Protein 3ZLB (pdb70)

Nearest PDB structures (foldseek):
  3zlb-assembly1_A  TM=1.003E+00  e=1.316E-86  Streptococcus pneumoniae D39
  4dg5-assembly1_A  TM=9.738E-01  e=1.931E-54  Staphylococcus aureus subsp. aureus MRSA252
  1php-assembly1_A  TM=9.559E-01  e=1.060E-48  Geobacillus stearothermophilus
  3uwd-assembly1_A  TM=9.551E-01  e=7.810E-48  Bacillus anthracis
  7la1-assembly1_B  TM=9.442E-01  e=4.879E-43  Mycobacterium avium 104

CATH classification: 3.40.50.1260 (+1 more: 3.40.50.1260)

Radius of gyration: 23.39 Å; Cα contacts (8 Å, |Δi|>4): 900; chains: 1; bounding box: 53×58×54 Å

Secondary structure (DSSP, 8-state):
--B-BGGGS--TT-EEEEE------EETTEES--HHHHHHHHHHHHHHHTT-EEEEE---S---SGGGSTT--SHHHHHHHHHHHTS-EE--S-SSSHHHHHHHHTPPTT-EEE---GGGGGTTT-TTTTT-HHHHHHHHHTSSSEEEE--GGGTTS--IIIIIHHTTSSEEEE-HHHHHHHIIIIIHHHSPPSSEEEEE-SS-STTTHHHHHHHHHH-SEEEE-TTHHHHHHHHTT---TT----GGGHHHHHHHHHHSTT-EE--S-EEEESSSSS-S-EEE-SSSPPPTT-EEEEE-HHHHHHHHHHHTT-SEEEEES-SS-TTSGGG-HHHHHHHHHHHTSTT-EEEE--HHHHHHHHHTT-GGGSSEE---THHHHHHHTT---HHHHTSPB-

Structure (mmCIF, N/CA/C/O backbone):
data_3ZLB
#
_entry.id   3ZLB
#
_cell.length_a   40.347
_cell.length_b   78.227
_cell.length_c   59.033
_cell.angle_alpha   90.00
_cell.angle_beta   96.34
_cell.angle_gamma   90.00
#
_symmetry.space_group_name_H-M   'P 1 21 1'
#
loop_
_entity.id
_entity.type
_entity.pdbx_description
1 polymer 'PHOSPHOGLYCERATE KINASE'
2 non-polymer 'MAGNESIUM ION'
3 non-polymer 'PHOSPHOAMINOPHOSPHONIC ACID-ADENYLATE ESTER'
4 non-polymer GLYCEROL
5 water water
#
loop_
_atom_site.group_PDB
_atom_site.id
_atom_site.type_symbol
_atom_site.label_atom_id
_atom_site.label_alt_id
_atom_site.label_comp_id
_atom_site.label_asym_id
_atom_site.label_entity_id
_atom_site.label_seq_id
_atom_site.pdbx_PDB_ins_code
_atom_site.Cartn_x
_atom_site.Cartn_y
_atom_site.Cartn_z
_atom_site.occupancy
_atom_site.B_iso_or_equiv
_atom_site.auth_seq_id
_atom_site.auth_comp_id
_atom_site.auth_asym_id
_atom_site.auth_atom_id
_atom_site.pdbx_PDB_model_num
ATOM 1 N N . MET A 1 1 ? 16.268 3.498 -21.555 1.00 42.82 1 MET A N 1
ATOM 2 C CA . MET A 1 1 ? 15.564 2.194 -21.378 1.00 38.26 1 MET A CA 1
ATOM 3 C C . MET A 1 1 ? 14.086 2.211 -21.780 1.00 37.17 1 MET A C 1
ATOM 4 O O . MET A 1 1 ? 13.417 3.246 -21.686 1.00 29.40 1 MET A O 1
ATOM 20 N N . ALA A 1 2 ? 13.573 1.045 -22.188 1.00 29.34 2 ALA A N 1
ATOM 21 C CA . ALA A 1 2 ? 12.160 0.880 -22.550 1.00 22.66 2 ALA A CA 1
ATOM 22 C C . ALA A 1 2 ? 11.229 0.807 -21.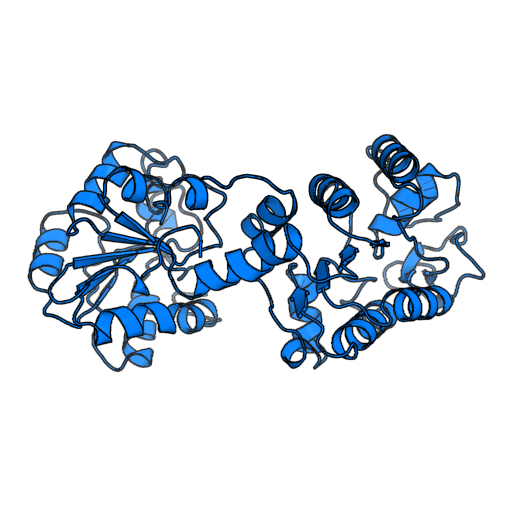315 1.00 16.62 2 ALA A C 1
ATOM 23 O O . ALA A 1 2 ? 10.061 1.190 -21.420 1.00 23.80 2 ALA A O 1
ATOM 30 N N . LYS A 1 3 ? 11.721 0.277 -20.190 1.00 15.38 3 LYS A N 1
ATOM 31 C CA . LYS A 1 3 ? 11.054 0.440 -18.891 1.00 13.04 3 LYS A CA 1
ATOM 32 C C . LYS A 1 3 ? 11.432 1.794 -18.287 1.00 17.00 3 LYS A C 1
ATOM 33 O O . LYS A 1 3 ? 12.505 2.341 -18.554 1.00 16.01 3 LYS A O 1
ATOM 52 N N . LEU A 1 4 ? 10.560 2.330 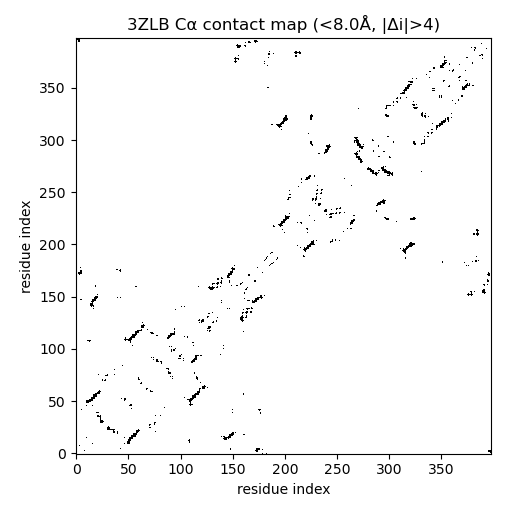-17.461 1.00 12.66 4 LEU A N 1
ATOM 53 C CA . LEU A 1 4 ? 10.919 3.466 -16.628 1.00 12.45 4 LEU A CA 1
ATOM 54 C C . LEU A 1 4 ? 12.083 3.145 -15.709 1.00 13.11 4 LEU A C 1
ATOM 55 O O . LEU A 1 4 ? 12.252 1.992 -15.252 1.00 10.87 4 LEU A O 1
ATOM 71 N N . THR A 1 5 ? 12.893 4.167 -15.433 1.00 12.10 5 THR A N 1
ATOM 72 C CA . THR A 1 5 ? 13.921 4.073 -14.406 1.00 9.53 5 THR A CA 1
ATOM 73 C C . THR A 1 5 ? 13.668 5.072 -13.303 1.00 10.65 5 THR A C 1
ATOM 74 O O . THR A 1 5 ? 12.774 5.923 -13.370 1.00 12.34 5 THR A O 1
ATOM 85 N N . VAL A 1 6 ? 14.495 4.971 -12.280 1.00 11.70 6 VAL A N 1
ATOM 86 C CA . VAL A 1 6 ? 14.352 5.807 -11.116 1.00 9.27 6 VAL A CA 1
ATOM 87 C C . VAL A 1 6 ? 14.585 7.258 -11.498 1.00 9.93 6 VAL A C 1
ATOM 88 O O . VAL A 1 6 ? 14.098 8.147 -10.826 1.00 12.39 6 VAL A O 1
ATOM 101 N N . LYS A 1 7 ? 15.298 7.510 -12.590 1.00 18.09 7 LYS A N 1
ATOM 102 C CA . LYS A 1 7 ? 15.510 8.876 -13.091 1.00 15.79 7 LYS A CA 1
ATOM 103 C C . LYS A 1 7 ? 14.291 9.477 -13.778 1.00 17.03 7 LYS A C 1
ATOM 104 O O . LYS A 1 7 ? 14.243 10.680 -14.030 1.00 17.66 7 LYS A O 1
ATOM 123 N N . ASP A 1 8 ? 13.318 8.636 -14.104 1.00 12.80 8 ASP A N 1
ATOM 124 C CA . ASP A 1 8 ? 12.103 9.029 -14.827 1.00 13.11 8 ASP A CA 1
ATOM 125 C C . ASP A 1 8 ? 10.925 9.395 -13.936 1.00 22.49 8 ASP A C 1
ATOM 126 O O . ASP A 1 8 ? 9.826 9.697 -14.439 1.00 22.64 8 ASP A O 1
ATOM 135 N N . VAL A 1 9 ? 11.134 9.375 -12.622 1.00 16.78 9 VAL A N 1
ATOM 136 C CA . VAL A 1 9 ? 10.067 9.698 -11.687 1.00 11.45 9 VAL A CA 1
ATOM 137 C C . VAL A 1 9 ? 10.495 10.744 -10.665 1.00 18.51 9 VAL A C 1
ATOM 138 O O . VAL A 1 9 ? 11.663 10.827 -10.301 1.00 20.59 9 VAL A O 1
ATOM 151 N N . ASP A 1 10 ? 9.543 11.554 -10.214 1.00 19.76 10 ASP A N 1
ATOM 152 C CA . ASP A 1 10 ? 9.814 12.592 -9.216 1.00 17.22 10 ASP A CA 1
ATOM 153 C C . ASP A 1 10 ? 9.747 12.052 -7.786 1.00 15.78 10 ASP A C 1
ATOM 154 O O . ASP A 1 10 ? 8.734 11.517 -7.355 1.00 20.15 10 ASP A O 1
ATOM 163 N N . LEU A 1 11 ? 10.839 12.196 -7.046 1.00 14.31 11 LEU A N 1
ATOM 164 C CA . LEU A 1 11 ? 10.998 11.509 -5.771 1.00 16.33 11 LEU A CA 1
ATOM 165 C C . LEU A 1 11 ? 10.916 12.424 -4.554 1.00 12.86 11 LEU A C 1
ATOM 166 O O . LEU A 1 11 ? 10.735 11.946 -3.429 1.00 15.31 11 LEU A O 1
ATOM 182 N N . LYS A 1 12 ? 11.094 13.720 -4.765 1.00 14.74 12 LYS A N 1
ATOM 183 C CA . LYS A 1 12 ? 11.159 14.689 -3.661 1.00 16.76 12 LYS A CA 1
ATOM 184 C C . LYS A 1 12 ? 9.950 14.645 -2.738 1.00 13.68 12 LYS A C 1
ATOM 185 O O . LYS A 1 12 ? 8.797 14.829 -3.159 1.00 17.67 12 LYS A O 1
ATOM 204 N N . GLY A 1 13 ? 10.207 14.372 -1.466 1.00 12.85 13 GLY A N 1
ATOM 205 C CA . GLY A 1 13 ? 9.162 14.370 -0.465 1.00 16.98 13 GLY A CA 1
ATOM 206 C C . GLY A 1 13 ? 8.364 13.082 -0.442 1.00 20.20 13 GLY A C 1
ATOM 207 O O . GLY A 1 13 ? 7.438 12.939 0.347 1.00 15.36 13 GLY A O 1
ATOM 211 N N . LYS A 1 14 ? 8.711 12.127 -1.305 1.00 15.63 14 LYS A N 1
ATOM 212 C CA . LYS A 1 14 ? 7.953 10.885 -1.382 1.00 11.62 14 LYS A CA 1
ATOM 213 C C . LYS A 1 14 ? 8.625 9.717 -0.700 1.00 11.27 14 LYS A C 1
ATOM 214 O O . LYS A 1 14 ? 9.856 9.621 -0.660 1.00 10.38 14 LYS A O 1
ATOM 233 N N . LYS A 1 15 ? 7.796 8.845 -0.135 1.00 12.45 15 LYS A N 1
ATOM 234 C CA . LYS A 1 15 ? 8.228 7.521 0.270 1.00 10.53 15 LYS A CA 1
ATOM 235 C C . LYS A 1 15 ? 8.561 6.758 -1.010 1.00 10.24 15 LYS A C 1
ATOM 236 O O . LYS A 1 15 ? 7.770 6.749 -1.961 1.00 13.19 15 LYS A O 1
ATOM 255 N N . VAL A 1 16 ? 9.729 6.131 -1.053 1.00 9.29 16 VAL A N 1
ATOM 256 C CA . VAL A 1 16 ? 10.154 5.381 -2.230 1.00 8.41 16 VAL A CA 1
ATOM 257 C C . VAL A 1 16 ? 10.492 3.983 -1.782 1.00 8.01 16 VAL A C 1
ATOM 258 O O . VAL A 1 16 ? 11.404 3.794 -0.987 1.00 9.82 16 VAL A O 1
ATOM 271 N N . LEU A 1 17 ? 9.740 3.000 -2.271 1.00 9.32 17 LEU A N 1
ATOM 272 C CA . LEU A 1 17 ? 9.980 1.590 -1.942 1.00 7.22 17 LEU A CA 1
ATOM 273 C C . LEU A 1 17 ? 11.067 1.051 -2.857 1.00 7.66 17 LEU A C 1
ATOM 274 O O . LEU A 1 17 ? 10.984 1.252 -4.054 1.00 7.16 17 LEU A O 1
ATOM 290 N N . VAL A 1 18 ? 12.095 0.395 -2.302 1.00 6.91 18 VAL A N 1
ATOM 291 C CA . VAL A 1 18 ? 13.226 -0.091 -3.096 1.00 8.34 18 VAL A CA 1
ATOM 292 C C . VAL A 1 18 ? 13.559 -1.516 -2.750 1.00 9.19 18 VAL A C 1
ATOM 293 O O . VAL A 1 18 ? 13.799 -1.849 -1.575 1.00 7.98 18 VAL A O 1
ATOM 306 N N . ARG A 1 19 ? 13.562 -2.393 -3.755 1.00 6.47 19 ARG A N 1
ATOM 307 C CA . ARG A 1 19 ? 14.100 -3.732 -3.584 1.00 6.29 19 ARG A CA 1
ATOM 308 C C . ARG A 1 19 ? 15.598 -3.725 -3.896 1.00 8.36 19 ARG A C 1
ATOM 309 O O . ARG A 1 19 ? 16.018 -3.473 -5.040 1.00 9.52 19 ARG A O 1
ATOM 330 N N . VAL A 1 20 ? 16.413 -3.915 -2.868 1.00 7.59 20 VAL A N 1
ATOM 331 C CA . VAL A 1 20 ? 17.850 -3.889 -3.024 1.00 6.28 20 VAL A CA 1
ATOM 332 C C . VAL A 1 20 ? 18.387 -5.290 -2.786 1.00 8.57 20 VAL A C 1
ATOM 333 O O . VAL A 1 20 ? 17.687 -6.144 -2.236 1.00 7.36 20 VAL A O 1
ATOM 346 N N . ASP A 1 21 ? 19.627 -5.522 -3.176 1.00 7.76 21 ASP A N 1
ATOM 347 C CA . ASP A 1 21 ? 20.265 -6.805 -2.952 1.00 10.20 21 ASP A CA 1
ATOM 348 C C . ASP A 1 21 ? 21.229 -6.689 -1.799 1.00 14.92 21 ASP A C 1
ATOM 349 O O . ASP A 1 21 ? 22.386 -6.256 -1.988 1.00 12.36 21 ASP A O 1
ATOM 358 N N . PHE A 1 22 ? 20.747 -7.031 -0.595 1.00 8.21 22 PHE A N 1
ATOM 359 C CA . PHE A 1 22 ? 21.571 -7.089 0.597 1.00 10.17 22 PHE A CA 1
ATOM 360 C C . PHE A 1 22 ? 21.750 -8.534 1.068 1.00 8.61 22 PHE A C 1
ATOM 361 O O . PHE A 1 22 ? 21.922 -8.779 2.252 1.00 10.84 22 PHE A O 1
ATOM 378 N N . ASN A 1 23 ? 21.703 -9.486 0.145 1.00 10.38 23 ASN A N 1
ATOM 379 C CA . ASN A 1 23 ? 21.858 -10.886 0.506 1.00 10.57 23 ASN A CA 1
ATOM 380 C C . ASN A 1 23 ? 23.328 -11.233 0.555 1.00 9.36 23 ASN A C 1
ATOM 381 O O . ASN A 1 23 ? 23.850 -11.914 -0.330 1.00 14.18 23 ASN A O 1
ATOM 392 N N . VAL A 1 24 ? 23.976 -10.765 1.611 1.00 9.32 24 VAL A N 1
ATOM 393 C CA . VAL A 1 24 ? 25.409 -10.907 1.791 1.00 11.50 24 VAL A CA 1
ATOM 394 C C . VAL A 1 24 ? 25.733 -12.128 2.641 1.00 18.75 24 VAL A C 1
ATOM 395 O O . VAL A 1 24 ? 24.888 -12.605 3.408 1.00 18.07 24 VAL A O 1
ATOM 408 N N . PRO A 1 25 ? 26.958 -12.654 2.496 1.00 18.93 25 PRO A N 1
ATOM 409 C CA . PRO A 1 25 ? 27.359 -13.769 3.354 1.00 20.04 25 PRO A CA 1
ATOM 410 C C . PRO A 1 25 ? 27.555 -13.296 4.767 1.00 20.24 25 PRO A C 1
ATOM 411 O O . PRO A 1 25 ? 28.082 -12.206 4.985 1.00 17.08 25 PRO A O 1
ATOM 422 N N . LEU A 1 26 ? 27.113 -14.107 5.716 1.00 21.52 26 LEU A N 1
ATOM 423 C CA . LEU A 1 26 ? 27.308 -13.849 7.126 1.00 19.47 26 LEU A CA 1
ATOM 424 C C . LEU A 1 26 ? 27.976 -15.051 7.748 1.00 28.77 26 LEU A C 1
ATOM 425 O O . LEU A 1 26 ? 27.833 -16.165 7.258 1.00 27.64 26 LEU A O 1
ATOM 441 N N . LYS A 1 27 ? 28.714 -14.813 8.821 1.00 33.04 27 LYS A N 1
ATOM 442 C CA . LYS A 1 27 ? 29.158 -15.876 9.712 1.00 34.02 27 LYS A CA 1
ATOM 443 C C . LYS A 1 27 ? 29.069 -15.304 11.102 1.00 33.14 27 LYS A C 1
ATOM 444 O O . LYS A 1 27 ? 29.670 -14.272 11.396 1.00 31.03 27 LYS A O 1
ATOM 463 N N . ASP A 1 28 ? 28.257 -15.946 11.936 1.00 37.60 28 ASP A N 1
ATOM 464 C CA . ASP A 1 28 ? 28.060 -15.521 13.318 1.00 38.24 28 ASP A CA 1
ATOM 465 C C . ASP A 1 28 ? 27.696 -14.046 13.384 1.00 34.14 28 ASP A C 1
ATOM 466 O O . ASP A 1 28 ? 28.357 -13.270 14.065 1.00 40.45 28 ASP A O 1
ATOM 475 N N . GLY A 1 29 ? 26.660 -13.657 12.649 1.00 32.45 29 GLY A N 1
ATOM 476 C CA . GLY A 1 29 ? 26.161 -12.290 12.693 1.00 28.96 29 GLY A CA 1
ATOM 477 C C . GLY A 1 29 ? 27.065 -11.251 12.039 1.00 31.13 29 GLY A C 1
ATOM 478 O O . GLY A 1 29 ? 26.812 -10.050 12.152 1.00 30.34 29 GLY A O 1
ATOM 482 N N . VAL A 1 30 ? 28.089 -11.699 11.320 1.00 30.26 30 VAL A N 1
ATOM 483 C CA . VAL A 1 30 ? 29.095 -10.788 10.764 1.00 28.37 30 VAL A CA 1
ATOM 484 C C . VAL A 1 30 ? 29.270 -10.884 9.262 1.00 23.52 30 VAL A C 1
ATOM 485 O O . VAL A 1 30 ? 29.496 -11.965 8.709 1.00 23.60 30 VAL A O 1
ATOM 498 N N . ILE A 1 31 ? 29.212 -9.732 8.607 1.00 20.64 31 ILE A N 1
ATOM 499 C CA . ILE A 1 31 ? 29.275 -9.667 7.154 1.00 17.89 31 ILE A CA 1
ATOM 500 C C . ILE A 1 31 ? 30.688 -9.989 6.671 1.00 16.92 31 ILE A C 1
ATOM 501 O O . ILE A 1 31 ? 31.651 -9.316 7.042 1.00 20.95 31 ILE A O 1
ATOM 517 N N . THR A 1 32 ? 30.807 -11.017 5.837 1.00 20.00 32 THR A N 1
ATOM 518 C CA . THR A 1 32 ? 32.105 -11.479 5.370 1.00 20.43 32 THR A CA 1
ATOM 519 C C . THR A 1 32 ? 32.429 -10.956 3.977 1.00 20.54 32 THR A C 1
ATOM 520 O O . THR A 1 32 ? 33.546 -11.104 3.498 1.00 23.00 32 THR A O 1
ATOM 531 N N . ASN A 1 33 ? 31.441 -10.348 3.329 1.00 17.85 33 ASN A N 1
ATOM 532 C CA . ASN A 1 33 ? 31.623 -9.743 2.018 1.00 12.92 33 ASN A CA 1
ATOM 533 C C . ASN A 1 33 ? 30.540 -8.700 1.747 1.00 17.16 33 ASN A C 1
ATOM 534 O O . ASN A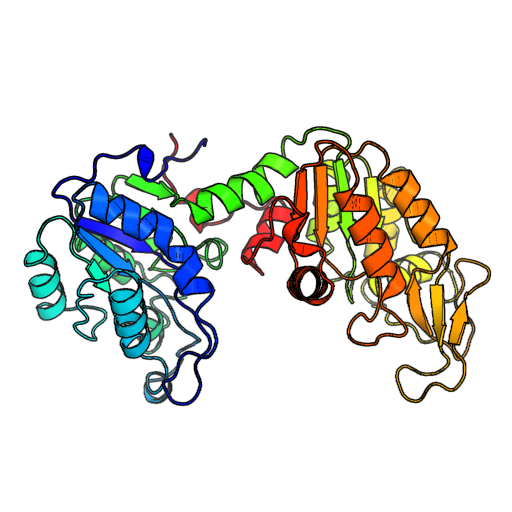 1 33 ? 29.401 -9.057 1.496 1.00 15.18 33 ASN A O 1
ATOM 545 N N . ASP A 1 34 ? 30.912 -7.425 1.739 1.00 15.15 34 ASP A N 1
ATOM 546 C CA . ASP A 1 34 ? 29.945 -6.355 1.570 1.00 11.59 34 ASP A CA 1
ATOM 547 C C . ASP A 1 34 ? 29.750 -5.937 0.120 1.00 12.55 34 ASP A C 1
ATOM 548 O O . ASP A 1 34 ? 29.126 -4.902 -0.125 1.00 15.23 34 ASP A O 1
ATOM 557 N N . ASN A 1 35 ? 30.223 -6.728 -0.842 1.00 11.69 35 ASN A N 1
ATOM 558 C CA . ASN A 1 35 ? 30.157 -6.294 -2.238 1.00 10.09 35 ASN A CA 1
ATOM 559 C C . ASN A 1 35 ? 28.743 -5.904 -2.679 1.00 12.18 35 ASN A C 1
ATOM 560 O O . ASN A 1 35 ? 28.563 -4.888 -3.372 1.00 14.77 35 ASN A O 1
ATOM 571 N N . ARG A 1 36 ? 27.745 -6.696 -2.311 1.00 11.08 36 ARG A N 1
ATOM 572 C CA . ARG A 1 36 ? 26.376 -6.392 -2.751 1.00 13.10 36 ARG A CA 1
ATOM 573 C C . ARG A 1 36 ? 25.847 -5.118 -2.110 1.00 11.52 36 ARG A C 1
ATOM 574 O O . ARG A 1 36 ? 25.044 -4.394 -2.731 1.00 13.46 36 ARG A O 1
ATOM 595 N N . ILE A 1 37 ? 26.306 -4.796 -0.903 1.00 11.91 37 ILE A N 1
ATOM 596 C CA . ILE A 1 37 ? 25.892 -3.558 -0.269 1.00 11.47 37 ILE A CA 1
ATOM 597 C C . ILE A 1 37 ? 26.513 -2.390 -1.024 1.00 12.16 37 ILE A C 1
ATOM 598 O O . ILE A 1 37 ? 25.830 -1.436 -1.368 1.00 10.82 37 ILE A O 1
ATOM 614 N N . THR A 1 38 ? 27.807 -2.463 -1.299 1.00 14.50 38 THR A N 1
ATOM 615 C CA . THR A 1 38 ? 28.463 -1.441 -2.107 1.00 11.56 38 THR A CA 1
ATOM 616 C C . THR A 1 38 ? 27.765 -1.221 -3.447 1.00 10.13 38 THR A C 1
ATOM 617 O O . THR A 1 38 ? 27.571 -0.068 -3.890 1.00 11.80 38 THR A O 1
ATOM 628 N N . ALA A 1 39 ? 27.391 -2.315 -4.096 1.00 12.27 39 ALA A N 1
ATOM 629 C CA . ALA A 1 39 ? 26.807 -2.259 -5.420 1.00 7.52 39 ALA A CA 1
ATOM 630 C C . ALA A 1 39 ? 25.425 -1.606 -5.378 1.00 9.14 39 ALA A C 1
ATOM 631 O O . ALA A 1 39 ? 24.966 -1.042 -6.381 1.00 10.35 39 ALA A O 1
ATOM 638 N N . ALA A 1 40 ? 24.782 -1.635 -4.209 1.00 10.64 40 ALA A N 1
ATOM 639 C CA . ALA A 1 40 ? 23.442 -1.096 -4.040 1.00 9.91 40 ALA A CA 1
ATOM 640 C C . ALA A 1 40 ? 23.468 0.410 -3.851 1.00 10.50 40 ALA A C 1
ATOM 641 O O . ALA A 1 40 ? 22.445 1.074 -4.018 1.00 9.04 40 ALA A O 1
ATOM 648 N N . LEU A 1 41 ? 24.627 0.966 -3.507 1.00 8.13 41 LEU A N 1
ATOM 649 C CA . LEU A 1 41 ? 24.673 2.347 -3.070 1.00 8.61 41 LEU A CA 1
ATOM 650 C C . LEU A 1 41 ? 24.196 3.400 -4.084 1.00 13.74 41 LEU A C 1
ATOM 651 O O . LEU A 1 41 ? 23.523 4.349 -3.703 1.00 11.33 41 LEU A O 1
ATOM 667 N N . PRO A 1 42 ? 24.563 3.272 -5.370 1.00 11.41 42 PRO A N 1
ATOM 668 C CA . PRO A 1 42 ? 24.265 4.381 -6.291 1.00 13.33 42 PRO A CA 1
ATOM 669 C C . PRO A 1 42 ? 22.796 4.744 -6.346 1.00 11.36 42 PRO A C 1
ATOM 670 O O . PRO A 1 42 ? 22.438 5.938 -6.270 1.00 9.95 42 PRO A O 1
ATOM 681 N N . THR A 1 43 ? 21.941 3.735 -6.365 1.00 10.63 43 THR A N 1
ATOM 682 C CA . THR A 1 43 ? 20.502 3.972 -6.395 1.00 9.38 43 THR A CA 1
ATOM 683 C C . THR A 1 43 ? 20.012 4.582 -5.091 1.00 9.40 43 THR A C 1
ATOM 684 O O . THR A 1 43 ? 19.202 5.529 -5.079 1.00 11.02 43 THR A O 1
ATOM 695 N N . ILE A 1 44 ? 20.499 4.044 -3.984 1.00 8.29 44 ILE A N 1
ATOM 696 C CA . ILE A 1 44 ? 20.110 4.533 -2.665 1.00 8.44 44 ILE A CA 1
ATOM 697 C C . ILE A 1 44 ? 20.505 6.005 -2.508 1.00 9.79 44 ILE A C 1
ATOM 698 O O . ILE A 1 44 ? 19.690 6.866 -2.104 1.00 9.46 44 ILE A O 1
ATOM 714 N N . LYS A 1 45 ? 21.764 6.294 -2.831 1.00 13.00 45 LYS A N 1
ATOM 715 C CA . LYS A 1 45 ? 22.294 7.643 -2.720 1.00 14.53 45 LYS A CA 1
ATOM 716 C C . LYS A 1 45 ? 21.551 8.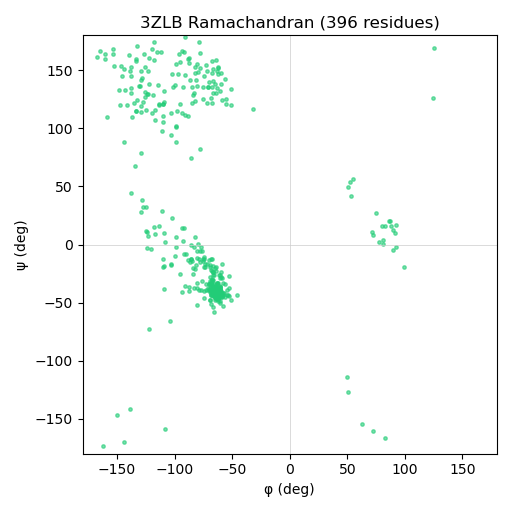619 -3.612 1.00 13.15 45 LYS A C 1
ATOM 717 O O . LYS A 1 45 ? 21.325 9.766 -3.234 1.00 11.23 45 LYS A O 1
ATOM 736 N N . TYR A 1 46 ? 21.189 8.177 -4.806 1.00 12.67 46 TYR A N 1
ATOM 737 C CA . TYR A 1 46 ? 20.428 9.017 -5.713 1.00 18.25 46 TYR A CA 1
ATOM 738 C C . TYR A 1 46 ? 19.073 9.368 -5.107 1.00 11.45 46 TYR A C 1
ATOM 739 O O . TYR A 1 46 ? 18.660 10.518 -5.113 1.00 11.71 46 TYR A O 1
ATOM 757 N N . ILE A 1 47 ? 18.368 8.396 -4.555 1.00 11.04 47 ILE A N 1
ATOM 758 C CA . ILE A 1 47 ? 17.067 8.655 -3.963 1.00 12.22 47 ILE A CA 1
ATOM 759 C C . ILE A 1 47 ? 17.149 9.651 -2.807 1.00 12.89 47 ILE A C 1
ATOM 760 O O . ILE A 1 47 ? 16.317 10.579 -2.697 1.00 15.83 47 ILE A O 1
ATOM 776 N N . ILE A 1 48 ? 18.188 9.506 -1.979 1.00 11.21 48 ILE A N 1
ATOM 777 C CA . ILE A 1 48 ? 18.464 10.424 -0.861 1.00 11.62 48 ILE A CA 1
ATOM 778 C C . ILE A 1 48 ? 18.701 11.809 -1.381 1.00 11.20 48 ILE A C 1
ATOM 779 O O . ILE A 1 48 ? 18.186 12.799 -0.855 1.00 15.08 48 ILE A O 1
ATOM 795 N N . GLU A 1 49 ? 19.495 11.899 -2.434 1.00 11.79 49 GLU A N 1
ATOM 796 C CA . GLU A 1 49 ? 19.897 13.192 -2.951 1.00 14.07 49 GLU A CA 1
ATOM 797 C C . GLU A 1 49 ? 18.719 13.924 -3.545 1.00 13.41 49 GLU A C 1
ATOM 798 O O . GLU A 1 49 ? 18.693 15.149 -3.547 1.00 14.10 49 GLU A O 1
ATOM 810 N N . GLN A 1 50 ? 17.756 13.171 -4.075 1.00 11.80 50 GLN A N 1
ATOM 811 C CA . GLN A 1 50 ? 16.570 13.735 -4.681 1.00 13.41 50 GLN A CA 1
ATOM 812 C C . GLN A 1 50 ? 15.521 14.126 -3.649 1.00 14.21 50 GLN A C 1
ATOM 813 O O . GLN A 1 50 ? 14.479 14.690 -4.000 1.00 13.38 50 GLN A O 1
ATOM 827 N N . GLY A 1 51 ? 15.766 13.813 -2.383 1.00 16.67 51 GLY A N 1
ATOM 828 C CA . GLY A 1 51 ? 14.838 14.185 -1.328 1.00 14.44 51 GLY A CA 1
ATOM 829 C C . GLY A 1 51 ? 13.779 13.141 -1.118 1.00 13.80 51 GLY A C 1
ATOM 830 O O . GLY A 1 51 ? 12.768 13.396 -0.480 1.00 15.32 51 GLY A O 1
ATOM 834 N N . GLY A 1 52 ? 13.999 11.943 -1.635 1.00 13.40 52 GLY A N 1
ATOM 835 C CA . GLY A 1 52 ? 13.077 10.858 -1.375 1.00 12.28 52 GLY A CA 1
ATOM 836 C C . GLY A 1 52 ? 13.278 10.273 0.006 1.00 10.62 52 GLY A C 1
ATOM 837 O O . GLY A 1 52 ? 14.305 10.501 0.637 1.00 11.15 52 GLY A O 1
ATOM 841 N N . ARG A 1 53 ? 12.306 9.496 0.467 1.00 10.29 53 ARG A N 1
ATOM 842 C CA . ARG A 1 53 ? 12.432 8.754 1.723 1.00 10.32 53 ARG A CA 1
ATOM 843 C C . ARG A 1 53 ? 12.529 7.282 1.404 1.00 8.68 53 ARG A C 1
ATOM 844 O O . ARG A 1 53 ? 11.542 6.667 1.030 1.00 8.90 53 ARG A O 1
ATOM 865 N N . ALA A 1 54 ? 13.723 6.722 1.530 1.00 8.60 54 ALA A N 1
ATOM 866 C CA . ALA A 1 54 ? 14.010 5.377 1.028 1.00 8.20 54 ALA A CA 1
ATOM 867 C C . ALA A 1 54 ? 13.568 4.313 2.007 1.00 9.13 54 ALA A C 1
ATOM 868 O O . ALA A 1 54 ? 13.971 4.334 3.160 1.00 12.82 54 ALA A O 1
ATOM 875 N N . ILE A 1 55 ? 12.719 3.396 1.544 1.00 7.68 55 ILE A N 1
ATOM 876 C CA . ILE A 1 55 ? 12.248 2.284 2.338 1.00 7.51 55 ILE A CA 1
ATOM 877 C C . ILE A 1 55 ? 12.755 1.038 1.635 1.00 7.52 55 ILE A C 1
ATOM 878 O O . ILE A 1 55 ? 12.225 0.693 0.596 1.00 7.30 55 ILE A O 1
ATOM 894 N N . LEU A 1 56 ? 13.758 0.373 2.214 1.00 7.47 56 LEU A N 1
ATOM 895 C CA . LEU A 1 56 ? 14.504 -0.696 1.579 1.00 7.02 56 LEU A CA 1
ATOM 896 C C . LEU A 1 56 ? 14.062 -2.084 2.006 1.00 6.92 56 LEU A C 1
ATOM 897 O O . LEU A 1 56 ? 13.787 -2.315 3.187 1.00 7.06 56 LEU A O 1
ATOM 913 N N . PHE A 1 57 ? 13.967 -2.980 1.014 1.00 6.68 57 PHE A N 1
ATOM 914 C CA . PHE A 1 57 ? 13.608 -4.372 1.195 1.00 6.61 57 PHE A CA 1
ATOM 915 C C . PHE A 1 57 ? 14.720 -5.257 0.653 1.00 6.49 57 PHE A C 1
ATOM 916 O O . PHE A 1 57 ? 15.230 -5.015 -0.458 1.00 8.08 57 PHE A O 1
ATOM 933 N N . SER A 1 58 ? 15.044 -6.319 1.382 1.00 6.57 58 SER A N 1
ATOM 934 C CA . SER A 1 58 ? 15.950 -7.357 0.879 1.00 8.41 58 SER A CA 1
ATOM 935 C C . SER A 1 58 ? 15.658 -8.676 1.527 1.00 7.12 58 SER A C 1
ATOM 936 O O . SER A 1 58 ? 15.136 -8.726 2.637 1.00 6.86 58 SER A O 1
ATOM 944 N N . HIS A 1 59 ? 15.984 -9.766 0.831 1.00 7.02 59 HIS A N 1
ATOM 945 C CA . HIS A 1 59 ? 16.098 -11.034 1.503 1.00 7.50 59 HIS A CA 1
ATOM 946 C C . HIS A 1 59 ? 17.526 -11.252 1.952 1.00 10.58 59 HIS A C 1
ATOM 947 O O . HIS A 1 59 ? 18.441 -10.527 1.548 1.00 11.43 59 HIS A O 1
ATOM 962 N N . LEU A 1 60 ? 17.700 -12.235 2.824 1.00 9.33 60 LEU A N 1
ATOM 963 C CA . LEU A 1 60 ? 19.029 -12.741 3.149 1.00 12.78 60 LEU A CA 1
ATOM 964 C C . LEU A 1 60 ? 18.902 -14.230 3.447 1.00 11.28 60 LEU A C 1
ATOM 965 O O . LEU A 1 60 ? 18.179 -14.643 4.365 1.00 9.48 60 LEU A O 1
ATOM 981 N N . GLY A 1 61 ? 19.602 -15.049 2.672 1.00 12.94 61 GLY A N 1
ATOM 982 C CA . GLY A 1 61 ? 19.538 -16.484 2.857 1.00 11.85 61 GLY A CA 1
ATOM 983 C C . GLY A 1 61 ? 18.142 -17.037 2.612 1.00 12.75 61 GLY A C 1
ATOM 984 O O . GLY A 1 61 ? 17.358 -16.451 1.883 1.00 14.07 61 GLY A O 1
ATOM 988 N N . ARG A 1 62 ? 17.842 -18.177 3.232 1.00 12.25 62 ARG A N 1
ATOM 989 C CA . ARG A 1 62 ? 16.556 -18.837 3.117 1.00 14.30 62 ARG A CA 1
ATOM 990 C C . ARG A 1 62 ? 16.074 -19.109 4.520 1.00 16.86 62 ARG A C 1
ATOM 991 O O . ARG A 1 62 ? 16.866 -19.463 5.406 1.00 19.04 62 ARG A O 1
ATOM 1012 N N . VAL A 1 63 ? 14.768 -18.976 4.713 1.00 14.73 63 VAL A N 1
ATOM 1013 C CA . VAL A 1 63 ? 14.144 -19.123 6.007 1.00 17.89 63 VAL A CA 1
ATOM 1014 C C . VAL A 1 63 ? 12.916 -20.005 5.845 1.00 21.65 63 VAL A C 1
ATOM 1015 O O . VAL A 1 63 ? 11.974 -19.652 5.131 1.00 25.52 63 VAL A O 1
ATOM 1028 N N . LYS A 1 64 ? 12.935 -21.178 6.464 1.00 22.71 64 LYS A N 1
ATOM 1029 C CA . LYS A 1 64 ? 11.836 -22.122 6.290 1.00 26.09 64 LYS A CA 1
ATOM 1030 C C . LYS A 1 64 ? 11.029 -22.215 7.574 1.00 24.42 64 LYS A C 1
ATOM 1031 O O . LYS A 1 64 ? 9.810 -22.319 7.523 1.00 27.47 64 LYS A O 1
ATOM 1050 N N . GLU A 1 65 ? 11.699 -22.174 8.719 1.00 21.62 65 GLU A N 1
ATOM 1051 C CA . GLU A 1 65 ? 10.992 -22.212 10.002 1.00 26.35 65 GLU A CA 1
ATOM 1052 C C . GLU A 1 65 ? 11.477 -21.144 10.969 1.00 21.66 65 GLU A C 1
ATOM 1053 O O . GLU A 1 65 ? 12.488 -20.489 10.734 1.00 24.97 65 GLU A O 1
ATOM 1065 N N . GLU A 1 66 ? 10.767 -20.978 12.078 1.00 19.52 66 GLU A N 1
ATOM 1066 C CA . GLU A 1 66 ? 11.069 -19.895 13.013 1.00 23.58 66 GLU A CA 1
ATOM 1067 C C . GLU A 1 66 ? 12.536 -19.865 13.454 1.00 24.57 66 GLU A C 1
ATOM 1068 O O . GLU A 1 66 ? 13.113 -18.797 13.642 1.00 27.68 66 GLU A O 1
ATOM 1080 N N . SER A 1 67 ? 13.127 -21.038 13.641 1.00 25.87 67 SER A N 1
ATOM 1081 C CA . SER A 1 67 ? 14.488 -21.150 14.162 1.00 28.11 67 SER A CA 1
ATOM 1082 C C . SER A 1 67 ? 15.511 -20.649 13.152 1.00 28.85 67 SER A C 1
ATOM 1083 O O . SER A 1 67 ? 16.653 -20.365 13.503 1.00 29.72 67 SER A O 1
ATOM 1091 N N . ASP A 1 68 ? 15.105 -20.546 11.892 1.00 29.23 68 ASP A N 1
ATOM 1092 C CA . ASP A 1 68 ? 16.001 -20.103 10.835 1.00 25.46 68 ASP A CA 1
ATOM 1093 C C . ASP A 1 68 ? 16.165 -18.604 10.834 1.00 22.25 68 ASP A C 1
ATOM 1094 O O . ASP A 1 68 ? 17.052 -18.099 10.156 1.00 20.01 68 ASP A O 1
ATOM 1103 N N . LYS A 1 69 ? 15.319 -17.881 11.568 1.00 17.72 69 LYS A N 1
ATOM 1104 C CA . LYS A 1 69 ? 15.374 -16.419 11.545 1.00 18.45 69 LYS A CA 1
ATOM 1105 C C . LYS A 1 69 ? 16.652 -15.962 12.213 1.00 28.33 69 LYS A C 1
ATOM 1106 O O . LYS A 1 69 ? 17.243 -14.951 11.825 1.00 18.39 69 LYS A O 1
ATOM 1125 N N . ALA A 1 70 ? 17.052 -16.717 13.233 1.00 26.15 70 ALA A N 1
ATOM 1126 C CA . ALA A 1 70 ? 18.276 -16.468 13.970 1.00 28.69 70 ALA A CA 1
ATOM 1127 C C . ALA A 1 70 ? 19.461 -16.515 13.046 1.00 24.05 70 ALA A C 1
ATOM 1128 O O . ALA A 1 70 ? 19.697 -17.511 12.348 1.00 25.06 70 ALA A O 1
ATOM 1135 N N . GLY A 1 71 ? 20.229 -15.437 13.036 1.00 27.82 71 GLY A N 1
ATOM 1136 C CA . GLY A 1 71 ? 21.442 -15.409 12.247 1.00 30.97 71 GLY A CA 1
ATOM 1137 C C . GLY A 1 71 ? 21.221 -14.697 10.943 1.00 27.75 71 GLY A C 1
ATOM 1138 O O . GLY A 1 71 ? 22.182 -14.270 10.302 1.00 28.60 71 GLY A O 1
ATOM 1142 N N . LYS A 1 72 ? 19.959 -14.570 10.547 1.00 18.99 72 LYS A N 1
ATOM 1143 C CA . LYS A 1 72 ? 19.622 -14.020 9.247 1.00 17.14 72 LYS A CA 1
ATOM 1144 C C . LYS A 1 72 ? 18.892 -12.672 9.369 1.00 11.49 72 LYS A C 1
ATOM 1145 O O . LYS A 1 72 ? 18.307 -12.198 8.407 1.00 13.15 72 LYS A O 1
ATOM 1164 N N . SER A 1 73 ? 18.947 -12.036 10.529 1.00 13.61 73 SER A N 1
ATOM 1165 C CA . SER A 1 73 ? 18.479 -10.658 10.630 1.00 13.62 73 SER A CA 1
ATOM 1166 C C . SER A 1 73 ? 19.328 -9.747 9.739 1.00 15.05 73 SER A C 1
ATOM 1167 O O . SER A 1 73 ? 20.540 -9.982 9.584 1.00 12.83 73 SER A O 1
ATOM 1175 N N . LEU A 1 74 ? 18.710 -8.703 9.178 1.00 11.85 74 LEU A N 1
ATOM 1176 C CA . LEU A 1 74 ? 19.442 -7.654 8.462 1.00 13.37 74 LEU A CA 1
ATOM 1177 C C . LEU A 1 74 ? 20.038 -6.595 9.379 1.00 11.26 74 LEU A C 1
ATOM 1178 O O . LEU A 1 74 ? 20.571 -5.581 8.901 1.00 11.61 74 LEU A O 1
ATOM 1194 N N . ALA A 1 75 ? 19.950 -6.787 10.692 1.00 11.69 75 ALA A N 1
ATOM 1195 C CA . ALA A 1 75 ? 20.458 -5.788 11.633 1.00 14.64 75 ALA A CA 1
ATOM 1196 C C . ALA A 1 75 ? 21.906 -5.360 11.319 1.00 17.92 75 ALA A C 1
ATOM 1197 O O . ALA A 1 75 ? 22.218 -4.177 11.331 1.00 12.56 75 ALA A O 1
ATOM 1204 N N . PRO A 1 76 ? 22.804 -6.322 11.087 1.00 16.55 76 PRO A N 1
ATOM 1205 C CA . PRO A 1 76 ? 24.198 -5.962 10.798 1.00 16.86 76 PRO A CA 1
ATOM 1206 C C . PRO A 1 76 ? 24.342 -5.236 9.470 1.00 15.64 76 PRO A C 1
ATOM 1207 O O . PRO A 1 76 ? 25.258 -4.417 9.316 1.00 14.83 76 PRO A O 1
ATOM 1218 N N . VAL A 1 77 ? 23.464 -5.543 8.516 1.00 17.00 77 VAL A N 1
ATOM 1219 C CA . VAL A 1 77 ? 23.451 -4.874 7.230 1.00 15.16 77 VAL A CA 1
ATOM 1220 C C . VAL A 1 77 ? 22.989 -3.420 7.356 1.00 13.19 77 VAL A C 1
ATOM 1221 O O . VAL A 1 77 ? 23.533 -2.515 6.700 1.00 12.38 77 VAL A O 1
ATOM 1234 N N . ALA A 1 78 ? 22.009 -3.167 8.203 1.00 9.85 78 ALA A N 1
ATOM 1235 C CA . ALA A 1 78 ? 21.562 -1.799 8.409 1.00 13.28 78 ALA A CA 1
ATOM 1236 C C . ALA A 1 78 ? 22.718 -0.969 8.968 1.00 14.51 78 ALA A C 1
ATOM 1237 O O . ALA A 1 78 ? 22.910 0.196 8.593 1.00 14.72 78 ALA A O 1
ATOM 1244 N N . ALA A 1 79 ? 23.480 -1.568 9.882 1.00 11.86 79 ALA A N 1
ATOM 1245 C CA . ALA A 1 79 ? 24.624 -0.897 10.496 1.00 16.31 79 ALA A CA 1
ATOM 1246 C C . ALA A 1 79 ? 25.714 -0.624 9.490 1.00 14.11 79 ALA A C 1
ATOM 1247 O O . ALA A 1 79 ? 26.361 0.434 9.510 1.00 15.23 79 ALA A O 1
ATOM 1254 N N . ASP A 1 80 ? 25.987 -1.613 8.660 1.00 12.18 80 ASP A N 1
ATOM 1255 C CA . ASP A 1 80 ? 26.984 -1.475 7.610 1.00 14.53 80 ASP A CA 1
ATOM 1256 C C . ASP A 1 80 ? 26.594 -0.375 6.608 1.00 14.28 80 ASP A C 1
ATOM 1257 O O . ASP A 1 80 ? 27.391 0.496 6.250 1.00 14.76 80 ASP A O 1
ATOM 1266 N N . LEU A 1 81 ? 25.349 -0.393 6.166 1.00 10.80 81 LEU A N 1
ATOM 1267 C CA . LEU A 1 81 ? 24.869 0.598 5.228 1.00 15.17 81 LEU A CA 1
ATOM 1268 C C . LEU A 1 81 ? 25.008 1.999 5.827 1.00 10.44 81 LEU A C 1
ATOM 1269 O O . LEU A 1 81 ? 25.433 2.936 5.137 1.00 12.98 81 LEU A O 1
ATOM 1285 N N . ALA A 1 82 ? 24.671 2.162 7.110 1.00 12.71 82 ALA A N 1
ATOM 1286 C CA . ALA A 1 82 ? 24.696 3.476 7.729 1.00 16.64 82 ALA A CA 1
ATOM 1287 C C . ALA A 1 82 ? 26.103 4.018 7.750 1.00 18.16 82 ALA A C 1
ATOM 1288 O O . ALA A 1 82 ? 26.317 5.218 7.560 1.00 15.68 82 ALA A O 1
ATOM 1295 N N . ALA A 1 83 ? 27.064 3.135 7.991 1.00 16.35 83 ALA A N 1
ATOM 1296 C CA . ALA A 1 83 ? 28.468 3.509 7.982 1.00 17.67 83 ALA A CA 1
ATOM 1297 C C . ALA A 1 83 ? 28.878 3.931 6.575 1.00 20.35 83 ALA A C 1
ATOM 1298 O O . ALA A 1 83 ? 29.599 4.906 6.399 1.00 20.50 83 ALA A O 1
ATOM 1305 N N . LYS A 1 84 ? 28.442 3.191 5.562 1.00 18.17 84 LYS A N 1
ATOM 1306 C CA . LYS A 1 84 ? 28.794 3.559 4.194 1.00 16.72 84 LYS A CA 1
ATOM 1307 C C . LYS A 1 84 ? 28.116 4.868 3.754 1.00 19.76 84 LYS A C 1
ATOM 1308 O O . LYS A 1 84 ? 28.698 5.642 2.985 1.00 20.01 84 LYS A O 1
ATOM 1327 N N . LEU A 1 85 ? 26.907 5.139 4.245 1.00 18.12 85 LEU A N 1
ATOM 1328 C CA . LEU A 1 85 ? 26.179 6.337 3.826 1.00 16.90 85 LEU A CA 1
ATOM 1329 C C . LEU A 1 85 ? 26.590 7.553 4.619 1.00 18.99 85 LEU A C 1
ATOM 1330 O O . LEU A 1 85 ? 26.437 8.664 4.139 1.00 21.39 85 LEU A O 1
ATOM 1346 N N . GLY A 1 86 ? 27.087 7.352 5.837 1.00 21.24 86 GLY A N 1
ATOM 1347 C CA . GLY A 1 86 ? 27.354 8.455 6.745 1.00 19.53 86 GLY A CA 1
ATOM 1348 C C . GLY A 1 86 ? 26.092 9.021 7.357 1.00 23.08 86 GLY A C 1
ATOM 1349 O O . GLY A 1 86 ? 26.028 10.187 7.723 1.00 19.76 86 GLY A O 1
ATOM 1353 N N . GLN A 1 87 ? 25.059 8.200 7.473 1.00 21.48 87 GLN A N 1
ATOM 1354 C CA . GLN A 1 87 ? 23.852 8.635 8.147 1.00 18.46 87 GLN A CA 1
ATOM 1355 C C . GLN A 1 87 ? 23.112 7.439 8.717 1.00 17.51 87 GLN A C 1
ATOM 1356 O O . GLN A 1 87 ? 23.423 6.309 8.381 1.00 14.69 87 GLN A O 1
ATOM 1370 N N . ASP A 1 88 ? 22.119 7.691 9.557 1.00 21.67 88 ASP A N 1
ATOM 1371 C CA . ASP A 1 88 ? 21.391 6.604 10.191 1.00 23.69 88 ASP A CA 1
ATOM 1372 C C . ASP A 1 88 ? 20.576 5.821 9.174 1.00 20.54 88 ASP A C 1
ATOM 1373 O O . ASP A 1 88 ? 20.087 6.389 8.193 1.00 20.84 88 ASP A O 1
ATOM 1382 N N . VAL A 1 89 ? 20.430 4.517 9.418 1.00 17.26 89 VAL A N 1
ATOM 1383 C CA . VAL A 1 89 ? 19.491 3.666 8.705 1.00 14.76 89 VAL A CA 1
ATOM 1384 C C . VAL A 1 89 ? 18.553 3.116 9.765 1.00 15.96 89 VAL A C 1
ATOM 1385 O O . VAL A 1 89 ? 18.986 2.364 10.645 1.00 15.02 89 VAL A O 1
ATOM 1398 N N . VAL A 1 90 ? 17.286 3.515 9.707 1.00 16.10 90 VAL A N 1
ATOM 1399 C CA . VAL A 1 90 ? 16.294 3.110 10.705 1.00 17.73 90 VAL A CA 1
ATOM 1400 C C . VAL A 1 90 ? 15.963 1.643 10.533 1.00 15.07 90 VAL A C 1
ATOM 1401 O O . VAL A 1 90 ? 15.801 1.166 9.406 1.00 10.32 90 VAL A O 1
ATOM 1414 N N . PHE A 1 91 ? 15.904 0.910 11.642 1.00 15.10 91 PHE A N 1
ATOM 1415 C CA . PHE A 1 91 ? 15.746 -0.535 11.568 1.00 16.36 91 PHE A CA 1
ATOM 1416 C C . PHE A 1 91 ? 14.858 -1.037 12.705 1.00 13.95 91 PHE A C 1
ATOM 1417 O O . PHE A 1 91 ? 15.331 -1.338 13.800 1.00 12.81 91 PHE A O 1
ATOM 1434 N N . PRO A 1 92 ? 13.551 -1.060 12.458 1.00 14.80 92 PRO A N 1
ATOM 1435 C CA . PRO A 1 92 ? 12.547 -1.457 13.440 1.00 14.49 92 PRO A CA 1
ATOM 1436 C C . PRO A 1 92 ? 12.631 -2.948 13.773 1.00 16.38 92 PRO A C 1
ATOM 1437 O O . PRO A 1 92 ? 12.163 -3.359 14.825 1.00 19.51 92 PRO A O 1
ATOM 1448 N N . GLY A 1 93 ? 13.220 -3.753 12.900 1.00 11.04 93 GLY A N 1
ATOM 1449 C CA . GLY A 1 93 ? 13.338 -5.180 13.152 1.00 12.39 93 GLY A CA 1
ATOM 1450 C C . GLY A 1 93 ? 12.088 -5.997 12.852 1.00 12.21 93 GLY A C 1
ATOM 1451 O O . GLY A 1 93 ? 11.947 -7.130 13.333 1.00 18.14 93 GLY A O 1
ATOM 1455 N N . VAL A 1 94 ? 11.162 -5.422 12.103 1.00 13.08 94 VAL A N 1
ATOM 1456 C CA . VAL A 1 94 ? 9.944 -6.121 11.704 1.00 12.53 94 VAL A CA 1
ATOM 1457 C C . VAL A 1 94 ? 9.741 -6.070 10.190 1.00 14.40 94 VAL A C 1
ATOM 1458 O O . VAL A 1 94 ? 10.369 -5.257 9.525 1.00 11.11 94 VAL A O 1
ATOM 1471 N N . THR A 1 95 ? 8.869 -6.929 9.655 1.00 13.25 95 THR A N 1
ATOM 1472 C CA . THR A 1 95 ? 8.526 -6.933 8.230 1.00 10.55 95 THR A CA 1
ATOM 1473 C C . THR A 1 95 ? 7.168 -6.297 7.997 1.00 8.96 95 THR A C 1
ATOM 1474 O O . THR A 1 95 ? 6.847 -5.890 6.876 1.00 10.65 95 THR A O 1
ATOM 1485 N N . ARG A 1 96 ? 6.377 -6.196 9.062 1.00 12.09 96 ARG A N 1
ATOM 1486 C CA . ARG A 1 96 ? 5.061 -5.585 8.976 1.00 10.56 96 ARG A CA 1
ATOM 1487 C C . ARG A 1 96 ? 4.636 -4.999 10.311 1.00 9.11 96 ARG A C 1
ATOM 1488 O O . ARG A 1 96 ? 5.187 -5.333 11.369 1.00 11.87 96 ARG A O 1
ATOM 1509 N N . GLY A 1 97 ? 3.632 -4.144 10.267 1.00 10.46 97 GLY A N 1
ATOM 1510 C CA . GLY A 1 97 ? 3.000 -3.708 11.500 1.00 15.02 97 GLY A CA 1
ATOM 1511 C C . GLY A 1 97 ? 2.924 -2.218 11.718 1.00 11.69 97 GLY A C 1
ATOM 1512 O O . GLY A 1 97 ? 3.559 -1.409 11.004 1.00 12.36 97 GLY A O 1
ATOM 1516 N N . ALA A 1 98 ? 2.145 -1.846 12.731 1.00 10.62 98 ALA A N 1
ATOM 1517 C CA . ALA A 1 98 ? 1.906 -0.452 13.057 1.00 11.58 98 ALA A CA 1
ATOM 1518 C C . ALA A 1 98 ? 3.184 0.279 13.410 1.00 9.84 98 ALA A C 1
ATOM 1519 O O . ALA A 1 98 ? 3.325 1.444 13.045 1.00 9.73 98 ALA A O 1
ATOM 1526 N N . GLU A 1 99 ? 4.095 -0.362 14.132 1.00 10.03 99 GLU A N 1
ATOM 1527 C CA . GLU A 1 99 ? 5.369 0.264 14.481 1.00 10.10 99 GLU A CA 1
ATOM 1528 C C . GLU A 1 99 ? 6.188 0.555 13.256 1.00 9.67 99 GLU A C 1
ATOM 1529 O O . GLU A 1 99 ? 6.845 1.597 13.161 1.00 9.67 99 GLU A O 1
ATOM 1541 N N . LEU A 1 100 ? 6.169 -0.361 12.294 1.00 9.36 100 LEU A N 1
ATOM 1542 C CA . LEU A 1 100 ? 6.899 -0.131 11.057 1.00 9.34 100 LEU A CA 1
ATOM 1543 C C . LEU A 1 100 ? 6.324 1.043 10.315 1.00 8.83 100 LEU A C 1
ATOM 1544 O O . LEU A 1 100 ? 7.048 1.933 9.849 1.00 8.75 100 LEU A O 1
ATOM 1560 N N . GLU A 1 101 ? 5.006 1.056 10.199 1.00 10.81 101 GLU A N 1
ATOM 1561 C CA . GLU A 1 101 ? 4.306 2.155 9.561 1.00 11.00 101 GLU A CA 1
ATOM 1562 C C . GLU A 1 101 ? 4.578 3.496 10.228 1.00 10.87 101 GLU A C 1
ATOM 1563 O O . GLU A 1 101 ? 4.781 4.497 9.526 1.00 9.00 101 GLU A O 1
ATOM 1575 N N . ALA A 1 102 ? 4.609 3.522 11.560 1.00 13.05 102 ALA A N 1
ATOM 1576 C CA . ALA A 1 102 ? 4.906 4.745 12.300 1.00 10.28 102 ALA A CA 1
ATOM 1577 C C . ALA A 1 102 ? 6.330 5.203 12.026 1.00 12.29 102 ALA A C 1
ATOM 1578 O O . ALA A 1 102 ? 6.589 6.409 11.880 1.00 12.12 102 ALA A O 1
ATOM 1585 N N . ALA A 1 103 ? 7.253 4.247 11.943 1.00 12.94 103 ALA A N 1
ATOM 1586 C CA . ALA A 1 103 ? 8.649 4.574 11.693 1.00 9.84 103 ALA A CA 1
ATOM 1587 C C . ALA A 1 103 ? 8.822 5.149 10.280 1.00 11.71 103 ALA A C 1
ATOM 1588 O O . ALA A 1 103 ? 9.571 6.122 10.082 1.00 14.07 103 ALA A O 1
ATOM 1595 N N . ILE A 1 104 ? 8.086 4.604 9.317 1.00 12.79 104 ILE A N 1
ATOM 1596 C CA . ILE A 1 104 ? 8.129 5.095 7.940 1.00 9.29 104 ILE A CA 1
ATOM 1597 C C . ILE A 1 104 ? 7.566 6.514 7.852 1.00 12.19 104 ILE A C 1
ATOM 1598 O O . ILE A 1 104 ? 8.140 7.380 7.173 1.00 11.35 104 ILE A O 1
ATOM 1614 N N . ASN A 1 105 ? 6.454 6.769 8.550 1.00 9.15 105 ASN A N 1
ATOM 1615 C CA . ASN A 1 105 ? 5.815 8.073 8.505 1.00 9.63 105 ASN A CA 1
ATOM 1616 C C . ASN A 1 105 ? 6.724 9.175 9.030 1.00 13.03 105 ASN A C 1
ATOM 1617 O O . ASN A 1 105 ? 6.592 10.338 8.630 1.00 14.35 105 ASN A O 1
ATOM 1628 N N . ALA A 1 106 ? 7.657 8.804 9.904 1.00 9.89 106 ALA A N 1
ATOM 1629 C CA . ALA A 1 106 ? 8.550 9.746 10.585 1.00 17.77 106 ALA A CA 1
ATOM 1630 C C . ALA A 1 106 ? 9.792 10.082 9.781 1.00 15.14 106 ALA A C 1
ATOM 1631 O O . ALA A 1 106 ? 10.537 11.002 10.126 1.00 11.94 106 ALA A O 1
ATOM 1638 N N . LEU A 1 107 ? 10.050 9.326 8.726 1.00 10.86 107 LEU A N 1
ATOM 1639 C CA . LEU A 1 107 ? 11.185 9.617 7.868 1.00 10.94 107 LEU A CA 1
ATOM 1640 C C . LEU A 1 107 ? 11.043 11.001 7.273 1.00 10.36 107 LEU A C 1
ATOM 1641 O O . LEU A 1 107 ? 9.992 11.356 6.735 1.00 11.68 107 LEU A O 1
ATOM 1657 N N . GLU A 1 108 ? 12.115 11.773 7.359 1.00 11.75 108 GLU A N 1
ATOM 1658 C CA . GLU A 1 108 ? 12.180 13.067 6.689 1.00 11.60 108 GLU A CA 1
ATOM 1659 C C . GLU A 1 108 ? 12.830 12.918 5.320 1.00 11.07 108 GLU A C 1
ATOM 1660 O O . GLU A 1 108 ? 13.428 11.879 5.023 1.00 10.70 108 GLU A O 1
ATOM 1672 N N . ASP A 1 109 ? 12.726 13.931 4.464 1.00 14.28 109 ASP A N 1
ATOM 1673 C CA . ASP A 1 109 ? 13.355 13.826 3.147 1.00 11.93 109 ASP A CA 1
ATOM 1674 C C . ASP A 1 109 ? 14.813 13.413 3.308 1.00 13.34 109 ASP A C 1
ATOM 1675 O O . ASP A 1 109 ? 15.516 14.000 4.113 1.00 13.51 109 ASP A O 1
ATOM 1684 N N . GLY A 1 110 ? 15.300 12.443 2.528 1.00 13.35 110 GLY A N 1
ATOM 1685 C CA . GLY A 1 110 ? 16.705 12.103 2.536 1.00 11.12 110 GLY A CA 1
ATOM 1686 C C . GLY A 1 110 ? 17.058 10.997 3.498 1.00 12.27 110 GLY A C 1
ATOM 1687 O O . GLY A 1 110 ? 18.204 10.596 3.561 1.00 14.91 110 GLY A O 1
ATOM 1691 N N . GLN A 1 111 ? 16.082 10.497 4.258 1.00 10.51 111 GLN A N 1
ATOM 1692 C CA . GLN A 1 111 ? 16.343 9.446 5.230 1.00 10.31 111 GLN A CA 1
ATOM 1693 C C . GLN A 1 111 ? 16.044 8.070 4.692 1.00 12.68 111 GLN A C 1
ATOM 1694 O O . GLN A 1 111 ? 15.332 7.910 3.687 1.00 12.25 111 GLN A O 1
ATOM 1708 N N . VAL A 1 112 ? 16.566 7.072 5.401 1.00 13.32 112 VAL A N 1
ATOM 1709 C CA . VAL A 1 112 ? 16.555 5.697 4.955 1.00 9.09 112 VAL A CA 1
ATOM 1710 C C . VAL A 1 112 ? 16.040 4.765 6.086 1.00 8.99 112 VAL A C 1
ATOM 1711 O O . VAL A 1 112 ? 16.465 4.880 7.236 1.00 10.56 112 VAL A O 1
ATOM 1724 N N . LEU A 1 113 ? 15.177 3.825 5.735 1.00 9.48 113 LEU A N 1
ATOM 1725 C CA . LEU A 1 113 ? 14.747 2.757 6.635 1.00 8.50 113 LEU A CA 1
ATOM 1726 C C . LEU A 1 113 ? 14.918 1.425 5.930 1.00 12.03 113 LEU A C 1
ATOM 1727 O O . LEU A 1 113 ? 14.705 1.354 4.705 1.00 7.85 113 LEU A O 1
ATOM 1743 N N . LEU A 1 114 ? 15.355 0.404 6.682 1.00 8.99 114 LEU A N 1
ATOM 1744 C CA . LEU A 1 114 ? 15.479 -0.958 6.186 1.00 7.93 114 LEU A CA 1
ATOM 1745 C C . LEU A 1 114 ? 14.496 -1.888 6.879 1.00 8.24 114 LEU A C 1
ATOM 1746 O O . LEU A 1 114 ? 14.525 -2.039 8.105 1.00 10.36 114 LEU A O 1
ATOM 1762 N N . VAL A 1 115 ? 13.615 -2.494 6.082 1.00 7.64 115 VAL A N 1
ATOM 1763 C CA . VAL A 1 115 ? 12.658 -3.499 6.541 1.00 7.68 115 VAL A CA 1
ATOM 1764 C C . VAL A 1 115 ? 13.410 -4.772 6.854 1.00 9.52 115 VAL A C 1
ATOM 1765 O O . VAL A 1 115 ? 14.439 -5.034 6.247 1.00 7.64 115 VAL A O 1
ATOM 1778 N N . GLU A 1 116 ? 12.947 -5.567 7.815 1.00 8.09 116 GLU A N 1
ATOM 1779 C CA . GLU A 1 116 ? 13.609 -6.818 8.142 1.00 8.27 116 GLU A CA 1
ATOM 1780 C C . GLU A 1 116 ? 13.549 -7.794 6.969 1.00 9.44 116 GLU A C 1
ATOM 1781 O O . GLU A 1 116 ? 12.716 -7.651 6.085 1.00 9.79 116 GLU A O 1
ATOM 1793 N N . ASN A 1 117 ? 14.463 -8.761 6.978 1.00 8.13 117 ASN A N 1
ATOM 1794 C CA . ASN A 1 117 ? 14.565 -9.825 5.996 1.00 7.93 117 ASN A CA 1
ATOM 1795 C C . ASN A 1 117 ? 13.216 -10.237 5.432 1.00 8.27 117 ASN A C 1
ATOM 1796 O O . ASN A 1 117 ? 12.377 -10.774 6.155 1.00 9.29 117 ASN A O 1
ATOM 1807 N N . THR A 1 118 ? 13.014 -10.039 4.141 1.00 7.36 118 THR A N 1
ATOM 1808 C CA . THR A 1 118 ? 11.718 -10.335 3.536 1.00 7.34 118 THR A CA 1
ATOM 1809 C C . THR A 1 118 ? 11.384 -11.808 3.700 1.00 7.61 118 THR A C 1
ATOM 1810 O O . THR A 1 118 ? 10.228 -12.157 3.763 1.00 8.83 118 THR A O 1
ATOM 1821 N N . ARG A 1 119 ? 12.382 -12.683 3.772 1.00 9.01 119 ARG A N 1
ATOM 1822 C CA . ARG A 1 119 ? 12.063 -14.112 3.875 1.00 8.80 119 ARG A CA 1
ATOM 1823 C C . ARG A 1 119 ? 11.677 -14.540 5.271 1.00 9.80 119 ARG A C 1
ATOM 1824 O O . ARG A 1 119 ? 11.305 -15.701 5.507 1.00 12.37 119 ARG A O 1
ATOM 1845 N N . TYR A 1 120 ? 11.667 -13.605 6.214 1.00 9.80 120 TYR A N 1
ATOM 1846 C CA . TYR A 1 120 ? 11.001 -13.900 7.477 1.00 9.21 120 TYR A CA 1
ATOM 1847 C C . TYR A 1 120 ? 9.523 -14.199 7.236 1.00 9.95 120 TYR A C 1
ATOM 1848 O O . TYR A 1 120 ? 8.874 -14.912 8.032 1.00 11.65 120 TYR A O 1
ATOM 1866 N N . GLU A 1 121 ? 8.971 -13.658 6.156 1.00 10.19 121 GLU A N 1
ATOM 1867 C CA . GLU A 1 121 ? 7.561 -13.912 5.811 1.00 10.21 121 GLU A CA 1
ATOM 1868 C C . GLU A 1 121 ? 7.342 -15.290 5.194 1.00 9.35 121 GLU A C 1
ATOM 1869 O O . GLU A 1 121 ? 6.203 -15.665 4.917 1.00 12.89 121 GLU A O 1
ATOM 1881 N N . ASP A 1 122 ? 8.411 -16.048 4.998 1.00 15.03 122 ASP A N 1
ATOM 1882 C CA . ASP A 1 122 ? 8.290 -17.373 4.425 1.00 9.73 122 ASP A CA 1
ATOM 1883 C C . ASP A 1 122 ? 7.982 -18.426 5.479 1.00 11.74 122 ASP A C 1
ATOM 1884 O O . ASP A 1 122 ? 7.613 -19.544 5.132 1.00 14.41 122 ASP A O 1
ATOM 1893 N N . VAL A 1 123 ? 8.109 -18.089 6.751 1.00 12.76 123 VAL A N 1
ATOM 1894 C CA . VAL A 1 123 ? 7.942 -19.094 7.801 1.00 14.20 123 VAL A CA 1
ATOM 1895 C C . VAL A 1 123 ? 6.514 -19.620 7.817 1.00 27.51 123 VAL A C 1
ATOM 1896 O O . VAL A 1 123 ? 6.289 -20.828 7.846 1.00 29.36 123 VAL A O 1
ATOM 1909 N N . ASP A 1 124 ? 5.546 -18.716 7.782 1.00 23.64 124 ASP A N 1
ATOM 1910 C CA . ASP A 1 124 ? 4.143 -19.128 7.682 1.00 27.70 124 ASP A CA 1
ATOM 1911 C C . ASP A 1 124 ? 3.664 -19.032 6.247 1.00 22.95 124 ASP A C 1
ATOM 1912 O O . ASP A 1 124 ? 3.220 -17.976 5.810 1.00 29.83 124 ASP A O 1
ATOM 1921 N N . GLY A 1 125 ? 3.848 -20.105 5.500 1.00 19.81 125 GLY A N 1
ATOM 1922 C CA . GLY A 1 125 ? 3.242 -20.247 4.193 1.00 24.85 125 GLY A CA 1
ATOM 1923 C C . GLY A 1 125 ? 3.998 -19.688 3.017 1.00 22.59 125 GLY A C 1
ATOM 1924 O O . GLY A 1 125 ? 3.400 -19.472 1.976 1.00 21.00 125 GLY A O 1
ATOM 1928 N N . LYS A 1 126 ? 5.306 -19.482 3.145 1.00 17.87 126 LYS A N 1
ATOM 1929 C CA . LYS A 1 126 ? 6.111 -19.034 2.013 1.00 12.29 126 LYS A CA 1
ATOM 1930 C C . LYS A 1 126 ? 5.558 -17.779 1.352 1.00 13.67 126 LYS A C 1
ATOM 1931 O O . LYS A 1 126 ? 5.586 -17.665 0.128 1.00 13.13 126 LYS A O 1
ATOM 1950 N N . LYS A 1 127 ? 5.110 -16.814 2.139 1.00 10.74 127 LYS A N 1
ATOM 1951 C CA . LYS A 1 127 ? 4.429 -15.645 1.588 1.00 10.22 127 LYS A CA 1
ATOM 1952 C C . LYS A 1 127 ? 5.275 -14.763 0.666 1.00 12.56 127 LYS A C 1
ATOM 1953 O O . LYS A 1 127 ? 4.747 -14.175 -0.287 1.00 10.21 127 LYS A O 1
ATOM 1972 N N . GLU A 1 128 ? 6.577 -14.658 0.934 1.00 8.57 128 GLU A N 1
ATOM 1973 C CA . GLU A 1 128 ? 7.483 -13.849 0.128 1.00 9.39 128 GLU A CA 1
ATOM 1974 C C . GLU A 1 128 ? 7.879 -14.625 -1.133 1.00 11.28 128 GLU A C 1
ATOM 1975 O O . GLU A 1 128 ? 7.718 -14.127 -2.261 1.00 12.48 128 GLU A O 1
ATOM 1987 N N . SER A 1 129 ? 8.348 -15.859 -0.957 1.00 11.35 129 SER A N 1
ATOM 1988 C CA . SER A 1 129 ? 8.881 -16.621 -2.071 1.00 8.09 129 SER A CA 1
ATOM 1989 C C . SER A 1 129 ? 7.801 -17.134 -2.990 1.00 11.53 129 SER A C 1
ATOM 1990 O O . SER A 1 129 ? 8.092 -17.458 -4.160 1.00 12.14 129 SER A O 1
ATOM 1998 N N . LYS A 1 130 ? 6.565 -17.195 -2.501 1.00 10.97 130 LYS A N 1
ATOM 1999 C CA . LYS A 1 130 ? 5.454 -17.638 -3.323 1.00 9.33 130 LYS A CA 1
ATOM 2000 C C . LYS A 1 130 ? 4.519 -16.490 -3.672 1.00 10.36 130 LYS A C 1
ATOM 2001 O O . LYS A 1 130 ? 3.415 -16.711 -4.214 1.00 10.71 130 LYS A O 1
ATOM 2020 N N . ASN A 1 131 ? 4.950 -15.267 -3.366 1.00 12.44 131 ASN A N 1
ATOM 2021 C CA . ASN A 1 131 ? 4.239 -14.043 -3.754 1.00 12.47 131 ASN A CA 1
ATOM 2022 C C . ASN A 1 131 ? 2.780 -14.034 -3.296 1.00 14.56 131 ASN A C 1
ATOM 2023 O O . ASN A 1 131 ? 1.844 -13.906 -4.114 1.00 9.45 131 ASN A O 1
ATOM 2034 N N . ASP A 1 132 ? 2.573 -14.196 -1.992 1.00 9.27 132 ASP A N 1
ATOM 2035 C CA . ASP A 1 132 ? 1.247 -14.081 -1.427 1.00 10.28 132 ASP A CA 1
ATOM 2036 C C . ASP A 1 132 ? 0.661 -12.723 -1.813 1.00 9.59 132 ASP A C 1
ATOM 2037 O O . ASP A 1 132 ? 1.263 -11.696 -1.559 1.00 9.16 132 ASP A O 1
ATOM 2046 N N . PRO A 1 133 ? -0.522 -12.713 -2.425 1.00 10.04 133 PRO A N 1
ATOM 2047 C CA . PRO A 1 133 ? -1.165 -11.464 -2.842 1.00 12.16 133 PRO A CA 1
ATOM 2048 C C . PRO A 1 133 ? -1.287 -10.430 -1.740 1.00 11.94 133 PRO A C 1
ATOM 2049 O O . PRO A 1 133 ? -1.030 -9.245 -1.987 1.00 9.53 133 PRO A O 1
ATOM 2060 N N . GLU A 1 134 ? -1.691 -10.834 -0.538 1.00 11.40 134 GLU A N 1
ATOM 2061 C CA . GLU A 1 134 ? -1.882 -9.866 0.543 1.00 11.15 134 GLU A CA 1
ATOM 2062 C C . GLU A 1 134 ? -0.579 -9.218 0.998 1.00 9.38 134 GLU A C 1
ATOM 2063 O O . GLU A 1 134 ? -0.547 -8.029 1.343 1.00 10.95 134 GLU A O 1
ATOM 2075 N N . LEU A 1 135 ? 0.511 -9.961 1.016 1.00 9.16 135 LEU A N 1
ATOM 2076 C CA . LEU A 1 135 ? 1.805 -9.374 1.408 1.00 8.69 135 LEU A CA 1
ATOM 2077 C C . LEU A 1 135 ? 2.289 -8.297 0.435 1.00 8.33 135 LEU A C 1
ATOM 2078 O O . LEU A 1 135 ? 2.765 -7.223 0.852 1.00 8.10 135 LEU A O 1
ATOM 2094 N N . GLY A 1 136 ? 2.206 -8.564 -0.869 1.00 9.54 136 GLY A N 1
ATOM 2095 C CA . GLY A 1 136 ? 2.614 -7.568 -1.844 1.00 8.12 136 GLY A CA 1
ATOM 2096 C C . GLY A 1 136 ? 1.778 -6.309 -1.718 1.00 9.20 136 GLY A C 1
ATOM 2097 O O . GLY A 1 136 ? 2.282 -5.165 -1.771 1.00 8.68 136 GLY A O 1
ATOM 2101 N N . LYS A 1 137 ? 0.475 -6.505 -1.559 1.00 10.32 137 LYS A N 1
ATOM 2102 C CA . LYS A 1 137 ? -0.456 -5.392 -1.406 1.00 12.07 137 LYS A CA 1
ATOM 2103 C C . LYS A 1 137 ? -0.113 -4.589 -0.156 1.00 10.23 137 LYS A C 1
ATOM 2104 O O . LYS A 1 137 ? -0.159 -3.357 -0.172 1.00 11.22 137 LYS A O 1
ATOM 2123 N N . TYR A 1 138 ? 0.267 -5.279 0.919 1.00 9.04 138 TYR A N 1
ATOM 2124 C CA . TYR A 1 138 ? 0.605 -4.620 2.176 1.00 14.01 138 TYR A CA 1
ATOM 2125 C C . TYR A 1 138 ? 1.904 -3.804 2.057 1.00 12.76 138 TYR A C 1
ATOM 2126 O O . TYR A 1 138 ? 1.958 -2.597 2.379 1.00 9.07 138 TYR A O 1
ATOM 2144 N N . TRP A 1 139 ? 2.959 -4.425 1.556 1.00 11.41 139 TRP A N 1
ATOM 2145 C CA . TRP A 1 139 ? 4.214 -3.694 1.374 1.00 7.68 139 TRP A CA 1
ATOM 2146 C C . TRP A 1 139 ? 4.062 -2.509 0.417 1.00 10.05 139 TRP A C 1
ATOM 2147 O O . TRP A 1 139 ? 4.623 -1.435 0.658 1.00 10.48 139 TRP A O 1
ATOM 2168 N N . ALA A 1 140 ? 3.276 -2.655 -0.643 1.00 9.42 140 ALA A N 1
ATOM 2169 C CA . ALA A 1 140 ? 3.039 -1.521 -1.535 1.00 9.37 140 ALA A CA 1
ATOM 2170 C C . ALA A 1 140 ? 2.333 -0.382 -0.819 1.00 11.55 140 ALA A C 1
ATOM 2171 O O . ALA A 1 140 ? 2.559 0.799 -1.123 1.00 11.53 140 ALA A O 1
ATOM 2178 N N . SER A 1 141 ? 1.473 -0.720 0.128 1.00 9.36 141 SER A N 1
ATOM 2179 C CA . SER A 1 141 ? 0.655 0.286 0.800 1.00 13.56 141 SER A CA 1
ATOM 2180 C C . SER A 1 141 ? 1.485 1.169 1.699 1.00 13.10 141 SER A C 1
ATOM 2181 O O . SER A 1 141 ? 1.022 2.233 2.139 1.00 12.10 141 SER A O 1
ATOM 2189 N N . LEU A 1 142 ? 2.719 0.760 1.965 1.00 10.73 142 LEU A N 1
ATOM 2190 C CA . LEU A 1 142 ? 3.632 1.548 2.780 1.00 10.51 142 LEU A CA 1
ATOM 2191 C C . LEU A 1 142 ? 4.206 2.758 2.051 1.00 15.95 142 LEU A C 1
ATOM 2192 O O . LEU A 1 142 ? 4.812 3.625 2.679 1.00 11.85 142 LEU A O 1
ATOM 2208 N N . GLY A 1 143 ? 4.027 2.823 0.736 1.00 11.06 143 GLY A N 1
ATOM 2209 C CA . GLY A 1 143 ? 4.672 3.847 -0.054 1.00 8.11 143 GLY A CA 1
ATOM 2210 C C . GLY A 1 143 ? 3.764 4.921 -0.573 1.00 14.82 143 GLY A C 1
ATOM 2211 O O . GLY A 1 143 ? 2.663 5.129 -0.052 1.00 12.96 143 GLY A O 1
ATOM 2215 N N . ASP A 1 144 ? 4.239 5.586 -1.619 1.00 13.86 144 ASP A N 1
ATOM 2216 C CA . ASP A 1 144 ? 3.533 6.683 -2.274 1.00 10.62 144 ASP A CA 1
ATOM 2217 C C . ASP A 1 144 ? 3.449 6.398 -3.776 1.00 13.66 144 ASP A C 1
ATOM 2218 O O . ASP A 1 144 ? 3.516 7.331 -4.571 1.00 15.01 144 ASP A O 1
ATOM 2227 N N . GLY A 1 145 ? 3.362 5.126 -4.172 1.00 14.29 145 GLY A N 1
ATOM 2228 C CA . GLY A 1 145 ? 3.060 4.770 -5.553 1.00 14.86 145 GLY A CA 1
ATOM 2229 C C . GLY A 1 145 ? 4.272 4.573 -6.440 1.00 11.13 145 GLY A C 1
ATOM 2230 O O . GLY A 1 145 ? 4.157 4.449 -7.658 1.00 12.22 145 GLY A O 1
ATOM 2234 N N . ILE A 1 146 ? 5.445 4.548 -5.832 1.00 14.71 146 ILE A N 1
ATOM 2235 C CA . ILE A 1 146 ? 6.681 4.341 -6.561 1.00 11.20 146 ILE A CA 1
ATOM 2236 C C . ILE A 1 146 ? 7.454 3.177 -5.965 1.00 11.57 146 ILE A C 1
ATOM 2237 O O . ILE A 1 146 ? 7.742 3.168 -4.757 1.00 8.47 146 ILE A O 1
ATOM 2253 N N . PHE A 1 147 ? 7.825 2.227 -6.820 1.00 12.62 147 PHE A N 1
ATOM 2254 C CA . PHE A 1 147 ? 8.679 1.114 -6.430 1.00 8.30 147 PHE A CA 1
ATOM 2255 C C . PHE A 1 147 ? 9.865 1.076 -7.362 1.00 8.36 147 PHE A C 1
ATOM 2256 O O . PHE A 1 147 ? 9.693 1.161 -8.575 1.00 8.60 147 PHE A O 1
ATOM 2273 N N . VAL A 1 148 ? 11.061 0.984 -6.788 1.00 9.04 148 VAL A N 1
ATOM 2274 C CA . VAL A 1 148 ? 12.298 0.847 -7.546 1.00 10.14 148 VAL A CA 1
ATOM 2275 C C . VAL A 1 148 ? 12.860 -0.562 -7.340 1.00 8.15 148 VAL A C 1
ATOM 2276 O O . VAL A 1 148 ? 13.185 -0.961 -6.220 1.00 7.68 148 VAL A O 1
ATOM 2289 N N . ASN A 1 149 ? 13.021 -1.316 -8.421 1.00 6.90 149 ASN A N 1
ATOM 2290 C CA . ASN A 1 149 ? 13.645 -2.643 -8.342 1.00 6.68 149 ASN A CA 1
ATOM 2291 C C . ASN A 1 149 ? 15.093 -2.529 -8.717 1.00 10.20 149 ASN A C 1
ATOM 2292 O O . ASN A 1 149 ? 15.420 -2.139 -9.843 1.00 7.53 149 ASN A O 1
ATOM 2303 N N . ASP A 1 150 ? 15.975 -2.797 -7.757 1.00 6.45 150 ASP A N 1
ATOM 2304 C CA . ASP A 1 150 ? 17.405 -2.757 -8.017 1.00 6.74 150 ASP A CA 1
ATOM 2305 C C . ASP A 1 150 ? 18.066 -4.080 -7.631 1.00 9.45 150 ASP A C 1
ATOM 2306 O O . ASP A 1 150 ? 19.249 -4.123 -7.259 1.00 9.25 150 ASP A O 1
ATOM 2315 N N . ALA A 1 151 ? 17.331 -5.174 -7.775 1.00 7.83 151 ALA A N 1
ATOM 2316 C CA . ALA A 1 151 ? 17.835 -6.506 -7.416 1.00 9.01 151 ALA A CA 1
ATOM 2317 C C . ALA A 1 151 ? 17.622 -7.486 -8.552 1.00 12.64 151 ALA A C 1
ATOM 2318 O O . ALA A 1 151 ? 16.690 -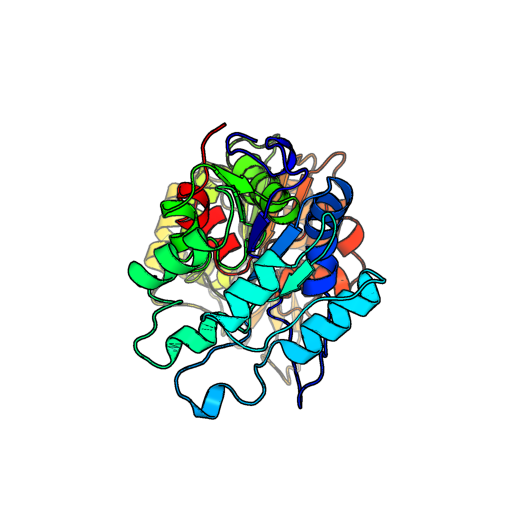8.295 -8.556 1.00 10.45 151 ALA A O 1
ATOM 2325 N N . PHE A 1 152 ? 18.494 -7.397 -9.536 1.00 9.26 152 PHE A N 1
ATOM 2326 C CA . PHE A 1 152 ? 18.405 -8.241 -10.711 1.00 8.50 152 PHE A CA 1
ATOM 2327 C C . PHE A 1 152 ? 18.455 -9.713 -10.322 1.00 5.83 152 PHE A C 1
ATOM 2328 O O . PHE A 1 152 ? 17.792 -10.543 -10.947 1.00 11.37 152 PHE A O 1
ATOM 2345 N N . GLY A 1 153 ? 19.200 -10.035 -9.274 1.00 11.20 153 GLY A N 1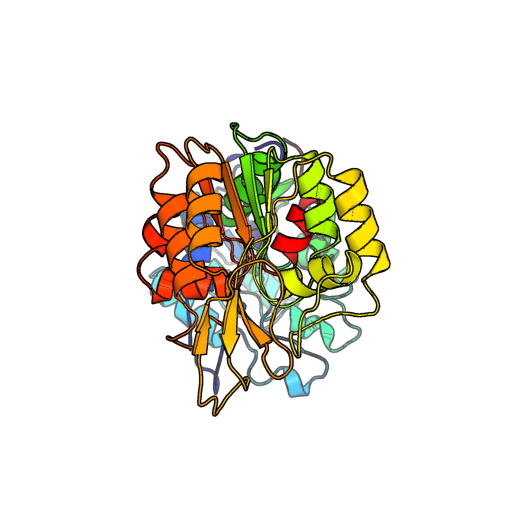
ATOM 2346 C CA . GLY A 1 153 ? 19.359 -11.405 -8.815 1.00 11.20 153 GLY A CA 1
ATOM 2347 C C . GLY A 1 153 ? 18.104 -12.172 -8.419 1.00 16.06 153 GLY A C 1
ATOM 2348 O O . GLY A 1 153 ? 18.145 -13.404 -8.322 1.00 13.25 153 GLY A O 1
ATOM 2352 N N . THR A 1 154 ? 16.986 -11.491 -8.184 1.00 8.69 154 THR A N 1
ATOM 2353 C CA . THR A 1 154 ? 15.716 -12.202 -7.980 1.00 7.07 154 THR A CA 1
ATOM 2354 C C . THR A 1 154 ? 14.715 -11.854 -9.047 1.00 6.15 154 THR A C 1
ATOM 2355 O O . THR A 1 154 ? 13.544 -12.213 -8.924 1.00 6.46 154 THR A O 1
ATOM 2366 N N . ALA A 1 155 ? 15.130 -11.147 -10.092 1.00 7.23 155 ALA A N 1
ATOM 2367 C CA . ALA A 1 155 ? 14.180 -10.716 -11.116 1.00 9.42 155 ALA A CA 1
ATOM 2368 C C . ALA A 1 155 ? 13.537 -11.854 -11.880 1.00 9.52 155 ALA A C 1
ATOM 2369 O O . ALA A 1 155 ? 12.473 -11.686 -12.507 1.00 12.21 155 ALA A O 1
ATOM 2376 N N . HIS A 1 156 ? 14.163 -13.023 -11.842 1.00 9.12 156 HIS A N 1
ATOM 2377 C CA . HIS A 1 156 ? 13.649 -14.197 -12.535 1.00 12.15 156 HIS A CA 1
ATOM 2378 C C . HIS A 1 156 ? 12.590 -14.941 -11.740 1.00 9.27 156 HIS A C 1
ATOM 2379 O O . HIS A 1 156 ? 11.981 -15.914 -12.233 1.00 8.61 156 HIS A O 1
ATOM 2394 N N . ARG A 1 157 ? 12.309 -14.470 -10.527 1.00 6.92 157 ARG A N 1
ATOM 2395 C CA . ARG A 1 157 ? 11.332 -15.122 -9.675 1.00 10.67 157 ARG A CA 1
ATOM 2396 C C . ARG A 1 157 ? 10.233 -14.155 -9.273 1.00 10.54 157 ARG A C 1
ATOM 2397 O O . ARG A 1 157 ? 10.453 -12.933 -9.204 1.00 13.73 157 ARG A O 1
ATOM 2418 N N . ALA A 1 158 ? 9.028 -14.676 -9.060 1.00 7.52 158 ALA A N 1
ATOM 2419 C CA . ALA A 1 158 ? 7.915 -13.833 -8.668 1.00 9.84 158 ALA A CA 1
ATOM 2420 C C . ALA A 1 158 ? 7.741 -13.927 -7.158 1.00 7.64 158 ALA A C 1
ATOM 2421 O O . ALA A 1 158 ? 7.201 -14.916 -6.649 1.00 9.35 158 ALA A O 1
ATOM 2428 N N . HIS A 1 159 ? 8.242 -12.905 -6.457 1.00 8.33 159 HIS A N 1
ATOM 2429 C CA . HIS A 1 159 ? 8.139 -12.782 -5.014 1.00 7.63 159 HIS A CA 1
ATOM 2430 C C . HIS A 1 159 ? 7.296 -11.585 -4.618 1.00 8.96 159 HIS A C 1
ATOM 2431 O O . HIS A 1 159 ? 7.063 -10.657 -5.420 1.00 8.94 159 HIS A O 1
ATOM 2446 N N . ALA A 1 160 ? 6.892 -11.543 -3.359 1.00 9.09 160 ALA A N 1
ATOM 2447 C CA . ALA A 1 160 ? 6.120 -10.409 -2.885 1.00 7.50 160 ALA A CA 1
ATOM 2448 C C . ALA A 1 160 ? 6.922 -9.140 -2.950 1.00 7.17 160 ALA A C 1
ATOM 2449 O O . ALA A 1 160 ? 6.357 -8.084 -3.251 1.00 8.73 160 ALA A O 1
ATOM 2456 N N . SER A 1 161 ? 8.221 -9.230 -2.677 1.00 6.92 161 SER A N 1
ATOM 2457 C CA . SER A 1 161 ? 9.088 -8.075 -2.601 1.00 6.69 161 SER A CA 1
ATOM 2458 C C . SER A 1 161 ? 9.524 -7.507 -3.961 1.00 6.58 161 SER A C 1
ATOM 2459 O O . SER A 1 161 ? 10.178 -6.471 -3.978 1.00 6.91 161 SER A O 1
ATOM 2467 N N . ASN A 1 162 ? 9.193 -8.158 -5.078 1.00 7.43 162 ASN A N 1
ATOM 2468 C CA . ASN A 1 162 ? 9.448 -7.566 -6.386 1.00 8.75 162 ASN A CA 1
ATOM 2469 C C . ASN A 1 162 ? 8.162 -7.431 -7.187 1.00 6.98 162 ASN A C 1
ATOM 2470 O O . ASN A 1 162 ? 7.625 -6.320 -7.338 1.00 8.28 162 ASN A O 1
ATOM 2481 N N . VAL A 1 163 ? 7.638 -8.552 -7.660 1.00 8.37 163 VAL A N 1
ATOM 2482 C CA . VAL A 1 163 ? 6.414 -8.556 -8.448 1.00 9.98 163 VAL A CA 1
ATOM 2483 C C . VAL A 1 163 ? 5.180 -8.171 -7.625 1.00 7.86 163 VAL A C 1
ATOM 2484 O O . VAL A 1 163 ? 4.269 -7.487 -8.114 1.00 9.90 163 VAL A O 1
ATOM 2497 N N . GLY A 1 164 ? 5.108 -8.625 -6.379 1.00 7.72 164 GLY A N 1
ATOM 2498 C CA . GLY A 1 164 ? 3.994 -8.267 -5.513 1.00 7.95 164 GLY A CA 1
ATOM 2499 C C . GLY A 1 164 ? 3.833 -6.779 -5.325 1.00 7.89 164 GLY A C 1
ATOM 2500 O O . GLY A 1 164 ? 2.758 -6.222 -5.512 1.00 8.20 164 GLY A O 1
ATOM 2504 N N . ILE A 1 165 ? 4.908 -6.105 -4.933 1.00 7.55 165 ILE A N 1
ATOM 2505 C CA . ILE A 1 165 ? 4.847 -4.664 -4.779 1.00 8.46 165 ILE A CA 1
ATOM 2506 C C . ILE A 1 165 ? 4.563 -4.001 -6.120 1.00 7.77 165 ILE A C 1
ATOM 2507 O O . ILE A 1 165 ? 3.721 -3.111 -6.208 1.00 10.31 165 ILE A O 1
ATOM 2523 N N . SER A 1 166 ? 5.255 -4.436 -7.167 1.00 8.80 166 SER A N 1
ATOM 2524 C CA . SER A 1 166 ? 5.101 -3.848 -8.479 1.00 9.92 166 SER A CA 1
ATOM 2525 C C . SER A 1 166 ? 3.649 -3.854 -8.927 1.00 9.80 166 SER A C 1
ATOM 2526 O O . SER A 1 166 ? 3.191 -2.881 -9.553 1.00 11.90 166 SER A O 1
ATOM 2534 N N . ALA A 1 167 ? 2.923 -4.944 -8.631 1.00 12.11 167 ALA A N 1
ATOM 2535 C CA . ALA A 1 167 ? 1.529 -5.113 -9.039 1.00 15.84 167 ALA A CA 1
ATOM 2536 C C . ALA A 1 167 ? 0.586 -4.139 -8.340 1.00 16.13 167 ALA A C 1
ATOM 2537 O O . ALA A 1 167 ? -0.589 -4.005 -8.725 1.00 16.73 167 ALA A O 1
ATOM 2544 N N . ASN A 1 168 ? 1.081 -3.470 -7.305 1.00 10.02 168 ASN A N 1
ATOM 2545 C CA . ASN A 1 168 ? 0.220 -2.698 -6.433 1.00 10.86 168 ASN A CA 1
ATOM 2546 C C . ASN A 1 168 ? 0.623 -1.250 -6.288 1.00 13.45 168 ASN A C 1
ATOM 2547 O O . ASN A 1 168 ? 0.134 -0.570 -5.386 1.00 12.53 168 ASN A O 1
ATOM 2558 N N . VAL A 1 169 ? 1.539 -0.803 -7.141 1.00 11.91 169 VAL A N 1
ATOM 2559 C CA . VAL A 1 169 ? 1.905 0.607 -7.234 1.00 9.87 169 VAL A CA 1
ATOM 2560 C C . VAL A 1 169 ? 1.688 1.137 -8.646 1.00 10.58 169 VAL A C 1
ATOM 2561 O O . VAL A 1 169 ? 1.619 0.381 -9.605 1.00 14.29 169 VAL A O 1
ATOM 2574 N N . GLU A 1 170 ? 1.600 2.452 -8.774 1.00 10.75 170 GLU A N 1
ATOM 2575 C CA . GLU A 1 170 ? 1.384 3.091 -10.052 1.00 15.45 170 GLU A CA 1
ATOM 2576 C C . GLU A 1 170 ? 2.615 2.987 -10.945 1.00 12.85 170 GLU A C 1
ATOM 2577 O O . GLU A 1 170 ? 2.512 2.798 -12.151 1.00 14.07 170 GLU A O 1
ATOM 2589 N N . LYS A 1 171 ? 3.792 3.093 -10.353 1.00 12.42 171 LYS A N 1
ATOM 2590 C CA . LYS A 1 171 ? 5.028 3.141 -11.135 1.00 14.14 171 LYS A CA 1
ATOM 2591 C C . LYS A 1 171 ? 6.059 2.219 -10.552 1.00 12.18 171 LYS A C 1
ATOM 2592 O O . LYS A 1 171 ? 6.515 2.416 -9.435 1.00 10.71 171 LYS A O 1
ATOM 2611 N N . ALA A 1 172 ? 6.420 1.190 -11.303 1.00 9.30 172 ALA A N 1
ATOM 2612 C CA . ALA A 1 172 ? 7.483 0.274 -10.878 1.00 8.43 172 ALA A CA 1
ATOM 2613 C C . ALA A 1 172 ? 8.618 0.448 -11.839 1.00 8.48 172 ALA A C 1
ATOM 2614 O O . ALA A 1 172 ? 8.429 0.241 -13.034 1.00 10.85 172 ALA A O 1
ATOM 2621 N N . VAL A 1 173 ? 9.796 0.832 -11.340 1.00 8.53 173 VAL A N 1
ATOM 2622 C CA . VAL A 1 173 ? 10.875 1.270 -12.210 1.00 8.39 173 VAL A CA 1
ATOM 2623 C C . VAL A 1 173 ? 12.207 0.637 -11.846 1.00 9.85 173 VAL A C 1
ATOM 2624 O O . VAL A 1 173 ? 12.407 0.147 -10.728 1.00 9.52 173 VAL A O 1
ATOM 2637 N N . ALA A 1 174 ? 13.130 0.637 -12.801 1.00 8.41 174 ALA A N 1
ATOM 2638 C CA . ALA A 1 174 ? 14.451 0.074 -12.608 1.00 7.82 174 ALA A CA 1
ATOM 2639 C C . ALA A 1 174 ? 15.401 1.004 -11.866 1.00 7.82 174 ALA A C 1
ATOM 2640 O O . ALA A 1 174 ? 15.488 2.172 -12.216 1.00 11.34 174 ALA A O 1
ATOM 2647 N N . GLY A 1 175 ? 16.165 0.456 -10.915 1.00 8.29 175 GLY A N 1
ATOM 2648 C CA . GLY A 1 175 ? 17.316 1.136 -10.340 1.00 8.37 175 GLY A CA 1
ATOM 2649 C C . GLY A 1 175 ? 18.538 1.075 -11.236 1.00 10.16 175 GLY A C 1
ATOM 2650 O O . GLY A 1 175 ? 18.522 0.406 -12.286 1.00 8.35 175 GLY A O 1
ATOM 2654 N N . PHE A 1 176 ? 19.611 1.776 -10.857 1.00 9.36 176 PHE A N 1
ATOM 2655 C CA . PHE A 1 176 ? 20.803 1.893 -11.692 1.00 12.18 176 PHE A CA 1
ATOM 2656 C C . PHE A 1 176 ? 21.480 0.564 -12.000 1.00 10.03 176 PHE A C 1
ATOM 2657 O O . PHE A 1 176 ? 21.960 0.342 -13.107 1.00 13.25 176 PHE A O 1
ATOM 2674 N N . LEU A 1 177 ? 21.531 -0.330 -11.031 1.00 10.10 177 LEU A N 1
ATOM 2675 C CA . LEU A 1 177 ? 22.223 -1.590 -11.232 1.00 7.12 177 LEU A CA 1
ATOM 2676 C C . LEU A 1 177 ? 21.407 -2.520 -12.125 1.00 11.91 177 LEU A C 1
ATOM 2677 O O . LEU A 1 177 ? 21.920 -3.099 -13.092 1.00 9.96 177 LEU A O 1
ATOM 2693 N N . LEU A 1 178 ? 20.120 -2.642 -11.847 1.00 11.52 178 LEU A N 1
ATOM 2694 C CA . LEU A 1 178 ? 19.261 -3.467 -12.683 1.00 9.09 178 LEU A CA 1
ATOM 2695 C C . LEU A 1 178 ? 19.213 -2.908 -14.104 1.00 7.26 178 LEU A C 1
ATOM 2696 O O . LEU A 1 178 ? 19.081 -3.664 -15.098 1.00 10.81 178 LEU A O 1
ATOM 2712 N N . GLU A 1 179 ? 19.305 -1.582 -14.228 1.00 9.53 179 GLU A N 1
ATOM 2713 C CA . GLU A 1 179 ? 19.257 -0.962 -15.537 1.00 13.61 179 GLU A CA 1
ATOM 2714 C C . GLU A 1 179 ? 20.456 -1.417 -16.353 1.00 9.57 179 GLU A C 1
ATOM 2715 O O . GLU A 1 179 ? 20.340 -1.759 -17.537 1.00 12.41 179 GLU A O 1
ATOM 2727 N N . ASN A 1 180 ? 21.622 -1.444 -15.722 1.00 12.54 180 ASN A N 1
ATOM 2728 C CA . ASN A 1 180 ? 22.818 -1.938 -16.398 1.00 11.50 180 ASN A CA 1
ATOM 2729 C C . ASN A 1 180 ? 22.728 -3.438 -16.687 1.00 13.51 180 ASN A C 1
ATOM 2730 O O . ASN A 1 180 ? 23.160 -3.881 -17.758 1.00 11.66 180 ASN A O 1
ATOM 2741 N N . GLU A 1 181 ? 22.202 -4.237 -15.773 1.00 8.34 181 GLU A N 1
ATOM 2742 C CA . GLU A 1 181 ? 22.068 -5.655 -16.078 1.00 6.94 181 GLU A CA 1
ATOM 2743 C C . GLU A 1 181 ? 21.187 -5.861 -17.302 1.00 11.40 181 GLU A C 1
ATOM 2744 O O . GLU A 1 181 ? 21.479 -6.706 -18.158 1.00 13.02 181 GLU A O 1
ATOM 2756 N N . ILE A 1 182 ? 20.098 -5.099 -17.416 1.00 12.26 182 ILE A N 1
ATOM 2757 C CA . ILE A 1 182 ? 19.214 -5.235 -18.563 1.00 11.55 182 ILE A CA 1
ATOM 2758 C C . ILE A 1 182 ? 19.941 -4.789 -19.822 1.00 14.31 182 ILE A C 1
ATOM 2759 O O . ILE A 1 182 ? 19.849 -5.422 -20.871 1.00 11.18 182 ILE A O 1
ATOM 2775 N N . ALA A 1 183 ? 20.650 -3.681 -19.730 1.00 13.54 183 ALA A N 1
ATOM 2776 C CA . ALA A 1 183 ? 21.347 -3.139 -20.889 1.00 8.87 183 ALA A CA 1
ATOM 2777 C C . ALA A 1 183 ? 22.350 -4.131 -21.472 1.00 12.95 183 ALA A C 1
ATOM 2778 O O . ALA A 1 183 ? 22.429 -4.285 -22.694 1.00 14.45 183 ALA A O 1
ATOM 2785 N N . TYR A 1 184 ? 23.123 -4.789 -20.611 1.00 12.30 184 TYR A N 1
ATOM 2786 C CA . TYR A 1 184 ? 24.198 -5.657 -21.062 1.00 14.01 184 TYR A CA 1
ATOM 2787 C C . TYR A 1 184 ? 23.728 -7.083 -21.326 1.00 16.88 184 TYR A C 1
ATOM 2788 O O . TYR A 1 184 ? 24.198 -7.732 -22.251 1.00 17.18 184 TYR A O 1
ATOM 2806 N N . ILE A 1 185 ? 22.804 -7.581 -20.526 1.00 13.03 185 ILE A N 1
ATOM 2807 C CA . ILE A 1 185 ? 22.441 -8.989 -20.612 1.00 15.97 185 ILE A CA 1
ATOM 2808 C C . ILE A 1 185 ? 21.223 -9.225 -21.506 1.00 16.18 185 ILE A C 1
ATOM 2809 O O . ILE A 1 185 ? 21.070 -10.307 -22.077 1.00 16.27 185 ILE A O 1
ATOM 2825 N N . GLN A 1 186 ? 20.376 -8.214 -21.651 1.00 15.86 186 GLN A N 1
ATOM 2826 C CA . GLN A 1 186 ? 19.260 -8.303 -22.574 1.00 15.46 186 GLN A CA 1
ATOM 2827 C C . GLN A 1 186 ? 19.535 -7.512 -23.835 1.00 12.28 186 GLN A C 1
ATOM 2828 O O . GLN A 1 186 ? 19.654 -8.079 -24.921 1.00 13.56 186 GLN A O 1
ATOM 2842 N N . GLU A 1 187 ? 19.640 -6.197 -23.738 1.00 12.48 187 GLU A N 1
ATOM 2843 C CA . GLU A 1 187 ? 19.630 -5.414 -24.966 1.00 13.30 187 GLU A CA 1
ATOM 2844 C C . GLU A 1 187 ? 20.896 -5.606 -25.806 1.00 12.41 187 GLU A C 1
ATOM 2845 O O . GLU A 1 187 ? 20.858 -5.543 -27.044 1.00 13.05 187 GLU A O 1
ATOM 2857 N N . ALA A 1 188 ? 22.025 -5.857 -25.166 1.00 12.56 188 ALA A N 1
ATOM 2858 C CA . ALA A 1 188 ? 23.267 -6.012 -25.927 1.00 19.43 188 ALA A CA 1
ATOM 2859 C C . ALA A 1 188 ? 23.283 -7.343 -26.668 1.00 19.25 188 ALA A C 1
ATOM 2860 O O . ALA A 1 188 ? 24.067 -7.547 -27.606 1.00 17.75 188 ALA A O 1
ATOM 2867 N N . VAL A 1 189 ? 22.404 -8.248 -26.265 1.00 13.59 189 VAL A N 1
ATOM 2868 C CA . VAL A 1 189 ? 22.291 -9.544 -26.897 1.00 11.07 189 VAL A CA 1
ATOM 2869 C C . VAL A 1 189 ? 21.239 -9.530 -27.983 1.00 13.99 189 VAL A C 1
ATOM 2870 O O . VAL A 1 189 ? 21.423 -10.115 -29.054 1.00 17.14 189 VAL A O 1
ATOM 2883 N N . GLU A 1 190 ? 20.129 -8.855 -27.709 1.00 12.27 190 GLU A N 1
ATOM 2884 C CA . GLU A 1 190 ? 19.007 -8.776 -28.644 1.00 14.18 190 GLU A CA 1
ATOM 2885 C C . GLU A 1 190 ? 19.330 -7.882 -29.809 1.00 18.13 190 GLU A C 1
ATOM 2886 O O . GLU A 1 190 ? 18.892 -8.116 -30.922 1.00 18.63 190 GLU A O 1
ATOM 2898 N N . THR A 1 191 ? 20.101 -6.844 -29.550 1.00 17.61 191 THR A N 1
ATOM 2899 C CA . THR A 1 191 ? 20.436 -5.869 -30.569 1.00 17.47 191 THR A CA 1
ATOM 2900 C C . THR A 1 191 ? 21.931 -5.554 -30.510 1.00 21.61 191 THR A C 1
ATOM 2901 O O . THR A 1 191 ? 22.344 -4.451 -30.191 1.00 16.34 191 THR A O 1
ATOM 2912 N N . PRO A 1 192 ? 22.756 -6.537 -30.856 1.00 15.94 192 PRO A N 1
ATOM 2913 C CA . PRO A 1 192 ? 24.198 -6.458 -30.644 1.00 11.92 192 PRO A CA 1
ATOM 2914 C C . PRO A 1 192 ? 24.912 -5.629 -31.690 1.00 16.73 192 PRO A C 1
ATOM 2915 O O . PRO A 1 192 ? 24.491 -5.603 -32.854 1.00 18.22 192 PRO A O 1
ATOM 2926 N N . GLU A 1 193 ? 25.991 -4.975 -31.289 1.00 15.17 193 GLU A N 1
ATOM 2927 C CA . GLU A 1 193 ? 26.941 -4.459 -32.256 1.00 20.36 193 GLU A CA 1
ATOM 2928 C C . GLU A 1 193 ? 27.707 -5.681 -32.725 1.00 17.13 193 GLU A C 1
ATOM 2929 O O . GLU A 1 193 ? 28.229 -6.445 -31.913 1.00 15.74 193 GLU A O 1
ATOM 2941 N N . ARG A 1 194 ? 27.739 -5.903 -34.029 1.00 14.06 194 ARG A N 1
ATOM 2942 C CA . ARG A 1 194 ? 28.348 -7.089 -34.593 1.00 13.57 194 ARG A CA 1
ATOM 2943 C C . ARG A 1 194 ? 29.753 -6.803 -35.088 1.00 20.44 194 ARG A C 1
ATOM 2944 O O . ARG A 1 194 ? 30.073 -5.645 -35.394 1.00 19.13 194 ARG A O 1
ATOM 2965 N N . PRO A 1 195 ? 30.604 -7.843 -35.150 1.00 15.85 195 PRO A N 1
ATOM 2966 C CA . PRO A 1 195 ? 30.321 -9.237 -34.757 1.00 13.58 195 PRO A CA 1
ATOM 2967 C C . PRO A 1 195 ? 30.040 -9.465 -33.275 1.00 12.39 195 PRO A C 1
ATOM 2968 O O . PRO A 1 195 ? 30.727 -8.915 -32.398 1.00 14.90 195 PRO A O 1
ATOM 2979 N N . PHE A 1 196 ? 29.033 -10.298 -33.022 1.00 12.41 196 PHE A N 1
ATOM 2980 C CA . PHE A 1 196 ? 28.692 -10.811 -31.688 1.00 11.70 196 PHE A CA 1
ATOM 2981 C C . PHE A 1 196 ? 29.186 -12.241 -31.560 1.00 10.97 196 PHE A C 1
ATOM 2982 O O . PHE A 1 196 ? 28.721 -13.132 -32.279 1.00 10.34 196 PHE A O 1
ATOM 2999 N N . VAL A 1 197 ? 30.167 -12.442 -30.689 1.00 9.96 197 VAL A N 1
ATOM 3000 C CA . VAL A 1 197 ? 30.698 -13.766 -30.371 1.00 11.56 197 VAL A CA 1
ATOM 3001 C C . VAL A 1 197 ? 30.302 -14.155 -28.961 1.00 9.70 197 VAL A C 1
ATOM 3002 O O . VAL A 1 197 ? 30.621 -13.470 -28.000 1.00 9.35 197 VAL A O 1
ATOM 3015 N N . ALA A 1 198 ? 29.588 -15.258 -28.822 1.00 8.48 198 ALA A N 1
ATOM 3016 C CA . ALA A 1 198 ? 29.288 -15.792 -27.505 1.00 7.97 198 ALA A CA 1
ATOM 3017 C C . ALA A 1 198 ? 30.293 -16.886 -27.203 1.00 7.78 198 ALA A C 1
ATOM 3018 O O . ALA A 1 198 ? 30.714 -17.605 -28.103 1.00 9.09 198 ALA A O 1
ATOM 3025 N N . ILE A 1 199 ? 30.662 -17.024 -25.938 1.00 7.32 199 ILE A N 1
ATOM 3026 C CA . ILE A 1 199 ? 31.579 -18.064 -25.514 1.00 7.12 199 ILE A CA 1
ATOM 3027 C C . ILE A 1 199 ? 30.960 -18.790 -24.341 1.00 9.66 199 ILE A C 1
ATOM 3028 O O . ILE A 1 199 ? 30.694 -18.163 -23.318 1.00 6.63 199 ILE A O 1
ATOM 3044 N N . LEU A 1 200 ? 30.717 -20.101 -24.475 1.00 7.42 200 LEU A N 1
ATOM 3045 C CA . LEU A 1 200 ? 30.101 -20.857 -23.402 1.00 6.64 200 LEU A CA 1
ATOM 3046 C C . LEU A 1 200 ? 30.993 -22.014 -22.998 1.00 7.63 200 LEU A C 1
ATOM 3047 O O . LEU A 1 200 ? 31.452 -22.774 -23.862 1.00 9.56 200 LEU A O 1
ATOM 3063 N N . GLY A 1 201 ? 31.246 -22.139 -21.696 1.00 6.45 201 GLY A N 1
ATOM 3064 C CA . GLY A 1 201 ? 32.111 -23.166 -21.161 1.00 7.73 201 GLY A CA 1
ATOM 3065 C C . GLY A 1 201 ? 31.540 -23.765 -19.894 1.00 7.87 201 GLY A C 1
ATOM 3066 O O . GLY A 1 201 ? 30.331 -23.990 -19.789 1.00 6.90 201 GLY A O 1
ATOM 3070 N N . GLY A 1 202 ? 32.401 -24.054 -18.934 1.00 6.33 202 GLY A N 1
ATOM 3071 C CA . GLY A 1 202 ? 31.961 -24.685 -17.717 1.00 9.27 202 GLY A CA 1
ATOM 3072 C C . GLY A 1 202 ? 31.838 -26.185 -17.850 1.00 10.39 202 GLY A C 1
ATOM 3073 O O . GLY A 1 202 ? 32.287 -26.778 -18.841 1.00 12.08 202 GLY A O 1
ATOM 3077 N N . SER A 1 203 ? 31.178 -26.798 -16.870 1.00 11.79 203 SER A N 1
ATOM 3078 C CA . SER A 1 203 ? 31.238 -28.234 -16.665 1.00 7.91 203 SER A CA 1
ATOM 3079 C C . SER A 1 203 ? 30.322 -29.047 -17.586 1.00 10.61 203 SER A C 1
ATOM 3080 O O . SER A 1 203 ? 30.684 -30.147 -17.991 1.00 12.53 203 SER A O 1
ATOM 3088 N N . LYS A 1 204 ? 29.132 -28.522 -17.870 1.00 11.39 204 LYS A N 1
ATOM 3089 C CA . LYS A 1 204 ? 28.056 -29.301 -18.452 1.00 14.66 204 LYS A CA 1
ATOM 3090 C C . LYS A 1 204 ? 27.145 -28.563 -19.434 1.00 16.28 204 LYS A C 1
ATOM 3091 O O . LYS A 1 204 ? 26.815 -27.378 -19.258 1.00 16.99 204 LYS A O 1
ATOM 3110 N N . VAL A 1 205 ? 26.699 -29.313 -20.444 1.00 12.09 205 VAL A N 1
ATOM 3111 C CA . VAL A 1 205 ? 25.749 -28.835 -21.448 1.00 13.99 205 VAL A CA 1
ATOM 3112 C C . VAL A 1 205 ? 24.356 -28.638 -20.884 1.00 15.76 205 VAL A C 1
ATOM 3113 O O . VAL A 1 205 ? 23.656 -27.720 -21.300 1.00 14.26 205 VAL A O 1
ATOM 3126 N N . SER A 1 206 ? 23.952 -29.471 -19.931 1.00 12.59 206 SER A N 1
ATOM 3127 C CA . SER A 1 206 ? 22.569 -29.506 -19.484 1.00 13.40 206 SER A CA 1
ATOM 3128 C C . SER A 1 206 ? 22.080 -28.184 -18.903 1.00 13.99 206 SER A C 1
ATOM 3129 O O . SER A 1 206 ? 20.926 -27.813 -19.090 1.00 15.63 206 SER A O 1
ATOM 3137 N N . ASP A 1 207 ? 22.933 -27.462 -18.197 1.00 11.42 207 ASP A N 1
ATOM 3138 C CA . ASP A 1 207 ? 22.479 -26.195 -17.617 1.00 20.37 207 ASP A CA 1
ATOM 3139 C C . ASP A 1 207 ? 22.605 -25.051 -18.610 1.00 18.81 207 ASP A C 1
ATOM 3140 O O . ASP A 1 207 ? 22.223 -23.925 -18.296 1.00 21.03 207 ASP A O 1
ATOM 3149 N N . LYS A 1 208 ? 23.091 -25.329 -19.817 1.00 16.26 208 LYS A N 1
ATOM 3150 C CA . LYS A 1 208 ? 23.250 -24.250 -20.806 1.00 12.83 208 LYS A CA 1
ATOM 3151 C C . LYS A 1 208 ? 22.520 -24.446 -22.132 1.00 11.57 208 LYS A C 1
ATOM 3152 O O . LYS A 1 208 ? 22.687 -23.643 -23.056 1.00 17.58 208 LYS A O 1
ATOM 3171 N N . ILE A 1 209 ? 21.693 -25.485 -22.229 1.00 12.91 209 ILE A N 1
ATOM 3172 C CA . ILE A 1 209 ? 20.997 -25.782 -23.469 1.00 14.46 209 ILE A CA 1
ATOM 3173 C C . ILE A 1 209 ? 20.176 -24.582 -23.928 1.00 16.85 209 ILE A C 1
ATOM 3174 O O . ILE A 1 209 ? 20.206 -24.218 -25.093 1.00 14.06 209 ILE A O 1
ATOM 3190 N N . GLY A 1 210 ? 19.439 -23.953 -23.022 1.00 15.75 210 GLY A N 1
ATOM 3191 C CA . GLY A 1 210 ? 18.607 -22.829 -23.421 1.00 12.59 210 GLY A CA 1
ATOM 3192 C C . GLY A 1 210 ? 19.422 -21.637 -23.912 1.00 11.47 210 GLY A C 1
ATOM 3193 O O . GLY A 1 210 ? 19.013 -20.917 -24.828 1.00 16.04 210 GLY A O 1
ATOM 3197 N N . VAL A 1 211 ? 20.567 -21.408 -23.295 1.00 10.00 211 VAL A N 1
ATOM 3198 C CA . VAL A 1 211 ? 21.402 -20.282 -23.659 1.00 8.53 211 VAL A CA 1
ATOM 3199 C C . VAL A 1 211 ? 22.095 -20.531 -24.966 1.00 14.24 211 VAL A C 1
ATOM 3200 O O . VAL A 1 211 ? 22.201 -19.630 -25.795 1.00 14.44 211 VAL A O 1
ATOM 3213 N N . ILE A 1 212 ? 22.551 -21.758 -25.179 1.00 12.33 212 ILE A N 1
ATOM 3214 C CA . ILE A 1 212 ? 23.132 -22.100 -26.477 1.00 9.40 212 ILE A CA 1
ATOM 3215 C C . ILE A 1 212 ? 22.110 -21.917 -27.589 1.00 9.74 212 ILE A C 1
ATOM 3216 O O . ILE A 1 212 ? 22.442 -21.378 -28.645 1.00 13.43 212 ILE A O 1
ATOM 3232 N N . GLU A 1 213 ? 20.863 -22.351 -27.381 1.00 11.15 213 GLU A N 1
ATOM 3233 C CA . GLU A 1 213 ? 19.850 -22.233 -28.427 1.00 12.75 213 GLU A CA 1
ATOM 3234 C C . GLU A 1 213 ? 19.595 -20.778 -28.766 1.00 13.37 213 GLU A C 1
ATOM 3235 O O . GLU A 1 213 ? 19.538 -20.396 -29.936 1.00 14.93 213 GLU A O 1
ATOM 3247 N N . ASN A 1 214 ? 19.434 -19.962 -27.742 1.00 10.11 214 ASN A N 1
ATOM 3248 C CA . ASN A 1 214 ? 19.155 -18.547 -27.966 1.00 13.43 214 ASN A CA 1
ATOM 3249 C C . ASN A 1 214 ? 20.332 -17.843 -28.616 1.00 11.12 214 ASN A C 1
ATOM 3250 O O . ASN A 1 214 ? 20.154 -17.076 -29.568 1.00 14.64 214 ASN A O 1
ATOM 3261 N N . LEU A 1 215 ? 21.541 -18.096 -28.124 1.00 12.70 215 LEU A N 1
ATOM 3262 C CA . LEU A 1 215 ? 22.693 -17.379 -28.641 1.00 13.53 215 LEU A CA 1
ATOM 3263 C C . LEU A 1 215 ? 23.079 -17.867 -30.044 1.00 14.60 215 LEU A C 1
ATOM 3264 O O . LEU A 1 215 ? 23.750 -17.156 -30.803 1.00 16.39 215 LEU A O 1
ATOM 3280 N N . LEU A 1 216 ? 22.639 -19.059 -30.429 1.00 16.98 216 LEU A N 1
ATOM 3281 C CA . LEU A 1 216 ? 22.884 -19.509 -31.794 1.00 21.17 216 LEU A CA 1
ATOM 3282 C C . LEU A 1 216 ? 22.078 -18.691 -32.767 1.00 16.90 216 LEU A C 1
ATOM 3283 O O . LEU A 1 216 ? 22.467 -18.537 -33.924 1.00 18.44 216 LEU A O 1
ATOM 3299 N N . GLU A 1 217 ? 20.950 -18.171 -32.304 1.00 21.72 217 GLU A N 1
ATOM 3300 C CA . GLU A 1 217 ? 20.112 -17.318 -33.139 1.00 23.88 217 GLU A CA 1
ATOM 3301 C C . GLU A 1 217 ? 20.603 -15.879 -33.143 1.00 23.11 217 GLU A C 1
ATOM 3302 O O . GLU A 1 217 ? 20.556 -15.208 -34.171 1.00 26.93 217 GLU A O 1
ATOM 3314 N N . LYS A 1 218 ? 21.078 -15.414 -31.992 1.00 18.89 218 LYS A N 1
ATOM 3315 C CA . LYS A 1 218 ? 21.376 -13.997 -31.785 1.00 16.99 218 LYS A CA 1
ATOM 3316 C C . LYS A 1 218 ? 22.817 -13.671 -32.136 1.00 17.34 218 LYS A C 1
ATOM 3317 O O . LYS A 1 218 ? 23.087 -12.599 -32.677 1.00 16.49 218 LYS A O 1
ATOM 3336 N N . ALA A 1 219 ? 23.737 -14.593 -31.860 1.00 15.42 219 ALA A N 1
ATOM 3337 C CA . ALA A 1 219 ? 25.163 -14.372 -32.154 1.00 12.80 219 ALA A CA 1
ATOM 3338 C C . ALA A 1 219 ? 25.605 -14.780 -33.546 1.00 14.33 219 ALA A C 1
ATOM 3339 O O . ALA A 1 219 ? 24.974 -15.605 -34.213 1.00 12.74 219 ALA A O 1
ATOM 3346 N N . ASP A 1 220 ? 26.735 -14.224 -33.965 1.00 15.99 220 ASP A N 1
ATOM 3347 C CA . ASP A 1 220 ? 27.374 -14.628 -35.212 1.00 13.66 220 ASP A CA 1
ATOM 3348 C C . ASP A 1 220 ? 28.198 -15.897 -35.086 1.00 14.20 220 ASP A C 1
ATOM 3349 O O . ASP A 1 220 ? 28.317 -16.658 -36.039 1.00 17.02 220 ASP A O 1
ATOM 3358 N N . LYS A 1 221 ? 28.806 -16.104 -33.928 1.00 12.21 221 LYS A N 1
ATOM 3359 C CA . LYS A 1 221 ? 29.509 -17.338 -33.625 1.00 12.77 221 LYS A CA 1
ATOM 3360 C C . LYS A 1 221 ? 29.322 -17.673 -32.165 1.00 11.38 221 LYS A C 1
ATOM 3361 O O . LYS A 1 221 ? 29.181 -16.778 -31.326 1.00 12.04 221 LYS A O 1
ATOM 3380 N N . VAL A 1 222 ? 29.357 -18.958 -31.854 1.00 9.29 222 VAL A N 1
ATOM 3381 C CA . VAL A 1 222 ? 29.314 -19.420 -30.470 1.00 9.87 222 VAL A CA 1
ATOM 3382 C C . VAL A 1 222 ? 30.458 -20.389 -30.265 1.00 8.49 222 VAL A C 1
ATOM 3383 O O . VAL A 1 222 ? 30.509 -21.470 -30.907 1.00 11.59 222 VAL A O 1
ATOM 3396 N N . LEU A 1 223 ? 31.410 -19.987 -29.428 1.00 8.15 223 LEU A N 1
ATOM 3397 C CA . LEU A 1 223 ? 32.572 -20.806 -29.131 1.00 7.96 223 LEU A CA 1
ATOM 3398 C C . LEU A 1 223 ? 32.263 -21.634 -27.908 1.00 8.89 223 LEU A C 1
ATOM 3399 O O . LEU A 1 223 ? 31.666 -21.135 -26.937 1.00 8.18 223 LEU A O 1
ATOM 3415 N N . ILE A 1 224 ? 32.621 -22.913 -27.961 1.00 7.90 224 ILE A N 1
ATOM 3416 C CA . ILE A 1 224 ? 32.345 -23.839 -26.866 1.00 7.80 224 ILE A CA 1
ATOM 3417 C C . ILE A 1 224 ? 33.644 -24.307 -26.240 1.00 9.34 224 ILE A C 1
ATOM 3418 O O . ILE A 1 224 ? 34.608 -24.636 -26.955 1.00 9.43 224 ILE A O 1
ATOM 3434 N N . GLY A 1 225 ? 33.679 -24.359 -24.911 1.00 6.99 225 GLY A N 1
ATOM 3435 C CA . GLY A 1 225 ? 34.817 -24.885 -24.185 1.00 6.91 225 G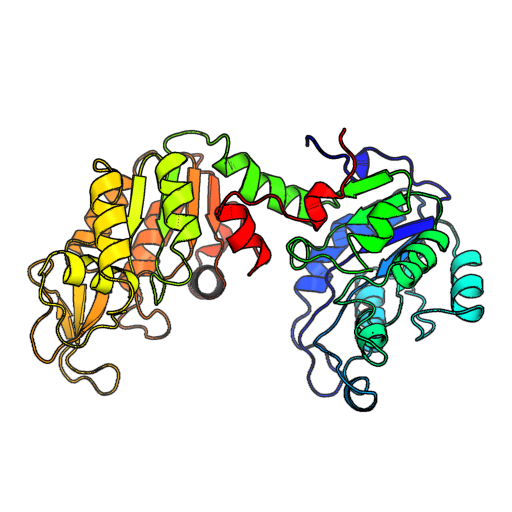LY A CA 1
ATOM 3436 C C . GLY A 1 225 ? 34.390 -25.631 -22.934 1.00 6.82 225 GLY A C 1
ATOM 3437 O O . GLY A 1 225 ? 33.205 -25.904 -22.746 1.00 6.84 225 GLY A O 1
ATOM 3441 N N . GLY A 1 226 ? 35.366 -25.962 -22.090 1.00 6.80 226 GLY A N 1
ATOM 3442 C CA . GLY A 1 226 ? 35.097 -26.599 -20.816 1.00 6.80 226 GLY A CA 1
ATOM 3443 C C . GLY A 1 226 ? 34.665 -28.034 -20.951 1.00 7.02 226 GLY A C 1
ATOM 3444 O O . GLY A 1 226 ? 34.888 -28.666 -21.996 1.00 7.18 226 GLY A O 1
ATOM 3448 N N . GLY A 1 227 ? 34.035 -28.564 -19.914 1.00 7.08 227 GLY A N 1
ATOM 3449 C CA . GLY A 1 227 ? 33.590 -29.933 -19.921 1.00 7.37 227 GLY A CA 1
ATOM 3450 C C . GLY A 1 227 ? 32.520 -30.163 -20.948 1.00 7.96 227 GLY A C 1
ATOM 3451 O O . GLY A 1 227 ? 32.363 -31.286 -21.406 1.00 8.78 227 GLY A O 1
ATOM 3455 N N . MET A 1 228 ? 31.769 -29.125 -21.296 1.00 8.44 228 MET A N 1
ATOM 3456 C CA . MET A 1 228 ? 30.671 -29.229 -22.251 1.00 7.52 228 MET A CA 1
ATOM 3457 C C . MET A 1 228 ? 31.182 -29.737 -23.604 1.00 8.00 228 MET A C 1
ATOM 3458 O O . MET A 1 228 ? 30.484 -30.474 -24.319 1.00 8.30 228 MET A O 1
ATOM 3472 N N . THR A 1 229 ? 32.439 -29.438 -23.902 1.00 8.16 229 THR A N 1
ATOM 3473 C CA . THR A 1 229 ? 33.100 -29.934 -25.107 1.00 8.88 229 THR A CA 1
ATOM 3474 C C . THR A 1 229 ? 32.858 -31.422 -25.335 1.00 12.60 229 THR A C 1
ATOM 3475 O O . THR A 1 229 ? 32.595 -31.875 -26.470 1.00 8.47 229 THR A O 1
ATOM 3486 N N . TYR A 1 230 ? 32.943 -32.219 -24.278 1.00 9.70 230 TYR A N 1
ATOM 3487 C CA . TYR A 1 230 ? 33.107 -33.676 -24.490 1.00 9.64 230 TYR A CA 1
ATOM 3488 C C . TYR A 1 230 ? 31.783 -34.339 -24.761 1.00 9.02 230 TYR A C 1
ATOM 3489 O O . TYR A 1 230 ? 31.721 -35.422 -25.378 1.00 10.64 230 TYR A O 1
ATOM 3507 N N . THR A 1 231 ? 30.707 -33.694 -24.354 1.00 8.91 231 THR A N 1
ATOM 3508 C CA . THR A 1 231 ? 29.381 -34.155 -24.727 1.00 9.32 231 THR A CA 1
ATOM 3509 C C . THR A 1 231 ? 29.149 -33.930 -26.225 1.00 9.52 231 THR A C 1
ATOM 3510 O O . THR A 1 231 ? 28.607 -34.803 -26.917 1.00 10.96 231 THR A O 1
ATOM 3521 N N . PHE A 1 232 ? 29.584 -32.786 -26.740 1.00 14.12 232 PHE A N 1
ATOM 3522 C CA . PHE A 1 232 ? 29.529 -32.526 -28.168 1.00 10.86 232 PHE A CA 1
ATOM 3523 C C . PHE A 1 232 ? 30.419 -33.493 -28.928 1.00 9.70 232 PHE A C 1
ATOM 3524 O O . PHE A 1 232 ? 30.037 -33.989 -29.983 1.00 16.22 232 PHE A O 1
ATOM 3541 N N . TYR A 1 233 ? 31.606 -33.779 -28.419 1.00 9.46 233 TYR A N 1
ATOM 3542 C CA . TYR A 1 233 ? 32.496 -34.737 -29.092 1.00 9.73 233 TYR A CA 1
ATOM 3543 C C . TYR A 1 233 ? 31.888 -36.117 -29.152 1.00 12.92 233 TYR A C 1
ATOM 3544 O O . TYR A 1 233 ? 31.858 -36.765 -30.219 1.00 10.72 233 TYR A O 1
ATOM 3562 N N . LYS A 1 234 ? 31.392 -36.596 -28.020 1.00 10.74 234 LYS A N 1
ATOM 3563 C CA . LYS A 1 234 ? 30.805 -37.920 -27.955 1.00 10.90 234 LYS A CA 1
ATOM 3564 C C . LYS A 1 234 ? 29.615 -38.045 -28.899 1.00 11.39 234 LYS A C 1
ATOM 3565 O O . LYS A 1 234 ? 29.448 -39.087 -29.536 1.00 12.67 234 LYS A O 1
ATOM 3584 N N . ALA A 1 235 ? 28.840 -36.972 -29.062 1.00 13.61 235 ALA A N 1
ATOM 3585 C CA . ALA A 1 235 ? 27.672 -37.001 -29.949 1.00 14.73 235 ALA A CA 1
ATOM 3586 C C . ALA A 1 235 ? 28.086 -37.197 -31.399 1.00 18.34 235 ALA A C 1
ATOM 3587 O O . ALA A 1 235 ? 27.270 -37.607 -32.234 1.00 14.20 235 ALA A O 1
ATOM 3594 N N . GLN A 1 236 ? 29.346 -36.906 -31.693 1.00 17.52 236 GLN A N 1
ATOM 3595 C CA . GLN A 1 236 ? 29.911 -37.038 -33.049 1.00 13.01 236 GLN A CA 1
ATOM 3596 C C . GLN A 1 236 ? 30.699 -38.315 -33.249 1.00 17.94 236 GLN A C 1
ATOM 3597 O O . GLN A 1 236 ? 31.230 -38.570 -34.337 1.00 19.88 236 GLN A O 1
ATOM 3611 N N . GLY A 1 237 ? 30.831 -39.116 -32.207 1.00 13.56 237 GLY A N 1
ATOM 3612 C CA . GLY A 1 237 ? 31.585 -40.350 -32.302 1.00 13.81 237 GLY A CA 1
ATOM 3613 C C . GLY A 1 237 ? 33.038 -40.157 -31.973 1.00 14.68 237 GLY A C 1
ATOM 3614 O O . GLY A 1 237 ? 33.854 -41.049 -32.257 1.00 14.94 237 GLY A O 1
ATOM 3618 N N . ILE A 1 238 ? 33.401 -39.000 -31.404 1.00 11.47 238 ILE A N 1
ATOM 3619 C CA . ILE A 1 238 ? 34.801 -38.744 -31.059 1.00 11.05 238 ILE A CA 1
ATOM 3620 C C . ILE A 1 238 ? 35.118 -39.323 -29.698 1.00 16.64 238 ILE A C 1
ATOM 3621 O O . ILE A 1 238 ? 34.321 -39.179 -28.763 1.00 10.87 238 ILE A O 1
ATOM 3637 N N . GLU A 1 239 ? 36.263 -40.000 -29.580 1.00 12.14 239 GLU A N 1
ATOM 3638 C CA . GLU A 1 239 ? 36.656 -40.602 -28.313 1.00 17.14 239 GLU A CA 1
ATOM 3639 C C . GLU A 1 239 ? 36.961 -39.499 -27.311 1.00 13.84 239 GLU A C 1
ATOM 3640 O O . GLU A 1 239 ? 37.644 -38.532 -27.637 1.00 13.26 239 GLU A O 1
ATOM 3652 N N . ILE A 1 240 ? 36.463 -39.652 -26.088 1.00 13.34 240 ILE A N 1
ATOM 3653 C CA . ILE A 1 240 ? 36.662 -38.640 -25.056 1.00 11.31 240 ILE A CA 1
ATOM 3654 C C . ILE A 1 240 ? 37.322 -39.190 -23.798 1.00 14.87 240 ILE A C 1
ATOM 3655 O O . ILE A 1 240 ? 37.384 -38.496 -22.791 1.00 9.91 240 ILE A O 1
ATOM 3671 N N . GLY A 1 241 ? 37.832 -40.422 -23.845 1.00 12.99 241 GLY A N 1
ATOM 3672 C CA . GLY A 1 241 ? 38.433 -41.042 -22.675 1.00 11.66 241 GLY A CA 1
ATOM 3673 C C . GLY A 1 241 ? 37.533 -40.964 -21.439 1.00 10.97 241 GLY A C 1
ATOM 3674 O O . GLY A 1 241 ? 36.345 -41.354 -21.473 1.00 11.67 241 GLY A O 1
ATOM 3678 N N . ASN A 1 242 ? 38.076 -40.443 -20.341 1.00 10.81 242 ASN A N 1
ATOM 3679 C CA . ASN A 1 242 ? 37.346 -40.399 -19.075 1.00 10.94 242 ASN A CA 1
ATOM 3680 C C . ASN A 1 242 ? 36.777 -39.026 -18.776 1.00 10.38 242 ASN A C 1
ATOM 3681 O O . ASN A 1 242 ? 36.464 -38.720 -17.622 1.00 10.39 242 ASN A O 1
ATOM 3692 N N . SER A 1 243 ? 36.595 -38.230 -19.827 1.00 9.96 243 SER A N 1
ATOM 3693 C CA . SER A 1 243 ? 36.133 -36.848 -19.690 1.00 9.44 243 SER A CA 1
ATOM 3694 C C . SER A 1 243 ? 34.691 -36.737 -19.194 1.00 9.47 243 SER A C 1
ATOM 3695 O O . SER A 1 243 ? 33.874 -37.659 -19.329 1.00 11.71 243 SER A O 1
ATOM 3703 N N . LEU A 1 244 ? 34.368 -35.585 -18.622 1.00 12.33 244 LEU A N 1
ATOM 3704 C CA . LEU A 1 244 ? 33.033 -35.353 -18.099 1.00 15.36 244 LEU A CA 1
ATOM 3705 C C . LEU A 1 244 ? 32.064 -35.292 -19.265 1.00 15.30 244 LEU A C 1
ATOM 3706 O O . LEU A 1 244 ? 32.228 -34.467 -20.161 1.00 18.96 244 LEU A O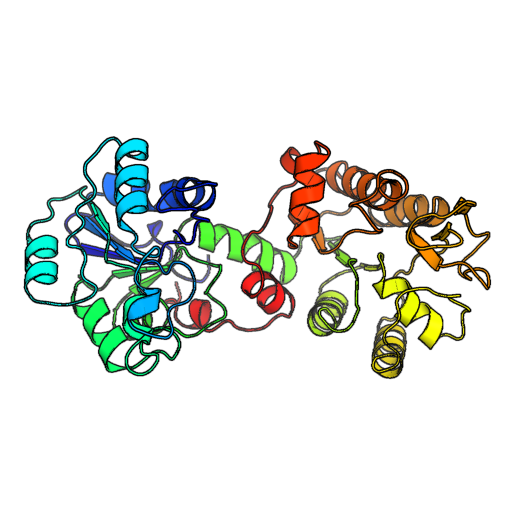 1
ATOM 3722 N N . VAL A 1 245 ? 31.064 -36.160 -19.256 1.00 12.61 245 VAL A N 1
ATOM 3723 C CA . VAL A 1 245 ? 30.068 -36.213 -20.312 1.00 13.83 245 VAL A CA 1
ATOM 3724 C C . VAL A 1 245 ? 28.683 -36.433 -19.740 1.00 16.88 245 VAL A C 1
ATOM 3725 O O . VAL A 1 245 ? 28.509 -37.074 -18.701 1.00 19.97 245 VAL A O 1
ATOM 3738 N N . GLU A 1 246 ? 27.674 -35.907 -20.416 1.00 11.44 246 GLU A N 1
ATOM 3739 C CA . GLU A 1 246 ? 26.302 -36.221 -20.052 1.00 11.65 246 GLU A CA 1
ATOM 3740 C C . GLU A 1 246 ? 25.673 -37.065 -21.150 1.00 18.14 246 GLU A C 1
ATOM 3741 O O . GLU A 1 246 ? 25.212 -36.547 -22.168 1.00 17.29 246 GLU A O 1
ATOM 3753 N N . GLU A 1 247 ? 25.677 -38.373 -20.932 1.00 19.60 247 GLU A N 1
ATOM 3754 C CA . GLU A 1 247 ? 25.174 -39.324 -21.905 1.00 19.65 247 GLU A CA 1
ATOM 3755 C C . GLU A 1 247 ? 23.696 -39.058 -22.220 1.00 20.89 247 GLU A C 1
ATOM 3756 O O . GLU A 1 247 ? 23.233 -39.331 -23.326 1.00 20.82 247 GLU A O 1
ATOM 3768 N N . ASP A 1 248 ? 22.964 -38.486 -21.270 1.00 18.69 248 ASP A N 1
ATOM 3769 C CA . ASP A 1 248 ? 21.537 -38.191 -21.451 1.00 23.75 248 ASP A CA 1
ATOM 3770 C C . ASP A 1 248 ? 21.305 -36.963 -22.333 1.00 26.60 248 ASP A C 1
ATOM 3771 O O . ASP A 1 248 ? 20.170 -36.651 -22.681 1.00 25.19 248 ASP A O 1
ATOM 3780 N N . LYS A 1 249 ? 22.371 -36.266 -22.710 1.00 22.32 249 LYS A N 1
ATOM 3781 C CA . LYS A 1 249 ? 22.230 -35.084 -23.535 1.00 12.44 249 LYS A CA 1
ATOM 3782 C C . LYS A 1 249 ? 22.923 -35.226 -24.868 1.00 19.41 249 LYS A C 1
ATOM 3783 O O . LYS A 1 249 ? 23.124 -34.231 -25.554 1.00 19.68 249 LYS A O 1
ATOM 3802 N N . LEU A 1 250 ? 23.284 -36.443 -25.253 1.00 16.95 250 LEU A N 1
ATOM 3803 C CA . LEU A 1 250 ? 23.960 -36.625 -26.534 1.00 18.71 250 LEU A CA 1
ATOM 3804 C C . LEU A 1 250 ? 23.066 -36.232 -27.707 1.00 19.07 250 LEU A C 1
ATOM 3805 O O . LEU A 1 250 ? 23.519 -35.563 -28.637 1.00 20.93 250 LEU A O 1
ATOM 3821 N N . ASP A 1 251 ? 21.789 -36.593 -27.648 1.00 23.62 251 ASP A N 1
ATOM 3822 C CA . ASP A 1 251 ? 20.876 -36.270 -28.735 1.00 30.58 251 ASP A CA 1
ATOM 3823 C C . ASP A 1 251 ? 20.658 -34.762 -28.902 1.00 23.53 251 ASP A C 1
ATOM 3824 O O . ASP A 1 251 ? 20.665 -34.253 -30.020 1.00 20.27 251 ASP A O 1
ATOM 3833 N N . VAL A 1 252 ? 20.474 -34.044 -27.802 1.00 19.94 252 VAL A N 1
ATOM 3834 C CA . VAL A 1 252 ? 20.340 -32.604 -27.854 1.00 22.24 252 VAL A CA 1
ATOM 3835 C C . VAL A 1 252 ? 21.606 -31.947 -28.387 1.00 20.16 252 VAL A C 1
ATOM 3836 O O . VAL A 1 252 ? 21.553 -30.970 -29.138 1.00 19.99 252 VAL A O 1
ATOM 3849 N N . ALA A 1 253 ? 22.752 -32.460 -27.972 1.00 16.45 253 ALA A N 1
ATOM 3850 C CA . ALA A 1 253 ? 24.013 -31.945 -28.460 1.00 16.62 253 ALA A CA 1
ATOM 3851 C C . ALA A 1 253 ? 24.109 -32.142 -29.977 1.00 20.99 253 ALA A C 1
ATOM 3852 O O . ALA A 1 253 ? 24.548 -31.253 -30.715 1.00 16.47 253 ALA A O 1
ATOM 3859 N N . LYS A 1 254 ? 23.698 -33.312 -30.445 1.00 24.86 254 LYS A N 1
ATOM 3860 C CA . LYS A 1 254 ? 23.782 -33.643 -31.863 1.00 29.87 254 LYS A CA 1
ATOM 3861 C C . LYS A 1 254 ? 22.876 -32.695 -32.655 1.00 29.01 254 LYS A C 1
ATOM 3862 O O . LYS A 1 254 ? 23.241 -32.175 -33.713 1.00 28.13 254 LYS A O 1
ATOM 3881 N N . ALA A 1 255 ? 21.700 -32.436 -32.106 1.00 23.38 255 ALA A N 1
ATOM 3882 C CA . ALA A 1 255 ? 20.728 -31.561 -32.731 1.00 26.79 255 ALA A CA 1
ATOM 3883 C C . ALA A 1 255 ? 21.162 -30.094 -32.781 1.00 35.04 255 ALA A C 1
ATOM 3884 O O . ALA A 1 255 ? 20.817 -29.382 -33.724 1.00 31.66 255 ALA A O 1
ATOM 3891 N N . LEU A 1 256 ? 21.880 -29.621 -31.763 1.00 25.66 256 LEU A N 1
ATOM 3892 C CA . LEU A 1 256 ? 22.359 -28.241 -31.749 1.00 25.09 256 LEU A CA 1
ATOM 3893 C C . LEU A 1 256 ? 23.428 -28.077 -32.816 1.00 21.46 256 LEU A C 1
ATOM 3894 O O . LEU A 1 256 ? 23.514 -27.039 -33.458 1.00 27.08 256 LEU A O 1
ATOM 3910 N N . LEU A 1 257 ? 24.258 -29.104 -32.998 1.00 17.01 257 LEU A N 1
ATOM 3911 C CA . LEU A 1 257 ? 25.314 -29.063 -34.008 1.00 23.14 257 LEU A CA 1
ATOM 3912 C C . LEU A 1 257 ? 24.698 -29.005 -35.392 1.00 31.11 257 LEU A C 1
ATOM 3913 O O . LEU A 1 257 ? 25.150 -28.254 -36.264 1.00 27.15 257 LEU A O 1
ATOM 3929 N N . GLU A 1 258 ? 23.672 -29.818 -35.599 1.00 38.57 258 GLU A N 1
ATOM 3930 C CA . GLU A 1 258 ? 23.019 -29.905 -36.896 1.00 44.67 258 GLU A CA 1
ATOM 3931 C C . GLU A 1 258 ? 22.333 -28.593 -37.275 1.00 41.72 258 GLU A C 1
ATOM 3932 O O . GLU A 1 258 ? 22.334 -28.198 -38.441 1.00 50.76 258 GLU A O 1
ATOM 3944 N N . LYS A 1 259 ? 21.773 -27.905 -36.291 1.00 30.65 259 LYS A N 1
ATOM 3945 C CA . LYS A 1 259 ? 21.061 -26.665 -36.551 1.00 36.04 259 LYS A CA 1
ATOM 3946 C C . LYS A 1 259 ? 21.981 -25.444 -36.568 1.00 37.59 259 LYS A C 1
ATOM 3947 O O . LYS A 1 259 ? 21.593 -24.383 -37.043 1.00 36.19 259 LYS A O 1
ATOM 3966 N N . ALA A 1 260 ? 23.200 -25.593 -36.064 1.00 28.00 260 ALA A N 1
ATOM 3967 C CA . ALA A 1 260 ? 24.093 -24.457 -35.896 1.00 27.89 260 ALA A CA 1
ATOM 3968 C C . ALA A 1 260 ? 24.539 -23.842 -37.227 1.00 27.47 260 ALA A C 1
ATOM 3969 O O . ALA A 1 260 ? 24.927 -22.671 -37.270 1.00 24.29 260 ALA A O 1
ATOM 3976 N N . ASN A 1 261 ? 24.507 -24.624 -38.305 1.00 36.69 261 ASN A N 1
ATOM 3977 C CA . ASN A 1 261 ? 24.901 -24.116 -39.616 1.00 35.02 261 ASN A CA 1
ATOM 3978 C C . ASN A 1 261 ? 26.252 -23.418 -39.580 1.00 29.16 261 ASN A C 1
ATOM 3979 O O . ASN A 1 261 ? 26.390 -22.286 -40.050 1.00 27.06 261 ASN A O 1
ATOM 3990 N N . GLY A 1 262 ? 27.237 -24.081 -38.982 1.00 22.77 262 GLY A N 1
ATOM 3991 C CA . GLY A 1 262 ? 28.599 -23.572 -38.904 1.00 23.68 262 GLY A CA 1
ATOM 3992 C C . GLY A 1 262 ? 28.889 -22.485 -37.875 1.00 24.42 262 GLY A C 1
ATOM 3993 O O . GLY A 1 262 ? 30.019 -22.014 -37.788 1.00 27.21 262 GLY A O 1
ATOM 3997 N N . LYS A 1 263 ? 27.899 -22.099 -37.080 1.00 20.84 263 LYS A N 1
ATOM 3998 C CA . LYS A 1 263 ? 28.090 -21.058 -36.087 1.00 18.86 263 LYS A CA 1
ATOM 3999 C C . LYS A 1 263 ? 28.679 -21.582 -34.783 1.00 15.60 263 LYS A C 1
ATOM 4000 O O . LYS A 1 263 ? 29.173 -20.802 -33.973 1.00 15.46 263 LYS A O 1
ATOM 4019 N N . LEU A 1 264 ? 28.567 -22.884 -34.540 1.00 15.50 264 LEU A N 1
ATOM 4020 C CA . LEU A 1 264 ? 29.021 -23.477 -33.292 1.00 12.43 264 LEU A CA 1
ATOM 4021 C C . LEU A 1 264 ? 30.431 -23.985 -33.448 1.00 12.83 264 LEU A C 1
ATOM 4022 O O . LEU A 1 264 ? 30.689 -24.928 -34.211 1.00 17.89 264 LEU A O 1
ATOM 4038 N N . ILE A 1 265 ? 31.364 -23.364 -32.738 1.00 9.66 265 ILE A N 1
ATOM 4039 C CA . ILE A 1 265 ? 32.776 -23.641 -32.929 1.00 15.20 265 ILE A CA 1
ATOM 4040 C C . ILE A 1 265 ? 33.352 -24.389 -31.733 1.00 14.34 265 ILE A C 1
ATOM 4041 O O . ILE A 1 265 ? 33.498 -23.830 -30.651 1.00 12.92 265 ILE A O 1
ATOM 4057 N N . LEU A 1 266 ? 33.688 -25.664 -31.938 1.00 9.09 266 LEU A N 1
ATOM 4058 C CA . LEU A 1 266 ? 34.221 -26.506 -30.889 1.00 8.50 266 LEU A CA 1
ATOM 4059 C C . LEU A 1 266 ? 35.742 -26.380 -30.791 1.00 11.59 266 LEU A C 1
ATOM 4060 O O . LEU A 1 266 ? 36.399 -25.932 -31.741 1.00 9.83 266 LEU A O 1
ATOM 4076 N N . PRO A 1 267 ? 36.313 -26.774 -29.638 1.00 8.09 267 PRO A N 1
ATOM 4077 C CA . PRO A 1 267 ? 37.773 -26.891 -29.573 1.00 8.07 267 PRO A CA 1
ATOM 4078 C C . PRO A 1 267 ? 38.261 -27.931 -30.554 1.00 8.37 267 PRO A C 1
ATOM 4079 O O . PRO A 1 267 ? 37.552 -28.904 -30.856 1.00 9.06 267 PRO A O 1
ATOM 4090 N N . VAL A 1 268 ? 39.480 -27.749 -31.024 1.00 8.52 268 VAL A N 1
ATOM 4091 C CA . VAL A 1 268 ? 40.105 -28.717 -31.919 1.00 11.04 268 VAL A CA 1
ATOM 4092 C C . VAL A 1 268 ? 41.221 -29.510 -31.233 1.00 11.50 268 VAL A C 1
ATOM 4093 O O . VAL A 1 268 ? 41.868 -30.364 -31.861 1.00 10.77 268 VAL A O 1
ATOM 4106 N N . ASP A 1 269 ? 41.434 -29.246 -29.944 1.00 8.52 269 ASP A N 1
ATOM 4107 C CA . ASP A 1 269 ? 42.387 -29.998 -29.126 1.00 11.58 269 ASP A CA 1
ATOM 4108 C C . ASP A 1 269 ? 42.153 -29.733 -27.644 1.00 9.03 269 ASP A C 1
ATOM 4109 O O . ASP A 1 269 ? 41.403 -28.809 -27.277 1.00 8.97 269 ASP A O 1
ATOM 4118 N N . SER A 1 270 ? 42.770 -30.564 -26.801 1.00 12.48 270 SER A N 1
ATOM 4119 C CA . SER A 1 270 ? 42.663 -30.470 -25.346 1.00 9.59 270 SER A CA 1
ATOM 4120 C C . SER A 1 270 ? 44.031 -30.590 -24.677 1.00 12.93 270 SER A C 1
ATOM 4121 O O . SER A 1 270 ? 44.978 -31.172 -25.244 1.00 10.15 270 SER A O 1
ATOM 4129 N N . LYS A 1 271 ? 44.128 -30.080 -23.457 1.00 9.44 271 LYS A N 1
ATOM 4130 C CA . LYS A 1 271 ? 45.209 -30.469 -22.578 1.00 8.46 271 LYS A CA 1
ATOM 4131 C C . LYS A 1 271 ? 44.607 -31.578 -21.755 1.00 9.98 271 LYS A C 1
ATOM 4132 O O . LYS A 1 271 ? 43.566 -31.392 -21.124 1.00 10.78 271 LYS A O 1
ATOM 4151 N N . GLU A 1 272 ? 45.198 -32.768 -21.808 1.00 8.86 272 GLU A N 1
ATOM 4152 C CA . GLU A 1 272 ? 44.631 -33.929 -21.108 1.00 9.06 272 GLU A CA 1
ATOM 4153 C C . GLU A 1 272 ? 45.569 -34.481 -20.047 1.00 9.46 272 GLU A C 1
ATOM 4154 O O . GLU A 1 272 ? 46.775 -34.244 -20.080 1.00 10.22 272 GLU A O 1
ATOM 4166 N N . ALA A 1 273 ? 45.005 -35.205 -19.091 1.00 9.68 273 ALA A N 1
ATOM 4167 C CA . ALA A 1 273 ? 45.788 -35.826 -18.041 1.00 10.17 273 ALA A CA 1
ATOM 4168 C C . ALA A 1 273 ? 45.270 -37.211 -17.752 1.00 12.03 273 ALA A C 1
ATOM 4169 O O . ALA A 1 273 ? 44.124 -37.563 -18.101 1.00 10.41 273 ALA A O 1
ATOM 4176 N N . ASN A 1 274 ? 46.097 -37.999 -17.078 1.00 11.10 274 ASN A N 1
ATOM 4177 C CA . ASN A 1 274 ? 45.753 -39.389 -16.836 1.00 11.58 274 ASN A CA 1
ATOM 4178 C C . ASN A 1 274 ? 45.054 -39.613 -15.508 1.00 11.88 274 ASN A C 1
ATOM 4179 O O . ASN A 1 274 ? 44.877 -40.744 -15.082 1.00 12.43 274 ASN A O 1
ATOM 4190 N N . ALA A 1 275 ? 44.591 -38.529 -14.899 1.00 11.54 275 ALA A N 1
ATOM 4191 C CA . ALA A 1 275 ? 43.767 -38.561 -13.700 1.00 11.74 275 ALA A CA 1
ATOM 4192 C C . ALA A 1 275 ? 43.201 -37.174 -13.531 1.00 11.41 275 ALA A C 1
ATOM 4193 O O . ALA A 1 275 ? 43.737 -36.225 -14.099 1.00 11.63 275 ALA A O 1
ATOM 4200 N N . PHE A 1 276 ? 42.131 -37.024 -12.748 1.00 11.15 276 PHE A N 1
ATOM 4201 C CA . PHE A 1 276 ? 41.633 -35.690 -12.476 1.00 12.91 276 PHE A CA 1
ATOM 4202 C C . PHE A 1 276 ? 42.507 -35.005 -11.438 1.00 17.72 276 PHE A C 1
ATOM 4203 O O . PHE A 1 276 ? 42.758 -33.785 -11.512 1.00 13.81 276 PHE A O 1
ATOM 4220 N N . ALA A 1 277 ? 42.923 -35.794 -10.460 1.00 23.01 277 ALA A N 1
ATOM 4221 C CA . ALA A 1 277 ? 43.857 -35.367 -9.448 1.00 25.23 277 ALA A CA 1
ATOM 4222 C C . ALA A 1 277 ? 44.824 -36.493 -9.221 1.00 21.36 277 ALA A C 1
ATOM 4223 O O . ALA A 1 277 ? 44.466 -37.677 -9.289 1.00 16.11 277 ALA A O 1
ATOM 4230 N N . GLY A 1 278 ? 46.067 -36.130 -8.954 1.00 19.75 278 GLY A N 1
ATOM 4231 C CA . GLY A 1 278 ? 47.088 -37.120 -8.705 1.00 20.11 278 GLY A CA 1
ATOM 4232 C C . GLY A 1 278 ? 47.623 -37.630 -10.023 1.00 16.37 278 GLY A C 1
ATOM 4233 O O . GLY A 1 278 ? 48.281 -38.686 -10.063 1.00 14.99 278 GLY A O 1
ATOM 4237 N N . TYR A 1 279 ? 47.344 -36.894 -11.099 1.00 15.59 279 TYR A N 1
ATOM 4238 C CA . TYR A 1 279 ? 47.859 -37.258 -12.421 1.00 13.87 279 TYR A CA 1
ATOM 4239 C C . TYR A 1 279 ? 49.387 -37.214 -12.463 1.00 14.43 279 TYR A C 1
ATOM 4240 O O . TYR A 1 279 ? 50.022 -36.443 -11.728 1.00 16.10 279 TYR A O 1
ATOM 4258 N N . THR A 1 280 ? 49.952 -38.076 -13.306 1.00 14.05 280 THR A N 1
ATOM 4259 C CA . THR A 1 280 ? 51.397 -38.225 -13.476 1.00 13.61 280 THR A CA 1
ATOM 4260 C C . THR A 1 280 ? 51.807 -37.946 -14.902 1.00 14.08 280 THR A C 1
ATOM 4261 O O . THR A 1 280 ? 52.993 -37.963 -15.217 1.00 16.51 280 THR A O 1
ATOM 4272 N N . GLU A 1 281 ? 50.840 -37.701 -15.783 1.00 15.47 281 GLU A N 1
ATOM 4273 C CA . GLU A 1 281 ? 51.159 -37.246 -17.116 1.00 17.77 281 GLU A CA 1
ATOM 4274 C C . GLU A 1 281 ? 50.116 -36.244 -17.542 1.00 13.02 281 GLU A C 1
ATOM 4275 O O . GLU A 1 281 ? 48.924 -36.476 -17.362 1.00 11.20 281 GLU A O 1
ATOM 4287 N N . VAL A 1 282 ? 50.581 -35.123 -18.079 1.00 12.91 282 VAL A N 1
ATOM 4288 C CA . VAL A 1 282 ? 49.731 -34.115 -18.681 1.00 11.18 282 VAL A CA 1
ATOM 4289 C C . VAL A 1 282 ? 50.314 -33.804 -20.034 1.00 13.60 282 VAL A C 1
ATOM 4290 O O . VAL A 1 282 ? 51.523 -33.669 -20.149 1.00 10.75 282 VAL A O 1
ATOM 4303 N N . ARG A 1 283 ? 49.479 -33.697 -21.056 1.00 10.59 283 ARG A N 1
ATOM 4304 C CA . ARG A 1 283 ? 49.960 -33.434 -22.409 1.00 11.56 283 ARG A CA 1
ATOM 4305 C C . ARG A 1 283 ? 48.868 -32.885 -23.307 1.00 12.44 283 ARG A C 1
ATOM 4306 O O . ARG A 1 283 ? 47.693 -32.962 -22.976 1.00 11.47 283 ARG A O 1
ATOM 4327 N N . ASP A 1 284 ? 49.252 -32.308 -24.442 1.00 14.20 284 ASP A N 1
ATOM 4328 C CA . ASP A 1 284 ? 48.270 -31.837 -25.398 1.00 10.01 284 ASP A CA 1
ATOM 4329 C C . ASP A 1 284 ? 47.864 -32.961 -26.325 1.00 19.52 284 ASP A C 1
ATOM 4330 O O . ASP A 1 284 ? 48.693 -33.785 -26.704 1.00 20.34 284 ASP A O 1
ATOM 4339 N N . THR A 1 285 ? 46.585 -33.023 -26.678 1.00 12.95 285 THR A N 1
ATOM 4340 C CA . THR A 1 285 ? 46.143 -33.949 -27.703 1.00 12.13 285 THR A CA 1
ATOM 4341 C C . THR A 1 285 ? 46.603 -33.478 -29.058 1.00 10.83 285 THR A C 1
ATOM 4342 O O . THR A 1 285 ? 46.869 -32.286 -29.269 1.00 12.05 285 THR A O 1
ATOM 4353 N N . GLU A 1 286 ? 46.744 -34.415 -29.983 1.00 12.63 286 GLU A N 1
ATOM 4354 C CA . GLU A 1 286 ? 47.120 -34.071 -31.341 1.00 11.75 286 GLU A CA 1
ATOM 4355 C C . GLU A 1 286 ? 45.981 -33.337 -32.005 1.00 10.99 286 GLU A C 1
ATOM 4356 O O . GLU A 1 286 ? 46.206 -32.393 -32.761 1.00 15.99 286 GLU A O 1
ATOM 4368 N N . GLY A 1 287 ? 44.761 -33.794 -31.721 1.00 11.56 287 GLY A N 1
ATOM 4369 C CA . GLY A 1 287 ? 43.554 -33.223 -32.269 1.00 13.12 287 GLY A CA 1
ATOM 4370 C C . GLY A 1 287 ? 42.375 -33.382 -31.322 1.00 11.64 287 GLY A C 1
ATOM 4371 O O . GLY A 1 287 ? 42.547 -33.396 -30.104 1.00 10.89 287 GLY A O 1
ATOM 4375 N N . GLU A 1 288 ? 41.176 -33.545 -31.859 1.00 11.57 288 GLU A N 1
ATOM 4376 C CA . GLU A 1 288 ? 39.986 -33.533 -31.025 1.00 9.91 288 GLU A CA 1
ATOM 4377 C C . GLU A 1 288 ? 39.996 -34.670 -30.013 1.00 12.09 288 GLU A C 1
ATOM 4378 O O . GLU A 1 288 ? 39.657 -34.476 -28.833 1.00 12.52 288 GLU A O 1
ATOM 4390 N N . ALA A 1 289 ? 40.361 -35.864 -30.465 1.00 9.58 289 ALA A N 1
ATOM 4391 C CA . ALA A 1 289 ? 40.202 -37.063 -29.660 1.00 9.77 289 ALA A CA 1
ATOM 4392 C C . ALA A 1 289 ? 41.029 -37.056 -28.393 1.00 9.61 289 ALA A C 1
ATOM 4393 O O . ALA A 1 289 ? 42.223 -36.743 -28.418 1.00 10.35 289 ALA A O 1
ATOM 4400 N N . VAL A 1 290 ? 40.406 -37.450 -27.285 1.00 9.63 290 VAL A N 1
ATOM 4401 C CA . VAL A 1 290 ? 41.087 -37.618 -26.022 1.00 9.61 290 VAL A CA 1
ATOM 4402 C C . VAL A 1 290 ? 41.572 -39.071 -25.954 1.00 12.65 290 VAL A C 1
ATOM 4403 O O . VAL A 1 290 ? 40.904 -39.980 -26.458 1.00 11.28 290 VAL A O 1
ATOM 4416 N N . SER A 1 291 ? 42.726 -39.288 -25.324 1.00 13.59 291 SER A N 1
ATOM 4417 C CA . SER A 1 291 ? 43.339 -40.606 -25.226 1.00 12.22 291 SER A CA 1
ATOM 4418 C C . SER A 1 291 ? 42.624 -41.482 -24.247 1.00 14.22 291 SER A C 1
ATOM 4419 O O . SER A 1 291 ? 42.156 -41.020 -23.215 1.00 10.87 291 SER A O 1
ATOM 4427 N N . GLU A 1 292 ? 42.545 -42.773 -24.522 1.00 12.96 292 GLU A N 1
ATOM 4428 C CA . GLU A 1 292 ? 42.014 -43.669 -23.514 1.00 15.77 292 GLU A CA 1
ATOM 4429 C C . GLU A 1 292 ? 42.867 -43.606 -22.244 1.00 12.09 292 GLU A C 1
ATOM 4430 O O . GLU A 1 292 ? 44.097 -43.563 -22.302 1.00 16.62 292 GLU A O 1
ATOM 4442 N N . GLY A 1 293 ? 42.207 -43.588 -21.090 1.00 14.59 293 GLY A N 1
ATOM 4443 C CA . GLY A 1 293 ? 42.901 -43.556 -19.829 1.00 12.66 293 GLY A CA 1
ATOM 4444 C C . GLY A 1 293 ? 43.149 -42.124 -19.400 1.00 12.40 293 GLY A C 1
ATOM 4445 O O . GLY A 1 293 ? 43.647 -41.907 -18.299 1.00 12.00 293 GLY A O 1
ATOM 4449 N N . PHE A 1 294 ? 42.803 -41.160 -20.256 1.00 11.87 294 PHE A N 1
ATOM 4450 C CA . PHE A 1 294 ? 43.007 -39.745 -19.959 1.00 10.76 294 PHE A CA 1
ATOM 4451 C C . PHE A 1 294 ? 41.694 -39.005 -19.967 1.00 10.37 294 PHE A C 1
ATOM 4452 O O . PHE A 1 294 ? 40.681 -39.541 -20.410 1.00 10.47 294 PHE A O 1
ATOM 4469 N N . LEU A 1 295 ? 41.695 -37.769 -19.481 1.00 9.98 295 LEU A N 1
ATOM 4470 C CA . LEU A 1 295 ? 40.526 -36.930 -19.672 1.00 9.58 295 LEU A CA 1
ATOM 4471 C C . LEU A 1 295 ? 40.931 -35.515 -20.052 1.00 9.56 295 LEU A C 1
ATOM 4472 O O . LEU A 1 295 ? 42.050 -35.070 -19.742 1.00 9.13 295 LEU A O 1
ATOM 4488 N N . GLY A 1 296 ? 40.067 -34.802 -20.768 1.00 8.79 296 GLY A N 1
ATOM 4489 C CA . GLY A 1 296 ? 40.389 -33.442 -21.151 1.00 8.43 296 GLY A CA 1
ATOM 4490 C C . GLY A 1 296 ? 40.062 -32.450 -20.045 1.00 8.22 296 GLY A C 1
ATOM 4491 O O . GLY A 1 296 ? 38.937 -32.456 -19.539 1.00 9.21 296 GLY A O 1
ATOM 4495 N N . LEU A 1 297 ? 41.023 -31.590 -19.679 1.00 9.33 297 LEU A N 1
ATOM 4496 C CA . LEU A 1 297 ? 40.861 -30.691 -18.529 1.00 8.04 297 LEU A CA 1
ATOM 4497 C C . LEU A 1 297 ? 41.055 -29.234 -18.900 1.00 7.77 297 LEU A C 1
ATOM 4498 O O . LEU A 1 297 ? 40.876 -28.364 -18.061 1.00 8.98 297 LEU A O 1
ATOM 4514 N N . ASP A 1 298 ? 41.392 -28.970 -20.154 1.00 7.82 298 ASP A N 1
ATOM 4515 C CA . ASP A 1 298 ? 41.421 -27.609 -20.660 1.00 7.52 298 ASP A CA 1
ATOM 4516 C C . ASP A 1 298 ? 41.348 -27.669 -22.161 1.00 7.50 298 ASP A C 1
ATOM 4517 O O . ASP A 1 298 ? 41.654 -28.707 -22.773 1.00 7.67 298 ASP A O 1
ATOM 4526 N N . ILE A 1 299 ? 40.947 -26.579 -22.803 1.00 7.37 299 ILE A N 1
ATOM 4527 C CA . ILE A 1 299 ? 41.175 -26.512 -24.249 1.00 9.25 299 ILE A CA 1
ATOM 4528 C C . ILE A 1 299 ? 42.659 -26.438 -24.519 1.00 9.20 299 ILE A C 1
ATOM 4529 O O . ILE A 1 299 ? 43.437 -25.965 -23.696 1.00 9.18 299 ILE A O 1
ATOM 4545 N N . GLY A 1 300 ? 43.087 -26.946 -25.665 1.00 7.87 300 GLY A N 1
ATOM 4546 C CA . GLY A 1 300 ? 44.488 -26.966 -25.976 1.00 8.31 300 GLY A CA 1
ATOM 4547 C C . GLY A 1 300 ? 44.931 -25.719 -26.716 1.00 9.26 300 GLY A C 1
ATOM 4548 O O . GLY A 1 300 ? 44.128 -24.846 -27.039 1.00 8.16 300 GLY A O 1
ATOM 4552 N N . PRO A 1 301 ? 46.222 -25.639 -27.009 1.00 10.74 301 PRO A N 1
ATOM 4553 C CA . PRO A 1 301 ? 46.801 -24.464 -27.656 1.00 9.75 301 PRO A CA 1
ATOM 4554 C C . PRO A 1 301 ? 46.274 -24.173 -29.050 1.00 12.80 301 PRO A C 1
ATOM 4555 O O . PRO A 1 301 ? 46.186 -22.983 -29.431 1.00 12.24 301 PRO A O 1
ATOM 4566 N N . LYS A 1 302 ? 45.941 -25.199 -29.829 1.00 11.09 302 LYS A N 1
ATOM 4567 C CA . LYS A 1 302 ? 45.422 -24.938 -31.182 1.00 9.93 302 LYS A CA 1
ATOM 4568 C C . LYS A 1 302 ? 44.031 -24.302 -31.080 1.00 11.45 302 LYS A C 1
ATOM 4569 O O . LYS A 1 302 ? 43.646 -23.465 -31.915 1.00 9.95 302 LYS A O 1
ATOM 4588 N N . SER A 1 303 ? 43.287 -24.696 -30.046 1.00 8.53 303 SER A N 1
ATOM 4589 C CA . SER A 1 303 ? 41.946 -24.174 -29.768 1.00 8.33 303 SER A CA 1
ATOM 4590 C C . SER A 1 303 ? 42.013 -22.726 -29.281 1.00 8.31 303 SER A C 1
ATOM 4591 O O . SER A 1 303 ? 41.196 -21.882 -29.676 1.00 8.84 303 SER A O 1
ATOM 4599 N N . ILE A 1 304 ? 43.007 -22.404 -28.464 1.00 8.31 304 ILE A N 1
ATOM 4600 C CA . ILE A 1 304 ? 43.151 -21.057 -27.966 1.00 8.37 304 ILE A CA 1
ATOM 4601 C C . ILE A 1 304 ? 43.462 -20.154 -29.160 1.00 11.70 304 ILE A C 1
ATOM 4602 O O . ILE A 1 304 ? 42.919 -19.057 -29.301 1.00 9.87 304 ILE A O 1
ATOM 4618 N N . ALA A 1 305 ? 44.274 -20.652 -30.076 1.00 9.05 305 ALA A N 1
ATOM 4619 C CA . ALA A 1 305 ? 44.643 -19.871 -31.238 1.00 9.72 305 ALA A CA 1
ATOM 4620 C C . ALA A 1 305 ? 43.432 -19.679 -32.127 1.00 9.59 305 ALA A C 1
ATOM 4621 O O . ALA A 1 305 ? 43.221 -18.592 -32.678 1.00 12.69 305 ALA A O 1
ATOM 4628 N N . LYS A 1 306 ? 42.649 -20.729 -32.302 1.00 10.18 306 LYS A N 1
ATOM 4629 C CA . LYS A 1 306 ? 41.481 -20.675 -33.171 1.00 9.51 306 LYS A CA 1
ATOM 4630 C C . LYS A 1 306 ? 40.412 -19.737 -32.635 1.00 9.36 306 LYS A C 1
ATOM 4631 O O . LYS A 1 306 ? 39.764 -19.011 -33.402 1.00 10.79 306 LYS A O 1
ATOM 4650 N N . PHE A 1 307 ? 40.203 -19.767 -31.323 1.00 9.43 307 PHE A N 1
ATOM 4651 C CA . PHE A 1 307 ? 39.234 -18.887 -30.681 1.00 8.77 307 PHE A CA 1
ATOM 4652 C C . PHE A 1 307 ? 39.718 -17.443 -30.722 1.00 9.07 307 PHE A C 1
ATOM 4653 O O . PHE A 1 307 ? 38.927 -16.490 -30.888 1.00 9.22 307 PHE A O 1
ATOM 4670 N N . ASP A 1 308 ? 41.019 -17.239 -30.549 1.00 9.22 308 ASP A N 1
ATOM 4671 C CA . ASP A 1 308 ? 41.584 -15.889 -30.640 1.00 11.76 308 ASP A CA 1
ATOM 4672 C C . ASP A 1 308 ? 41.295 -15.328 -32.008 1.00 11.30 308 ASP A C 1
ATOM 4673 O O . ASP A 1 308 ? 40.850 -14.188 -32.128 1.00 14.13 308 ASP A O 1
ATOM 4682 N N . GLU A 1 309 ? 41.508 -16.120 -33.058 1.00 14.46 309 GLU A N 1
ATOM 4683 C CA . GLU A 1 309 ? 41.219 -15.651 -34.408 1.00 14.42 309 GLU A CA 1
ATOM 4684 C C . GLU A 1 309 ? 39.734 -15.389 -34.605 1.00 15.28 309 GLU A C 1
ATOM 4685 O O . GLU A 1 309 ? 39.375 -14.457 -35.306 1.00 12.63 309 GLU A O 1
ATOM 4697 N N . ALA A 1 310 ? 38.871 -16.218 -34.013 1.00 10.40 310 ALA A N 1
ATOM 4698 C CA . ALA A 1 310 ? 37.435 -16.056 -34.165 1.00 10.41 310 ALA A CA 1
ATOM 4699 C C . ALA A 1 310 ? 36.957 -14.777 -33.516 1.00 10.41 310 ALA A C 1
ATOM 4700 O O . ALA A 1 310 ? 35.903 -14.231 -33.876 1.00 13.42 310 ALA A O 1
ATOM 4707 N N . LEU A 1 311 ? 37.724 -14.291 -32.549 1.00 10.19 311 LEU A N 1
ATOM 4708 C CA . LEU A 1 311 ? 37.355 -13.107 -31.788 1.00 10.18 311 LEU A CA 1
ATOM 4709 C C . LEU A 1 311 ? 37.843 -11.825 -32.434 1.00 10.85 311 LEU A C 1
ATOM 4710 O O . LEU A 1 311 ? 37.426 -10.729 -32.063 1.00 11.40 311 LEU A O 1
ATOM 4726 N N . THR A 1 312 ? 38.730 -11.946 -33.408 1.00 12.73 312 THR A N 1
ATOM 4727 C CA . THR A 1 312 ? 39.265 -10.758 -34.084 1.00 12.06 312 THR A CA 1
ATOM 4728 C C . THR A 1 312 ? 38.181 -9.833 -34.566 1.00 16.85 312 THR A C 1
ATOM 4729 O O . THR A 1 312 ? 37.329 -10.229 -35.362 1.00 12.64 312 THR A O 1
ATOM 4740 N N . GLY A 1 313 ? 38.189 -8.597 -34.075 1.00 15.82 313 GLY A N 1
ATOM 4741 C CA . GLY A 1 313 ? 37.252 -7.594 -34.537 1.00 16.43 313 GLY A CA 1
ATOM 4742 C C . GLY A 1 313 ? 35.868 -7.669 -33.910 1.00 15.20 313 GLY A C 1
ATOM 4743 O O . GLY A 1 313 ? 34.976 -6.914 -34.295 1.00 17.37 313 GLY A O 1
ATOM 4747 N N . ALA A 1 314 ? 35.653 -8.566 -32.952 1.00 11.97 314 ALA A N 1
ATOM 4748 C CA . ALA A 1 314 ? 34.371 -8.624 -32.274 1.00 11.54 314 ALA A CA 1
ATOM 4749 C C . ALA A 1 314 ? 33.997 -7.299 -31.659 1.00 13.44 314 ALA A C 1
ATOM 4750 O O . ALA A 1 314 ? 34.877 -6.605 -31.148 1.00 12.38 314 ALA A O 1
ATOM 4757 N N . LYS A 1 315 ? 32.708 -6.954 -31.701 1.00 11.79 315 LYS A N 1
ATOM 4758 C CA . LYS A 1 315 ? 32.202 -5.755 -31.056 1.00 13.78 315 LYS A CA 1
ATOM 4759 C C . LYS A 1 315 ? 31.335 -6.093 -29.844 1.00 11.94 315 LYS A C 1
ATOM 4760 O O . LYS A 1 315 ? 31.126 -5.252 -28.964 1.00 11.14 315 LYS A O 1
ATOM 4779 N N . THR A 1 316 ? 30.841 -7.331 -29.770 1.00 10.72 316 THR A N 1
ATOM 4780 C CA . THR A 1 316 ? 30.110 -7.773 -28.609 1.00 10.07 316 THR A CA 1
ATOM 4781 C C . THR A 1 316 ? 30.545 -9.179 -28.278 1.00 9.53 316 THR A C 1
ATOM 4782 O O . THR A 1 316 ? 30.680 -10.004 -29.184 1.00 9.66 316 THR A O 1
ATOM 4793 N N . VAL A 1 317 ? 30.791 -9.441 -26.997 1.00 11.79 317 VAL A N 1
ATOM 4794 C CA . VAL A 1 317 ? 31.160 -10.763 -26.509 1.00 8.51 317 VAL A CA 1
ATOM 4795 C C . VAL A 1 317 ? 30.410 -11.010 -25.220 1.00 9.25 317 VAL A C 1
ATOM 4796 O O . VAL A 1 317 ? 30.413 -10.178 -24.328 1.00 8.77 317 VAL A O 1
ATOM 4809 N N . VAL A 1 318 ? 29.754 -12.162 -25.124 1.00 7.75 318 VAL A N 1
ATOM 4810 C CA . VAL A 1 318 ? 29.154 -12.623 -23.880 1.00 7.32 318 VAL A CA 1
ATOM 4811 C C . VAL A 1 318 ? 29.818 -13.918 -23.526 1.00 7.04 318 VAL A C 1
ATOM 4812 O O . VAL A 1 318 ? 29.891 -14.818 -24.363 1.00 7.14 318 VAL A O 1
ATOM 4825 N N . TRP A 1 319 ? 30.294 -14.013 -22.293 1.00 7.34 319 TRP A N 1
ATOM 4826 C CA . TRP A 1 319 ? 31.076 -15.167 -21.848 1.00 10.28 319 TRP A CA 1
ATOM 4827 C C . TRP A 1 319 ? 30.503 -15.750 -20.571 1.00 9.46 319 TRP A C 1
ATOM 4828 O O . TRP A 1 319 ? 30.389 -15.064 -19.570 1.00 10.60 319 TRP A O 1
ATOM 4849 N N . ASN A 1 320 ? 30.151 -17.035 -20.597 1.00 6.42 320 ASN A N 1
ATOM 4850 C CA . ASN A 1 320 ? 29.850 -17.760 -19.378 1.00 7.09 320 ASN A CA 1
ATOM 4851 C C . ASN A 1 320 ? 30.480 -19.133 -19.422 1.00 7.66 320 ASN A C 1
ATOM 4852 O O . ASN A 1 320 ? 30.040 -19.987 -20.190 1.00 6.92 320 ASN A O 1
ATOM 4863 N N . GLY A 1 321 ? 31.498 -19.342 -18.602 1.00 5.98 321 GLY A N 1
ATOM 4864 C CA . GLY A 1 321 ? 31.975 -20.671 -18.284 1.00 9.40 321 GLY A CA 1
ATOM 4865 C C . GLY A 1 321 ? 33.457 -20.848 -18.575 1.00 6.41 321 GLY A C 1
ATOM 4866 O O . GLY A 1 321 ? 33.903 -20.583 -19.687 1.00 6.21 321 GLY A O 1
ATOM 4870 N N . PRO A 1 322 ? 34.230 -21.295 -17.584 1.00 8.54 322 PRO A N 1
ATOM 4871 C CA . PRO A 1 322 ? 35.663 -21.461 -17.846 1.00 6.33 322 PRO A CA 1
ATOM 4872 C C . PRO A 1 322 ? 35.943 -22.494 -18.924 1.00 9.33 322 PRO A C 1
ATOM 4873 O O . PRO A 1 322 ? 35.113 -23.415 -19.123 1.00 7.09 322 PRO A O 1
ATOM 4884 N N . MET A 1 323 ? 37.074 -22.327 -19.618 1.00 7.29 323 MET A N 1
ATOM 4885 C CA . MET A 1 323 ? 37.449 -23.202 -20.724 1.00 6.66 323 MET A CA 1
ATOM 4886 C C . MET A 1 323 ? 38.071 -24.497 -20.255 1.00 6.80 323 MET A C 1
ATOM 4887 O O . MET A 1 323 ? 38.246 -25.415 -21.055 1.00 7.74 323 MET A O 1
ATOM 4901 N N . GLY A 1 324 ? 38.403 -24.563 -18.965 1.00 6.84 324 GLY A N 1
ATOM 4902 C CA . GLY A 1 324 ? 39.065 -25.712 -18.368 1.00 7.05 324 GLY A CA 1
ATOM 4903 C C . GLY A 1 324 ? 38.918 -25.692 -16.864 1.00 9.51 324 GLY A C 1
ATOM 4904 O O . GLY A 1 324 ? 38.197 -24.864 -16.314 1.00 9.36 324 GLY A O 1
ATOM 4908 N N . VAL A 1 325 ? 39.585 -26.611 -16.185 1.00 8.70 325 VAL A N 1
ATOM 4909 C CA . VAL A 1 325 ? 39.474 -26.733 -14.722 1.00 7.92 325 VAL A CA 1
ATOM 4910 C C . VAL A 1 325 ? 40.325 -25.642 -14.064 1.00 13.59 325 VAL A C 1
ATOM 4911 O O . VAL A 1 325 ? 41.458 -25.865 -13.648 1.00 10.42 325 VAL A O 1
ATOM 4924 N N . PHE A 1 326 ? 39.746 -24.449 -13.986 1.00 14.31 326 PHE A N 1
ATOM 4925 C CA . PHE A 1 326 ? 40.474 -23.245 -13.691 1.00 13.00 326 PHE A CA 1
ATOM 4926 C C . PHE A 1 326 ? 40.976 -23.203 -12.259 1.00 16.04 326 PHE A C 1
ATOM 4927 O O . PHE A 1 326 ? 41.891 -22.438 -11.932 1.00 11.22 326 PHE A O 1
ATOM 4944 N N . GLU A 1 327 ? 40.367 -24.015 -11.399 1.00 18.48 327 GLU A N 1
ATOM 4945 C CA . GLU A 1 327 ? 40.783 -24.115 -10.003 1.00 20.71 327 GLU A CA 1
ATOM 4946 C C . GLU A 1 327 ? 42.239 -24.570 -9.924 1.00 18.90 327 GLU A C 1
ATOM 4947 O O . GLU A 1 327 ? 42.926 -24.320 -8.942 1.00 19.11 327 GLU A O 1
ATOM 4959 N N . ASN A 1 328 ? 42.703 -25.244 -10.970 1.00 13.22 328 ASN A N 1
ATOM 4960 C CA . ASN A 1 328 ? 44.025 -25.874 -11.008 1.00 15.26 328 ASN A CA 1
ATOM 4961 C C . ASN A 1 328 ? 44.935 -25.100 -11.964 1.00 14.94 328 ASN A C 1
ATOM 4962 O O . ASN A 1 328 ? 44.589 -24.921 -13.135 1.00 17.10 328 ASN A O 1
ATOM 4973 N N . PRO A 1 329 ? 46.088 -24.609 -11.481 1.00 15.97 329 PRO A N 1
ATOM 4974 C CA . PRO A 1 329 ? 47.041 -23.850 -12.312 1.00 16.43 329 PRO A CA 1
ATOM 4975 C C . PRO A 1 329 ? 47.487 -24.521 -13.604 1.00 15.64 329 PRO A C 1
ATOM 4976 O O . PRO A 1 329 ? 47.869 -23.825 -14.546 1.00 16.66 329 PRO A O 1
ATOM 4987 N N . ASP A 1 330 ? 47.475 -25.850 -13.669 1.00 12.16 330 ASP A N 1
ATOM 4988 C CA . ASP A 1 330 ? 47.868 -26.544 -14.887 1.00 9.70 330 ASP A CA 1
ATOM 4989 C C . ASP A 1 330 ? 46.840 -26.394 -15.989 1.00 10.45 330 ASP A C 1
ATOM 4990 O O . ASP A 1 330 ? 47.158 -26.614 -17.176 1.00 16.54 330 ASP A O 1
ATOM 4999 N N . PHE A 1 331 ? 45.629 -25.982 -15.622 1.00 11.20 331 PHE A N 1
ATOM 5000 C CA . PHE A 1 331 ? 44.485 -25.951 -16.564 1.00 11.64 331 PHE A CA 1
ATOM 5001 C C . PHE A 1 331 ? 43.801 -24.622 -16.595 1.00 8.07 331 PHE A C 1
ATOM 5002 O O . PHE A 1 331 ? 42.569 -24.551 -16.748 1.00 8.32 331 PHE A O 1
ATOM 5019 N N . GLN A 1 332 ? 44.619 -23.573 -16.516 1.00 11.70 332 GLN A N 1
ATOM 5020 C CA . GLN A 1 332 ? 44.179 -22.175 -16.561 1.00 9.49 332 GLN A CA 1
ATOM 5021 C C . GLN A 1 332 ? 44.437 -21.500 -17.907 1.00 8.69 332 GLN A C 1
ATOM 5022 O O . GLN A 1 332 ? 43.833 -20.465 -18.227 1.00 10.96 332 GLN A O 1
ATOM 5036 N N . ALA A 1 333 ? 45.298 -22.090 -18.723 1.00 8.27 333 ALA A N 1
ATOM 5037 C CA . ALA A 1 333 ? 45.729 -21.445 -19.942 1.00 8.60 333 ALA A CA 1
ATOM 5038 C C . ALA A 1 333 ? 44.600 -21.127 -20.927 1.00 8.05 333 ALA A C 1
ATOM 5039 O O . ALA A 1 333 ? 44.641 -20.081 -21.602 1.00 8.61 333 ALA A O 1
ATOM 5046 N N . GLY A 1 334 ? 43.652 -22.045 -21.064 1.00 7.76 334 GLY A N 1
ATOM 5047 C CA . GLY A 1 334 ? 42.574 -21.900 -22.006 1.00 8.20 334 GLY A CA 1
ATOM 5048 C C . GLY A 1 334 ? 41.725 -20.723 -21.626 1.00 7.41 334 GLY A C 1
ATOM 5049 O O . GLY A 1 334 ? 41.365 -19.896 -22.473 1.00 8.04 334 GLY A O 1
ATOM 5053 N N . THR A 1 335 ? 41.395 -20.639 -20.345 1.00 7.30 335 THR A N 1
ATOM 5054 C CA . THR A 1 335 ? 40.569 -19.554 -19.852 1.00 10.12 335 THR A CA 1
ATOM 5055 C C . THR A 1 335 ? 41.299 -18.224 -19.909 1.00 7.46 335 THR A C 1
ATOM 5056 O O . THR A 1 335 ? 40.765 -17.183 -20.349 1.00 7.46 335 THR A O 1
ATOM 5067 N N . ILE A 1 336 ? 42.554 -18.214 -19.506 1.00 7.76 336 ILE A N 1
ATOM 5068 C CA . ILE A 1 336 ? 43.308 -16.975 -19.599 1.00 8.94 336 ILE A CA 1
ATOM 5069 C C . ILE A 1 336 ? 43.470 -16.519 -21.050 1.00 10.51 336 ILE A C 1
ATOM 5070 O O . ILE A 1 336 ? 43.349 -15.320 -21.367 1.00 9.59 336 ILE A O 1
ATOM 5086 N N . GLY A 1 337 ? 43.793 -17.465 -21.930 1.00 10.10 337 GLY A N 1
ATOM 5087 C CA . GLY A 1 337 ? 43.950 -17.169 -23.341 1.00 12.60 337 GLY A CA 1
ATOM 5088 C C . GLY A 1 337 ? 42.699 -16.564 -23.960 1.00 11.58 337 GLY A C 1
ATOM 5089 O O . GLY A 1 337 ? 42.803 -15.585 -24.729 1.00 11.44 337 GLY A O 1
ATOM 5093 N N . VAL A 1 338 ? 41.526 -17.106 -23.631 1.00 12.17 338 VAL A N 1
ATOM 5094 C CA . VAL A 1 338 ? 40.260 -16.551 -24.128 1.00 7.82 338 VAL A CA 1
ATOM 5095 C C . VAL A 1 338 ? 39.996 -15.164 -23.512 1.00 7.92 338 VAL A C 1
ATOM 5096 O O . VAL A 1 338 ? 39.588 -14.228 -24.235 1.00 8.95 338 VAL A O 1
ATOM 5109 N N . MET A 1 339 ? 40.221 -14.989 -22.211 1.00 7.83 339 MET A N 1
ATOM 5110 C CA . MET A 1 339 ? 39.983 -13.672 -21.600 1.00 7.97 339 MET A CA 1
ATOM 5111 C C . MET A 1 339 ? 40.834 -12.605 -22.278 1.00 9.12 339 MET A C 1
ATOM 5112 O O . MET A 1 339 ? 40.349 -11.514 -22.588 1.00 8.69 339 MET A O 1
ATOM 5126 N N . ASP A 1 340 ? 42.106 -12.894 -22.518 1.00 8.78 340 ASP A N 1
ATOM 5127 C CA . ASP A 1 340 ? 42.981 -11.905 -23.100 1.00 13.41 340 ASP A CA 1
ATOM 5128 C C . ASP A 1 340 ? 42.591 -11.589 -24.535 1.00 10.61 340 ASP A C 1
ATOM 5129 O O . ASP A 1 340 ? 42.748 -10.453 -24.998 1.00 10.47 340 ASP A O 1
ATOM 5138 N N . ALA A 1 341 ? 42.106 -12.604 -25.242 1.00 11.33 341 ALA A N 1
ATOM 5139 C CA . ALA A 1 341 ? 41.647 -12.456 -26.619 1.00 11.12 341 ALA A CA 1
ATOM 5140 C C . ALA A 1 341 ? 40.365 -11.646 -26.708 1.00 12.63 341 ALA A C 1
ATOM 5141 O O . ALA A 1 341 ? 40.160 -10.906 -27.681 1.00 12.15 341 ALA A O 1
ATOM 5148 N N . ILE A 1 342 ? 39.503 -11.772 -25.709 1.00 11.04 342 ILE A N 1
ATOM 5149 C CA . ILE A 1 342 ? 38.311 -10.942 -25.628 1.00 9.44 342 ILE A CA 1
ATOM 5150 C C . ILE A 1 342 ? 38.673 -9.479 -25.413 1.00 10.34 342 ILE A C 1
ATOM 5151 O O . ILE A 1 342 ? 38.298 -8.612 -26.204 1.00 10.60 342 ILE A O 1
ATOM 5167 N N . VAL A 1 343 ? 39.401 -9.196 -24.342 1.00 14.18 343 VAL A N 1
ATOM 5168 C CA . VAL A 1 343 ? 39.491 -7.823 -23.864 1.00 11.98 343 VAL A CA 1
ATOM 5169 C C . VAL A 1 343 ? 40.378 -6.970 -24.733 1.00 11.38 343 VAL A C 1
ATOM 5170 O O . VAL A 1 343 ? 40.350 -5.741 -24.625 1.00 16.58 343 VAL A O 1
ATOM 5183 N N . LYS A 1 344 ? 41.120 -7.588 -25.644 1.00 13.06 344 LYS A N 1
ATOM 5184 C CA . LYS A 1 344 ? 42.014 -6.820 -26.493 1.00 15.08 344 LYS A CA 1
ATOM 5185 C C . LYS A 1 344 ? 41.288 -6.272 -27.699 1.00 15.86 344 LYS A C 1
ATOM 5186 O O . LYS A 1 344 ? 41.816 -5.400 -28.389 1.00 12.67 344 LYS A O 1
ATOM 5205 N N . GLN A 1 345 ? 40.085 -6.771 -27.978 1.00 13.90 345 GLN A N 1
ATOM 5206 C CA . GLN A 1 345 ? 39.358 -6.332 -29.174 1.00 12.61 345 GLN A CA 1
ATOM 5207 C C . GLN A 1 345 ? 38.901 -4.868 -29.071 1.00 12.40 345 GLN A C 1
ATOM 5208 O O . GLN A 1 345 ? 38.212 -4.477 -28.121 1.00 13.14 345 GLN A O 1
ATOM 5222 N N . PRO A 1 346 ? 39.262 -4.051 -30.056 1.00 14.95 346 PRO A N 1
ATOM 5223 C CA . PRO A 1 346 ? 38.953 -2.624 -29.924 1.00 17.27 346 PRO A CA 1
ATOM 5224 C C . PRO A 1 346 ? 37.479 -2.302 -29.891 1.00 14.63 346 PRO A C 1
ATOM 5225 O O . PRO A 1 346 ? 36.715 -2.774 -30.740 1.00 19.36 346 PRO A O 1
ATOM 5236 N N . GLY A 1 347 ? 37.079 -1.500 -28.903 1.00 14.62 347 GLY A N 1
ATOM 5237 C CA . GLY A 1 347 ? 35.716 -1.038 -28.792 1.00 17.22 347 GLY A CA 1
ATOM 5238 C C . GLY A 1 347 ? 34.793 -2.157 -28.351 1.00 16.66 347 GLY A C 1
ATOM 5239 O O . GLY A 1 347 ? 33.589 -1.976 -28.349 1.00 16.39 347 GLY A O 1
ATOM 5243 N N . VAL A 1 348 ? 35.326 -3.315 -27.980 1.00 13.96 348 VAL A N 1
ATOM 5244 C CA . VAL A 1 348 ? 34.442 -4.442 -27.661 1.00 11.88 348 VAL A CA 1
ATOM 5245 C C . VAL A 1 348 ? 33.623 -4.190 -26.415 1.00 14.49 348 VAL A C 1
ATOM 5246 O O . VAL A 1 348 ? 34.105 -3.594 -25.446 1.00 14.53 348 VAL A O 1
ATOM 5259 N N . LYS A 1 349 ? 32.365 -4.621 -26.453 1.00 10.56 349 LYS A N 1
ATOM 5260 C CA . LYS A 1 349 ? 31.512 -4.667 -25.288 1.00 11.10 349 LYS A CA 1
ATOM 5261 C C . LYS A 1 349 ? 31.538 -6.097 -24.769 1.00 15.46 349 LYS A C 1
ATOM 5262 O O . LYS A 1 349 ? 30.890 -6.994 -25.324 1.00 10.09 349 LYS A O 1
ATOM 5281 N N . SER A 1 350 ? 32.312 -6.311 -23.707 1.00 9.97 350 SER A N 1
ATOM 5282 C CA . SER A 1 350 ? 32.562 -7.642 -23.178 1.00 9.80 350 SER A CA 1
ATOM 5283 C C . SER A 1 350 ? 31.857 -7.827 -21.870 1.00 8.68 350 SER A C 1
ATOM 5284 O O . SER A 1 350 ? 31.929 -6.994 -20.967 1.00 10.94 350 SER A O 1
ATOM 5292 N N . ILE A 1 351 ? 31.168 -8.950 -21.771 1.00 7.72 351 ILE A N 1
ATOM 5293 C CA . ILE A 1 351 ? 30.192 -9.177 -20.736 1.00 7.38 351 ILE A CA 1
ATOM 5294 C C . ILE A 1 351 ? 30.384 -10.546 -20.164 1.00 10.41 351 ILE A C 1
ATOM 5295 O O . ILE A 1 351 ? 30.348 -11.519 -20.903 1.00 12.45 351 ILE A O 1
ATOM 5311 N N . ILE A 1 352 ? 30.621 -10.635 -18.863 1.00 8.46 352 ILE A N 1
ATOM 5312 C CA . ILE A 1 352 ? 30.726 -11.924 -18.184 1.00 9.18 352 ILE A CA 1
ATOM 5313 C C . ILE A 1 352 ? 29.450 -12.216 -17.451 1.00 13.48 352 ILE A C 1
ATOM 5314 O O . ILE A 1 352 ? 28.882 -11.335 -16.787 1.00 10.01 352 ILE A O 1
ATOM 5330 N N . GLY A 1 353 ? 28.988 -13.450 -17.573 1.00 10.73 353 GLY A N 1
ATOM 5331 C CA . GLY A 1 353 ? 27.778 -13.872 -16.906 1.00 13.57 353 GLY A CA 1
ATOM 5332 C C . GLY A 1 353 ? 27.815 -15.249 -16.277 1.00 18.81 353 GLY A C 1
ATOM 5333 O O . GLY A 1 353 ? 26.852 -15.996 -16.390 1.00 27.37 353 GLY A O 1
ATOM 5337 N N . GLY A 1 354 ? 28.894 -15.573 -15.585 1.00 18.97 354 GLY A N 1
ATOM 5338 C CA . GLY A 1 354 ? 28.955 -16.792 -14.792 1.00 16.32 354 GLY A CA 1
ATOM 5339 C C . GLY A 1 354 ? 29.801 -16.564 -13.567 1.00 12.54 354 GLY A C 1
ATOM 5340 O O . GLY A 1 354 ? 30.649 -15.670 -13.564 1.00 10.25 354 GLY A O 1
ATOM 5344 N N . GLY A 1 355 ? 29.539 -17.328 -12.511 1.00 14.51 355 GLY A N 1
ATOM 5345 C CA . GLY A 1 355 ? 30.180 -17.161 -11.220 1.00 13.92 355 GLY A CA 1
ATOM 5346 C C . GLY A 1 355 ? 31.661 -17.462 -11.161 1.00 12.01 355 GLY A C 1
ATOM 5347 O O . GLY A 1 355 ? 32.449 -16.629 -10.682 1.00 14.67 355 GLY A O 1
ATOM 5351 N N . ASP A 1 356 ? 32.050 -18.655 -11.607 1.00 7.67 356 ASP A N 1
ATOM 5352 C CA . ASP A 1 356 ? 33.456 -19.026 -11.686 1.00 7.57 356 ASP A CA 1
ATOM 5353 C C . ASP A 1 356 ? 34.151 -18.194 -12.735 1.00 6.28 356 ASP A C 1
ATOM 5354 O O . ASP A 1 356 ? 35.341 -17.878 -12.602 1.00 6.89 356 ASP A O 1
ATOM 5363 N N . SER A 1 357 ? 33.430 -17.818 -13.777 1.00 10.86 357 SER A N 1
ATOM 5364 C CA . SER A 1 357 ? 34.028 -16.986 -14.841 1.00 11.77 357 SER A CA 1
ATOM 5365 C C . SER A 1 357 ? 34.417 -15.601 -14.314 1.00 10.58 357 SER A C 1
ATOM 5366 O O . SER A 1 357 ? 35.518 -15.100 -14.577 1.00 8.83 357 SER A O 1
ATOM 5374 N N . ALA A 1 358 ? 33.524 -14.973 -13.555 1.00 11.22 358 ALA A N 1
ATOM 5375 C CA . ALA A 1 358 ? 33.846 -13.674 -12.953 1.00 9.19 358 ALA A CA 1
ATOM 5376 C C . ALA A 1 358 ? 34.988 -13.832 -11.964 1.00 8.98 358 ALA A C 1
ATOM 5377 O O . ALA A 1 358 ? 35.904 -13.016 -11.929 1.00 9.19 358 ALA A O 1
ATOM 5384 N N . ALA A 1 359 ? 34.948 -14.893 -11.156 1.00 6.87 359 ALA A N 1
ATOM 5385 C CA . ALA A 1 359 ? 35.971 -15.101 -10.147 1.00 9.81 359 ALA A CA 1
ATOM 5386 C C . ALA A 1 359 ? 37.345 -15.265 -10.786 1.00 9.48 359 ALA A C 1
ATOM 5387 O O . ALA A 1 359 ? 38.363 -14.759 -10.278 1.00 14.87 359 ALA A O 1
ATOM 5394 N N . ALA A 1 360 ? 37.392 -15.986 -11.890 1.00 11.76 360 ALA A N 1
ATOM 5395 C CA . ALA A 1 360 ? 38.632 -16.204 -12.613 1.00 12.17 360 ALA A CA 1
ATOM 5396 C C . ALA A 1 360 ? 39.201 -14.902 -13.163 1.00 10.43 360 ALA A C 1
ATOM 5397 O O . ALA A 1 360 ? 40.402 -14.616 -13.032 1.00 10.74 360 ALA A O 1
ATOM 5404 N N . ALA A 1 361 ? 38.337 -14.100 -13.771 1.00 10.56 361 ALA A N 1
ATOM 5405 C CA . ALA A 1 361 ? 38.733 -12.804 -14.302 1.00 7.67 361 ALA A CA 1
ATOM 5406 C C . ALA A 1 361 ? 39.289 -11.922 -13.214 1.00 8.15 361 ALA A C 1
ATOM 5407 O O . ALA A 1 361 ? 40.298 -11.217 -13.413 1.00 9.57 361 ALA A O 1
ATOM 5414 N N . ILE A 1 362 ? 38.636 -11.919 -12.049 1.00 7.88 362 ILE A N 1
ATOM 5415 C CA . ILE A 1 362 ? 39.099 -11.091 -10.947 1.00 8.30 362 ILE A CA 1
ATOM 5416 C C . ILE A 1 362 ? 40.416 -11.617 -10.391 1.00 8.73 362 ILE A C 1
ATOM 5417 O O . ILE A 1 362 ? 41.377 -10.851 -10.195 1.00 9.26 362 ILE A O 1
ATOM 5433 N N . ASN A 1 363 ? 40.464 -12.924 -10.151 1.00 11.54 363 ASN A N 1
ATOM 5434 C CA . ASN A 1 363 ? 41.647 -13.564 -9.569 1.00 11.30 363 ASN A CA 1
ATOM 5435 C C . ASN A 1 363 ? 42.878 -13.397 -10.435 1.00 13.07 363 ASN A C 1
ATOM 5436 O O . ASN A 1 363 ? 43.995 -13.212 -9.914 1.00 12.97 363 ASN A O 1
ATOM 5447 N N . LEU A 1 364 ? 42.708 -13.447 -11.752 1.00 9.89 364 LEU A N 1
ATOM 5448 C CA . LEU A 1 364 ? 43.849 -13.448 -12.637 1.00 9.42 364 LEU A CA 1
ATOM 5449 C C . LEU A 1 364 ? 44.178 -12.094 -13.227 1.00 16.86 364 LEU A C 1
ATOM 5450 O O . LEU A 1 364 ? 45.060 -11.991 -14.066 1.00 17.55 364 LEU A O 1
ATOM 5466 N N . GLY A 1 365 ? 43.500 -11.040 -12.781 1.00 12.14 365 GLY A N 1
ATOM 5467 C CA . GLY A 1 365 ? 43.914 -9.702 -13.151 1.00 12.73 365 GLY A CA 1
ATOM 5468 C C . GLY A 1 365 ? 43.359 -9.187 -14.464 1.00 13.82 365 GLY A C 1
ATOM 5469 O O . GLY A 1 365 ? 43.901 -8.230 -15.018 1.00 12.12 365 GLY A O 1
ATOM 5473 N N . ARG A 1 366 ? 42.265 -9.768 -14.946 1.00 9.37 366 ARG A N 1
ATOM 5474 C CA . ARG A 1 366 ? 41.660 -9.348 -16.218 1.00 11.17 366 ARG A CA 1
ATOM 5475 C C . ARG A 1 366 ? 40.309 -8.639 -16.052 1.00 11.21 366 ARG A C 1
ATOM 5476 O O . ARG A 1 366 ? 39.808 -8.029 -16.999 1.00 9.56 366 ARG A O 1
ATOM 5497 N N . ALA A 1 367 ? 39.721 -8.699 -14.866 1.00 10.38 367 ALA A N 1
ATOM 5498 C CA . ALA A 1 367 ? 38.332 -8.279 -14.695 1.00 16.15 367 ALA A CA 1
ATOM 5499 C C . ALA A 1 367 ? 38.131 -6.824 -15.040 1.00 11.91 367 ALA A C 1
ATOM 5500 O O . ALA A 1 367 ? 37.108 -6.448 -15.594 1.00 8.70 367 ALA A O 1
ATOM 5507 N N . ASP A 1 368 ? 39.101 -5.997 -14.711 1.00 9.54 368 ASP A N 1
ATOM 5508 C CA . ASP A 1 368 ? 38.952 -4.565 -14.915 1.00 20.00 368 ASP A CA 1
ATOM 5509 C C . ASP A 1 368 ? 38.926 -4.174 -16.399 1.00 19.73 368 ASP A C 1
ATOM 5510 O O . ASP A 1 368 ? 38.564 -3.055 -16.740 1.00 18.80 368 ASP A O 1
ATOM 5519 N N . LYS A 1 369 ? 39.289 -5.102 -17.276 1.00 16.53 369 LYS A N 1
ATOM 5520 C CA . LYS A 1 369 ? 39.316 -4.854 -18.716 1.00 13.57 369 LYS A CA 1
ATOM 5521 C C . LYS A 1 369 ? 37.980 -5.237 -19.375 1.00 16.69 369 LYS A C 1
ATOM 5522 O O . LYS A 1 369 ? 37.796 -4.992 -20.567 1.00 14.74 369 LYS A O 1
ATOM 5541 N N . PHE A 1 370 ? 37.069 -5.867 -18.636 1.00 9.07 370 PHE A N 1
ATOM 5542 C CA . PHE A 1 370 ? 35.763 -6.232 -19.204 1.00 8.70 370 PHE A CA 1
ATOM 5543 C C . PHE A 1 370 ? 34.782 -5.082 -19.057 1.00 12.10 370 PHE A C 1
ATOM 5544 O O . PHE A 1 370 ? 34.923 -4.286 -18.140 1.00 10.00 370 PHE A O 1
ATOM 5561 N N . SER A 1 371 ? 33.750 -5.011 -19.895 1.00 14.63 371 SER A N 1
ATOM 5562 C CA . SER A 1 371 ? 32.775 -3.916 -19.782 1.00 10.63 371 SER A CA 1
ATOM 5563 C C . SER A 1 371 ? 31.802 -4.136 -18.681 1.00 9.60 371 SER A C 1
ATOM 5564 O O . SER A 1 371 ? 31.410 -3.189 -17.988 1.00 12.80 371 SER A O 1
ATOM 5572 N N . TRP A 1 372 ? 31.363 -5.370 -18.512 1.00 8.02 372 TRP A N 1
ATOM 5573 C CA . TRP A 1 372 ? 30.360 -5.654 -17.506 1.00 7.62 372 TRP A CA 1
ATOM 5574 C C . TRP A 1 372 ? 30.545 -7.041 -16.940 1.00 10.21 372 TRP A C 1
ATOM 5575 O O . TRP A 1 372 ? 30.723 -8.006 -17.688 1.00 9.32 372 TRP A O 1
ATOM 5596 N N . ILE A 1 373 ? 30.502 -7.144 -15.617 1.00 10.37 373 ILE A N 1
ATOM 5597 C CA . ILE A 1 373 ? 30.507 -8.448 -14.961 1.00 12.66 373 ILE A CA 1
ATOM 5598 C C . ILE A 1 373 ? 29.216 -8.592 -14.215 1.00 15.86 373 ILE A C 1
ATOM 5599 O O . ILE A 1 373 ? 28.909 -7.814 -13.316 1.00 13.03 373 ILE A O 1
ATOM 5615 N N . SER A 1 374 ? 28.418 -9.559 -14.643 1.00 14.68 374 SER A N 1
ATOM 5616 C CA . SER A 1 374 ? 27.074 -9.737 -14.113 1.00 16.97 374 SER A CA 1
ATOM 5617 C C . SER A 1 374 ? 27.155 -10.510 -12.806 1.00 23.69 374 SER A C 1
ATOM 5618 O O . SER A 1 374 ? 28.072 -11.300 -12.619 1.00 25.88 374 SER A O 1
ATOM 5626 N N . THR A 1 375 ? 26.241 -10.229 -11.880 1.00 27.68 375 THR A N 1
ATOM 5627 C CA . THR A 1 375 ? 26.175 -10.953 -10.612 1.00 35.01 375 THR A CA 1
ATOM 5628 C C . THR A 1 375 ? 24.754 -11.439 -10.376 1.00 33.76 375 THR A C 1
ATOM 5629 O O . THR A 1 375 ? 24.326 -11.611 -9.234 1.00 36.38 375 THR A O 1
ATOM 5640 N N . GLY A 1 376 ? 24.025 -11.672 -11.465 1.00 23.23 376 GLY A N 1
ATOM 5641 C CA . GLY A 1 376 ? 22.618 -12.025 -11.376 1.00 20.39 376 GLY A CA 1
ATOM 5642 C C . GLY A 1 376 ? 22.355 -13.520 -11.287 1.00 21.90 376 GLY A C 1
ATOM 5643 O O . GLY A 1 376 ? 21.211 -13.914 -11.050 1.00 23.17 376 GLY A O 1
ATOM 5647 N N . GLY A 1 377 ? 23.385 -14.356 -11.462 1.00 29.64 377 GLY A N 1
ATOM 5648 C CA . GLY A 1 377 ? 23.227 -15.808 -11.379 1.00 34.31 377 GLY A CA 1
ATOM 5649 C C . GLY A 1 377 ? 22.091 -16.418 -12.194 1.00 30.77 377 GLY A C 1
ATOM 5650 O O . GLY A 1 377 ? 22.130 -16.406 -13.421 1.00 26.11 377 GLY A O 1
ATOM 5654 N N . GLY A 1 378 ? 21.080 -16.978 -11.528 1.00 24.60 378 GLY A N 1
ATOM 5655 C CA . GLY A 1 378 ? 19.963 -17.596 -12.232 1.00 17.52 378 GLY A CA 1
ATOM 5656 C C . GLY A 1 378 ? 19.229 -16.601 -13.109 1.00 15.10 378 GLY A C 1
ATOM 5657 O O . GLY A 1 378 ? 18.760 -16.932 -14.189 1.00 14.18 378 GLY A O 1
ATOM 5661 N N . ALA A 1 379 ? 19.114 -15.361 -12.655 1.00 12.42 379 ALA A N 1
ATOM 5662 C CA . ALA A 1 379 ? 18.486 -14.344 -13.456 1.00 11.25 379 ALA A CA 1
ATOM 5663 C C . ALA A 1 379 ? 19.282 -14.111 -14.713 1.00 10.68 379 ALA A C 1
ATOM 5664 O O . ALA A 1 379 ? 18.716 -13.916 -15.781 1.00 13.15 379 ALA A O 1
ATOM 5671 N N . SER A 1 380 ? 20.601 -14.104 -14.602 1.00 12.38 380 SER A N 1
ATOM 5672 C CA . SER A 1 380 ? 21.446 -13.840 -15.779 1.00 14.81 380 SER A CA 1
ATOM 5673 C C . SER A 1 380 ? 21.279 -14.924 -16.821 1.00 9.51 380 SER A C 1
ATOM 5674 O O . SER A 1 380 ? 21.120 -14.639 -18.012 1.00 11.51 380 SER A O 1
ATOM 5682 N N . MET A 1 381 ? 21.272 -16.168 -16.361 1.00 12.09 381 MET A N 1
ATOM 5683 C CA . MET A 1 381 ? 21.052 -17.315 -17.238 1.00 13.91 381 MET A CA 1
ATOM 5684 C C . MET A 1 381 ? 19.700 -17.237 -17.912 1.00 14.82 381 MET A C 1
ATOM 5685 O O . MET A 1 381 ? 19.604 -17.430 -19.114 1.00 12.30 381 MET A O 1
ATOM 5699 N N . GLU A 1 382 ? 18.639 -16.979 -17.156 1.00 14.06 382 GLU A N 1
ATOM 5700 C CA . GLU A 1 382 ? 17.305 -16.998 -17.755 1.00 13.35 382 GLU A CA 1
ATOM 5701 C C . GLU A 1 382 ? 17.159 -15.873 -18.783 1.00 8.92 382 GLU A C 1
ATOM 5702 O O . GLU A 1 382 ? 16.501 -16.048 -19.803 1.00 11.38 382 GLU A O 1
ATOM 5714 N N . LEU A 1 383 ? 17.807 -14.734 -18.541 1.00 8.45 383 LEU A N 1
ATOM 5715 C CA . LEU A 1 383 ? 17.714 -13.616 -19.442 1.00 9.97 383 LEU A CA 1
ATOM 5716 C C . LEU A 1 383 ? 18.517 -13.939 -20.705 1.00 15.26 383 LEU A C 1
ATOM 5717 O O . LEU A 1 383 ? 18.079 -13.635 -21.809 1.00 11.37 383 LEU A O 1
ATOM 5733 N N . LEU A 1 384 ? 19.673 -14.586 -20.556 1.00 12.36 384 LEU A N 1
ATOM 5734 C CA . LEU A 1 384 ? 20.437 -15.055 -21.726 1.00 17.67 384 LEU A CA 1
ATOM 5735 C C . LEU A 1 384 ? 19.732 -16.155 -22.512 1.00 18.48 384 LEU A C 1
ATOM 5736 O O . LEU A 1 384 ? 20.078 -16.430 -23.670 1.00 20.57 384 LEU A O 1
ATOM 5752 N N . GLU A 1 385 ? 18.761 -16.817 -21.898 1.00 11.46 385 GLU A N 1
ATOM 5753 C CA . GLU A 1 385 ? 17.936 -17.768 -22.624 1.00 11.90 385 GLU A CA 1
ATOM 5754 C C . GLU A 1 385 ? 16.890 -17.055 -23.460 1.00 10.27 385 GLU A C 1
ATOM 5755 O O . GLU A 1 385 ? 16.246 -17.661 -24.332 1.00 12.42 385 GLU A O 1
ATOM 5767 N N . GLY A 1 386 ? 16.674 -15.772 -23.190 1.00 16.29 386 GLY A N 1
ATOM 5768 C CA . GLY A 1 386 ? 15.722 -15.005 -23.970 1.00 16.11 386 GLY A CA 1
ATOM 5769 C C . GLY A 1 386 ? 14.335 -15.020 -23.359 1.00 16.71 386 GLY A C 1
ATOM 5770 O O . GLY A 1 386 ? 13.354 -14.707 -24.032 1.00 17.32 386 GLY A O 1
ATOM 5774 N N . LYS A 1 387 ? 14.247 -15.405 -22.091 1.00 12.97 387 LYS A N 1
ATOM 5775 C CA . LYS A 1 387 ? 12.974 -15.479 -21.396 1.00 12.69 387 LYS A CA 1
ATOM 5776 C C . LYS A 1 387 ? 12.569 -14.100 -20.919 1.00 13.29 387 LYS A C 1
ATOM 5777 O O . LYS A 1 387 ? 13.410 -13.202 -20.738 1.00 15.06 387 LYS A O 1
ATOM 5796 N N . VAL A 1 388 ? 11.268 -13.924 -20.751 1.00 10.96 388 VAL A N 1
ATOM 5797 C CA . VAL A 1 388 ? 10.713 -12.727 -20.159 1.00 13.71 388 VAL A CA 1
ATOM 5798 C C . VAL A 1 388 ? 10.606 -12.986 -18.680 1.00 13.85 388 VAL A C 1
ATOM 5799 O O . VAL A 1 388 ? 9.822 -13.825 -18.240 1.00 13.69 388 VAL A O 1
ATOM 5812 N N . LEU A 1 389 ? 11.411 -12.291 -17.902 1.00 12.20 389 LEU A N 1
ATOM 5813 C CA . LEU A 1 389 ? 11.456 -12.507 -16.465 1.00 8.40 389 LEU A CA 1
ATOM 5814 C C . LEU A 1 389 ? 10.322 -11.761 -15.798 1.00 11.75 389 LEU A C 1
ATOM 5815 O O . LEU A 1 389 ? 10.008 -10.639 -16.188 1.00 11.62 389 LEU A O 1
ATOM 5831 N N . PRO A 1 390 ? 9.707 -12.370 -14.769 1.00 9.46 390 PRO A N 1
ATOM 5832 C CA . PRO A 1 390 ? 8.525 -11.776 -14.114 1.00 8.91 390 PRO A CA 1
ATOM 5833 C C . PRO A 1 390 ? 8.841 -10.448 -13.458 1.00 8.25 390 PRO A C 1
ATOM 5834 O O . PRO A 1 390 ? 7.991 -9.541 -13.489 1.00 10.88 390 PRO A O 1
ATOM 5845 N N . GLY A 1 391 ? 10.029 -10.314 -12.867 1.00 7.51 391 GLY A N 1
ATOM 5846 C CA . GLY A 1 391 ? 10.393 -9.063 -12.246 1.00 8.80 391 GLY A CA 1
ATOM 5847 C C . GLY A 1 391 ? 10.567 -7.930 -13.245 1.00 10.44 391 GLY A C 1
ATOM 5848 O O . GLY A 1 391 ? 10.402 -6.757 -12.894 1.00 8.99 391 GLY A O 1
ATOM 5852 N N . LEU A 1 392 ? 10.896 -8.260 -14.483 1.00 11.14 392 LEU A N 1
ATOM 5853 C CA . LEU A 1 392 ? 11.024 -7.246 -15.521 1.00 12.19 392 LEU A CA 1
ATOM 5854 C C . LEU A 1 392 ? 9.687 -6.992 -16.175 1.00 14.67 392 LEU A C 1
ATOM 5855 O O . LEU A 1 392 ? 9.360 -5.859 -16.489 1.00 13.31 392 LEU A O 1
ATOM 5871 N N . ALA A 1 393 ? 8.912 -8.043 -16.403 1.00 8.58 393 ALA A N 1
ATOM 5872 C CA . ALA A 1 393 ? 7.585 -7.884 -16.967 1.00 9.17 393 ALA A CA 1
ATOM 5873 C C . ALA A 1 393 ? 6.776 -6.945 -16.105 1.00 9.54 393 ALA A C 1
ATOM 5874 O O . ALA A 1 393 ? 5.919 -6.201 -16.596 1.00 11.59 393 ALA A O 1
ATOM 5881 N N . ALA A 1 394 ? 7.023 -7.009 -14.805 1.00 8.73 394 ALA A N 1
ATOM 5882 C CA . ALA A 1 394 ? 6.243 -6.271 -13.837 1.00 8.73 394 ALA A CA 1
ATOM 5883 C C . ALA A 1 394 ? 6.575 -4.786 -13.832 1.00 9.94 394 ALA A C 1
ATOM 5884 O O . ALA A 1 394 ? 5.850 -3.975 -13.216 1.00 11.17 394 ALA A O 1
ATOM 5891 N N . LEU A 1 395 ? 7.669 -4.402 -14.482 1.00 9.78 395 LEU A N 1
ATOM 5892 C CA . LEU A 1 395 ? 8.068 -2.987 -14.466 1.00 12.83 395 LEU A CA 1
ATOM 5893 C C . LEU A 1 395 ? 7.219 -2.185 -15.426 1.00 14.50 395 LEU A C 1
ATOM 5894 O O . LEU A 1 395 ? 6.720 -2.698 -16.411 1.00 12.94 395 LEU A O 1
ATOM 5910 N N . THR A 1 396 ? 7.055 -0.908 -15.129 1.00 9.53 396 THR A N 1
ATOM 5911 C CA . THR A 1 396 ? 6.223 -0.039 -15.951 1.00 10.56 396 THR A CA 1
ATOM 5912 C C . THR A 1 396 ? 6.935 0.329 -17.251 1.00 10.60 396 THR A C 1
ATOM 5913 O O . THR A 1 396 ? 8.127 0.675 -17.235 1.00 11.02 396 THR A O 1
ATOM 5924 N N . GLU A 1 397 ? 6.215 0.271 -18.368 1.00 11.34 397 GLU A N 1
ATOM 5925 C CA . GLU A 1 397 ? 6.731 0.660 -19.679 1.00 17.56 397 GLU A CA 1
ATOM 5926 C C . GLU A 1 397 ? 6.893 2.181 -19.733 1.00 12.26 397 GLU A C 1
ATOM 5927 O O . GLU A 1 397 ? 6.004 2.904 -19.314 1.00 17.37 397 GLU A O 1
ATOM 5939 N N . LYS A 1 398 ? 8.021 2.649 -20.273 1.00 21.92 398 LYS A N 1
ATOM 5940 C CA . LYS A 1 398 ? 8.245 4.068 -20.548 1.00 20.39 398 LYS A CA 1
ATOM 5941 C C . LYS A 1 398 ? 7.293 4.552 -21.623 1.00 16.64 398 LYS A C 1
ATOM 5942 O O . LYS A 1 398 ? 7.038 3.786 -22.546 1.00 20.15 398 LYS A O 1
#

InterPro domains:
  IPR001576 Phosphoglycerate kinase [MF_00145] (8-397)
  IPR001576 Phosphoglycerate kinase [PF00162] (6-387)
  IPR001576 Phosphoglycerate kinase [PIRSF000724] (3-397)
  IPR001576 Phosphoglycerate kinase [PR00477] (10-26)
  IPR001576 Phosphoglycerate kinase [PR00477] (31-53)
  IPR001576 Phosphoglycerate kinase [PR00477] (110-125)
  IPR001576 Phosphoglycerate kinase [PR00477] (143-165)
  IPR001576 Phosphoglycerate kinase [PR00477] (174-196)
  IPR001576 Phosphoglycerate kinase [PR00477] (197-216)
  IPR001576 Phosphoglycerate kinase [PR00477] (316-341)
  IPR001576 Phosphoglycerate kinase [PR00477] (350-361)
  IPR001576 Phosphoglycerate kinase [PR00477] (373-390)
  IPR001576 Phosphoglycerate kinase [PTHR11406] (3-398)
  IPR015824 Phosphoglycerate kinase, N-terminal [G3DSA:3.40.50.1260] (6-395)
  IPR015824 Phosphoglycerate kinase, N-terminal [G3DSA:3.40.50.1260] (176-387)
  IPR015911 Phosphoglycerate kinase, conserved site [PS00111] (15-25)
  IPR036043 Phosphoglycerate kinase superfamily [SSF53748] (3-397)

Foldseek 3Di:
DQFAAPVNDQAAPWAEEEEAEQQADDDPLHGPDCVSVVLRPVQLQVSLVSQHEYEYAYAYDADAAPVRLPRGKCVVVQVVNCVVVVHHEAEPRAQDDDVVLVVSVPGGGNYHYYHIHPNVVCRPPHCFQVVPLVLLQRSLVSTDQHYEYAALQCLQGRGSSFLSVLVNGNAYHYTPNVVVLCVQLFVCQQPNDPQEEEEEEAAADVLQLLLLVLSLVRHQAYEYAYLNLVLLCVLVVAAFAPGRYDPVCSVVSVVSVVPSVPRYHYFFKAFKFLDPPPTDDTGIDPTSHDDHSIHGFARDDVRLVVLLVVQAQGAEYEYEHARGPCVDPVHNCSRVSNLVSNLVRPNHAYEYDYDVSCVSCVVVVNNVSHNYYDPNVVSSSCSSSVDDRSSNVSGHGD

B-factor: mean 18.67, std 10.89, range [5.83, 76.4]

Solvent-accessible surface area: 16100 Å² total; per-residue (Å²): 66,80,50,23,5,0,107,63,10,118,4,140,29,70,50,0,0,0,0,0,22,0,48,4,66,42,114,138,40,70,36,74,64,52,97,89,0,70,43,4,18,72,0,0,83,46,0,30,131,78,7,0,64,0,0,0,0,0,15,10,12,183,4,121,83,109,80,23,52,81,50,54,31,0,46,36,0,5,65,34,0,23,82,64,29,70,60,120,16,58,53,30,34,48,16,88,28,84,114,0,75,63,24,4,120,70,7,117,51,13,72,0,0,0,0,6,0,0,26,38,16,6,32,108,60,82,64,0,40,154,35,38,106,97,0,1,105,41,0,8,78,7,14,71,21,5,0,0,0,5,2,6,28,9,0,26,110,43,11,0,0,0,25,5,0,9,82,69,23,142,75,2,0,0,0,42,38,0,34,58,3,11,44,50,1,61,86,2,3,80,94,20,96,117,53,0,0,0,0,0,0,15,58,75,0,40,69,20,30,23,0,0,76,14,0,8,118,49,1,52,68,0,0,0,0,7,16,0,1,7,2,0,0,82,16,96,71,37,82,6,21,100,7,99,34,27,124,112,53,40,105,51,0,84,51,4,42,131,91,6,133,67,61,16,36,25,1,34,1,1,49,1,0,54,31,124,77,72,49,123,74,55,91,62,9,166,24,67,54,3,36,146,43,20,22,9,9,2,4,0,69,116,0,38,62,87,0,43,130,15,0,92,34,0,62,0,0,0,0,11,2,16,1,12,36,18,140,36,107,70,1,33,49,0,0,40,19,0,0,54,4,0,30,120,12,98,65,21,69,1,0,0,6,14,65,88,1,12,56,2,0,115,109,34,62,59,16,150,141,18,49,45,44,8,83,5,54,39,0,1,35,31,7,0,40,37,106,125,1,44,0,10,58,30,6,43,141,146

Sequence (398 aa):
MAKLTVKDVDLKGKKVLVRVDFNVPLKDGVITNDNRITAALPTIKYIIEQGGRAILFSHLGRVKEESDKAGKSLAPVAADLAAKLGQDVVFPGVTRGAELEAAINALEDGQVLLVENTRYEDVDGKKESKNDPELGKYWASLGDGIFVNDAFGTAHRAHASNVGISANVEKAVAGFLLENEIAYIQEAVETPERPFVAILGGSKVSDKIGVIENLLEKADKVLIGGGMTYTFYKAQGIEIGNSLVEEDKLDVAKALLEKANGKLILPVDSKEANAFAGYTEVRDTEGEAVSEGFLGLDIGPKSIAKFDEALTGAKTVVWNGPMGVFENPDFQAGTIGVMDAIVKQPGVKSIIGGGDSAAAAINLGRADKFSWISTGGGASMELLEGKVLPGLAALTEK

Organism: Streptococcus pneumoniae serotype 2 (strain D39 / NCTC 7466) (NCBI:txid373153)

GO terms:
  GO:0009274 peptidoglycan-based cell wall (C, IDA)
  GO:0009986 cell surface (C, IDA)
  GO:0002020 protease binding (F, IPI)
  GO:0043532 angiostatin binding (F, IPI)
  GO:0010756 positive regulation of plasminogen activation (P, IPI)
  GO:0051919 positive regulation of fibrinolysis (P, IPI)